Protein AF-0000000073936285 (afdb_homodimer)

Radius of gyration: 22.17 Å; Cα contacts (8 Å, |Δi|>4): 467; chains: 2; bounding box: 58×63×56 Å

Structure (mmCIF, N/CA/C/O backbone):
data_AF-0000000073936285-model_v1
#
loop_
_entity.id
_entity.type
_entity.pdbx_description
1 polymer 'Major facilitator superfamily (MFS) profile domain-containing protein'
#
loop_
_atom_site.group_PDB
_atom_site.id
_atom_site.type_symbol
_atom_site.label_atom_id
_atom_site.label_alt_id
_atom_site.label_comp_id
_atom_site.label_asym_id
_atom_site.label_entity_id
_atom_site.label_seq_id
_atom_site.pdbx_PDB_ins_code
_atom_site.Cartn_x
_atom_site.Cartn_y
_atom_site.Cartn_z
_atom_site.occupancy
_atom_site.B_iso_or_equiv
_atom_site.auth_seq_id
_atom_site.auth_comp_id
_atom_site.auth_asym_id
_atom_site.auth_atom_id
_atom_site.pdbx_PDB_model_num
ATOM 1 N N . MET A 1 1 ? -30.359 25.344 -19.719 1 20.16 1 MET A N 1
ATOM 2 C CA . MET A 1 1 ? -29.469 24.25 -20.062 1 20.16 1 MET A CA 1
ATOM 3 C C . MET A 1 1 ? -28.031 24.594 -19.719 1 20.16 1 MET A C 1
ATOM 5 O O . MET A 1 1 ? -27.344 25.266 -20.5 1 20.16 1 MET A O 1
ATOM 9 N N . ALA A 1 2 ? -27.672 24.922 -18.469 1 29.91 2 ALA A N 1
ATOM 10 C CA . ALA A 1 2 ? -26.406 25.422 -17.953 1 29.91 2 ALA A CA 1
ATOM 11 C C . ALA A 1 2 ? -25.25 24.484 -18.344 1 29.91 2 ALA A C 1
ATOM 13 O O . ALA A 1 2 ? -25.406 23.266 -18.297 1 29.91 2 ALA A O 1
ATOM 14 N N . ASP A 1 3 ? -24.359 24.953 -19.344 1 25.86 3 ASP A N 1
ATOM 15 C CA . ASP A 1 3 ? -23.375 24.266 -20.156 1 25.86 3 ASP A CA 1
ATOM 16 C C . ASP A 1 3 ? -22.453 23.422 -19.266 1 25.86 3 ASP A C 1
ATOM 18 O O . ASP A 1 3 ? -21.734 23.953 -18.406 1 25.86 3 ASP A O 1
ATOM 22 N N . SER A 1 4 ? -22.75 22.234 -18.969 1 29.05 4 SER A N 1
ATOM 23 C CA . SER A 1 4 ? -22.109 21.109 -18.281 1 29.05 4 SER A CA 1
ATOM 24 C C . SER A 1 4 ? -20.656 20.953 -18.75 1 29.05 4 SER A C 1
ATOM 26 O O . SER A 1 4 ? -19.891 20.203 -18.141 1 29.05 4 SER A O 1
ATOM 28 N N . SER A 1 5 ? -20.375 21.438 -19.953 1 30.8 5 SER A N 1
ATOM 29 C CA . SER A 1 5 ? -19.047 21.328 -20.547 1 30.8 5 SER A CA 1
ATOM 30 C C . SER A 1 5 ? -18.031 22.156 -19.797 1 30.8 5 SER A C 1
ATOM 32 O O . SER A 1 5 ? -16.844 21.812 -19.75 1 30.8 5 SER A O 1
ATOM 34 N N . SER A 1 6 ? -18.391 23.438 -19.438 1 29.97 6 SER A N 1
ATOM 35 C CA . SER A 1 6 ? -17.469 24.375 -18.812 1 29.97 6 SER A CA 1
ATOM 36 C C . SER A 1 6 ? -16.969 23.844 -17.469 1 29.97 6 SER A C 1
ATOM 38 O O . SER A 1 6 ? -15.875 24.188 -17.031 1 29.97 6 SER A O 1
ATOM 40 N N . TRP A 1 7 ? -17.859 23.125 -16.812 1 27.41 7 TRP A N 1
ATOM 41 C CA . TRP A 1 7 ? -17.5 22.641 -15.492 1 27.41 7 TRP A CA 1
ATOM 42 C C . TRP A 1 7 ? -16.438 21.547 -15.586 1 27.41 7 TRP A C 1
ATOM 44 O O . TRP A 1 7 ? -15.508 21.516 -14.773 1 27.41 7 TRP A O 1
ATOM 54 N N . TYR A 1 8 ? -16.484 20.656 -16.578 1 28.92 8 TYR A N 1
ATOM 55 C CA . TYR A 1 8 ? -15.469 19.641 -16.797 1 28.92 8 TYR A CA 1
ATOM 56 C C . TYR A 1 8 ? -14.133 20.266 -17.188 1 28.92 8 TYR A C 1
ATOM 58 O O . 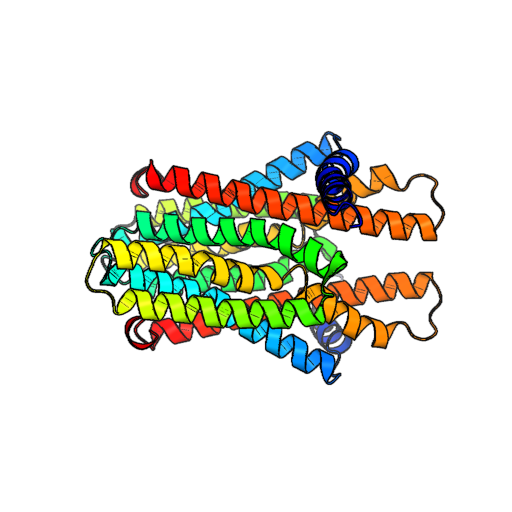TYR A 1 8 ? -13.07 19.766 -16.812 1 28.92 8 TYR A O 1
ATOM 66 N N . ALA A 1 9 ? -14.07 21.25 -18.047 1 30.59 9 ALA A N 1
ATOM 67 C CA . ALA A 1 9 ? -12.844 21.938 -18.469 1 30.59 9 ALA A CA 1
ATOM 68 C C . ALA A 1 9 ? -12.141 22.594 -17.281 1 30.59 9 ALA A C 1
ATOM 70 O O . ALA A 1 9 ? -10.906 22.594 -17.203 1 30.59 9 ALA A O 1
ATOM 71 N N . LYS A 1 10 ? -12.875 23.219 -16.359 1 33.16 10 LYS A N 1
ATOM 72 C CA . LYS A 1 10 ? -12.266 23.828 -15.18 1 33.16 10 LYS A CA 1
ATOM 73 C C . LYS A 1 10 ? -11.664 22.766 -14.266 1 33.16 10 LYS A C 1
ATOM 75 O O . LYS A 1 10 ? -10.609 23 -13.656 1 33.16 10 LYS A O 1
ATOM 80 N N . ARG A 1 11 ? -12.289 21.609 -14.242 1 31.84 11 ARG A N 1
ATOM 81 C CA . ARG A 1 11 ? -11.859 20.531 -13.359 1 31.84 11 ARG A CA 1
ATOM 82 C C . ARG A 1 11 ? -10.688 19.766 -13.961 1 31.84 11 ARG A C 1
ATOM 84 O O . ARG A 1 11 ? -9.844 19.234 -13.234 1 31.84 11 ARG A O 1
ATOM 91 N N . SER A 1 12 ? -10.594 19.516 -15.188 1 33.91 12 SER A N 1
ATOM 92 C CA . SER A 1 12 ? -9.414 18.984 -15.875 1 33.91 12 SER A CA 1
ATOM 93 C C . SER A 1 12 ? -8.227 19.922 -15.742 1 33.91 12 SER A C 1
ATOM 95 O O . SER A 1 12 ? -7.086 19.484 -15.594 1 33.91 12 SER A O 1
ATOM 97 N N . GLY A 1 13 ? -8.398 21.234 -15.969 1 33.59 13 GLY A N 1
ATOM 98 C CA . GLY A 1 13 ? -7.398 22.234 -15.672 1 33.59 13 GLY A CA 1
ATOM 99 C C . GLY A 1 13 ? -6.875 22.172 -14.25 1 33.59 13 GLY A C 1
ATOM 100 O O . GLY A 1 13 ? -5.746 22.578 -13.977 1 33.59 13 GLY A O 1
ATOM 101 N N . ALA A 1 14 ? -7.727 21.688 -13.414 1 37.19 14 ALA A N 1
ATOM 102 C CA . ALA A 1 14 ? -7.375 21.516 -12 1 37.19 14 ALA A CA 1
ATOM 103 C C . ALA A 1 14 ? -6.324 20.422 -11.82 1 37.19 14 ALA A C 1
ATOM 105 O O . ALA A 1 14 ? -5.406 20.562 -11.016 1 37.19 14 ALA A O 1
ATOM 106 N N . ILE A 1 15 ? -6.508 19.391 -12.523 1 38.44 15 ILE A N 1
ATOM 107 C CA . ILE A 1 15 ? -5.445 18.391 -12.43 1 38.44 15 ILE A CA 1
ATOM 108 C C . ILE A 1 15 ? -4.141 18.969 -12.969 1 38.44 15 ILE A C 1
ATOM 110 O O . ILE A 1 15 ? -3.082 18.797 -12.359 1 38.44 15 ILE A O 1
ATOM 114 N N . VAL A 1 16 ? -4.242 19.531 -14.227 1 37.66 16 VAL A N 1
ATOM 1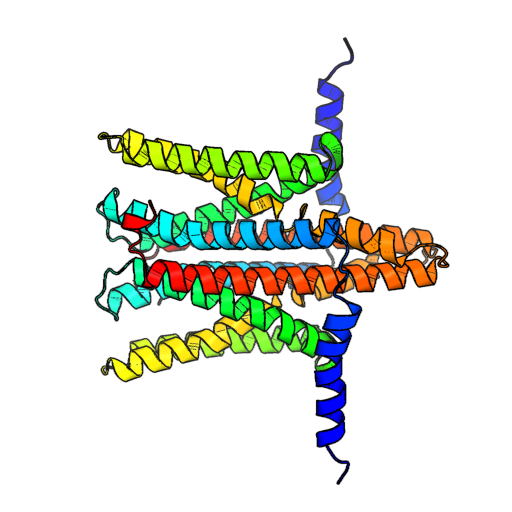15 C CA . VAL A 1 16 ? -3.045 20.125 -14.797 1 37.66 16 VAL A CA 1
ATOM 116 C C . VAL A 1 16 ? -2.58 21.281 -13.906 1 37.66 16 VAL A C 1
ATOM 118 O O . VAL A 1 16 ? -1.384 21.438 -13.641 1 37.66 16 VAL A O 1
ATOM 121 N N . GLY A 1 17 ? -3.49 22.219 -13.656 1 40.06 17 GLY A N 1
ATOM 122 C CA . GLY A 1 17 ? -3.125 23.266 -12.719 1 40.06 17 GLY A CA 1
ATOM 123 C C . GLY A 1 17 ? -2.584 22.719 -11.406 1 40.06 17 GLY A C 1
ATOM 124 O O . GLY A 1 17 ? -1.603 23.25 -10.875 1 40.06 17 GLY A O 1
ATOM 125 N N . TRP A 1 18 ? -3.23 21.672 -10.992 1 41.5 18 TRP A N 1
ATOM 126 C CA . TRP A 1 18 ? -2.725 20.984 -9.812 1 41.5 18 TRP A CA 1
ATOM 127 C C . TRP A 1 18 ? -1.338 20.406 -10.07 1 41.5 18 TRP A C 1
ATOM 129 O O . TRP A 1 18 ? -0.439 20.531 -9.234 1 41.5 18 TRP A O 1
ATOM 139 N N . PHE A 1 19 ? -1.228 19.734 -11.25 1 46.06 19 PHE A N 1
ATOM 140 C CA . PHE A 1 19 ? 0.096 19.25 -11.633 1 46.06 19 PHE A CA 1
ATOM 141 C C . PHE A 1 19 ? 1.099 20.406 -11.664 1 46.06 19 PHE A C 1
ATOM 143 O O . PHE A 1 19 ? 2.211 20.281 -11.148 1 46.06 19 PHE A O 1
ATOM 150 N N . ARG A 1 20 ? 0.818 21.453 -12.398 1 46.66 20 ARG A N 1
ATOM 151 C CA . ARG A 1 20 ? 1.728 22.578 -12.547 1 46.66 20 ARG A CA 1
ATOM 152 C C . ARG A 1 20 ? 1.992 23.25 -11.195 1 46.66 20 ARG A C 1
ATOM 154 O O . ARG A 1 20 ? 3.119 23.656 -10.914 1 46.66 20 ARG A O 1
ATOM 161 N N . ASN A 1 21 ? 0.961 23.344 -10.414 1 47.84 21 ASN A N 1
ATOM 162 C CA . ASN A 1 21 ? 1.114 24 -9.117 1 47.84 21 ASN A CA 1
ATOM 163 C C . ASN A 1 21 ? 1.777 23.062 -8.102 1 47.84 21 ASN A C 1
ATOM 165 O O . ASN A 1 21 ? 2.338 23.531 -7.105 1 47.84 21 ASN A O 1
ATOM 169 N N . ASN A 1 22 ? 1.659 21.812 -8.469 1 50.56 22 ASN A N 1
ATOM 170 C CA . ASN A 1 22 ? 2.162 20.875 -7.473 1 50.56 22 ASN A CA 1
ATOM 171 C C . ASN A 1 22 ? 3.52 20.312 -7.875 1 50.56 22 ASN A C 1
ATOM 173 O O . ASN A 1 22 ? 4.117 19.531 -7.125 1 50.56 22 ASN A O 1
ATOM 177 N N . VAL A 1 23 ? 3.928 20.547 -9.055 1 52.53 23 VAL A N 1
ATOM 178 C CA . VAL A 1 23 ? 5.23 20.031 -9.477 1 52.53 23 VAL A CA 1
ATOM 179 C C . VAL A 1 23 ? 6.32 21.047 -9.102 1 52.53 23 VAL A C 1
ATOM 181 O O . VAL A 1 23 ? 6.289 22.188 -9.539 1 52.53 23 VAL A O 1
ATOM 184 N N . VAL A 1 24 ? 6.91 20.859 -7.973 1 54.59 24 VAL A N 1
ATOM 185 C CA . VAL A 1 24 ? 8.078 21.625 -7.551 1 54.59 24 VAL A CA 1
ATOM 186 C C . VAL A 1 24 ? 9.344 21 -8.133 1 54.59 24 VAL A C 1
ATOM 188 O O . VAL A 1 24 ? 9.586 19.812 -7.965 1 54.59 24 VAL A O 1
ATOM 191 N N . PHE A 1 25 ? 9.906 21.734 -9.047 1 59.88 25 PHE A N 1
ATOM 192 C CA . PHE A 1 25 ? 11.07 21.25 -9.766 1 59.88 25 PHE A CA 1
ATOM 193 C C . PHE A 1 25 ? 12.352 21.578 -9.016 1 59.88 25 PHE A C 1
ATOM 195 O O . PHE A 1 25 ? 13.359 21.953 -9.633 1 59.88 25 PHE A O 1
ATOM 202 N N . ARG A 1 26 ? 12.445 21.469 -7.77 1 72.62 26 ARG A N 1
ATOM 203 C CA . ARG A 1 26 ? 13.734 21.516 -7.082 1 72.62 26 ARG A CA 1
ATOM 204 C C . ARG A 1 26 ? 14.461 20.172 -7.188 1 72.62 26 ARG A C 1
ATOM 206 O O . ARG A 1 26 ? 13.828 19.125 -7.23 1 72.62 26 ARG A O 1
ATOM 213 N N . LYS A 1 27 ? 15.781 20.375 -7.242 1 79.62 27 LYS A N 1
ATOM 214 C CA . LYS A 1 27 ? 16.625 19.203 -7.438 1 79.62 27 LYS A CA 1
ATOM 215 C C . LYS A 1 27 ? 16.312 18.125 -6.398 1 79.62 27 LYS A C 1
ATOM 217 O O . LYS A 1 27 ? 16.219 16.938 -6.73 1 79.62 27 LYS A O 1
ATOM 222 N N . ALA A 1 28 ? 16.188 18.516 -5.141 1 79.12 28 ALA A N 1
ATOM 223 C CA . ALA A 1 28 ? 15.922 17.578 -4.062 1 79.12 28 ALA A CA 1
ATOM 224 C C . ALA A 1 28 ? 14.586 16.859 -4.273 1 79.12 28 ALA A C 1
ATOM 226 O O . ALA A 1 28 ? 14.461 15.664 -4.008 1 79.12 28 ALA A O 1
ATOM 227 N N . VAL A 1 29 ? 13.664 17.547 -4.828 1 83.69 29 VAL A N 1
ATOM 228 C CA . VAL A 1 29 ? 12.344 16.984 -5.062 1 83.69 29 VAL A CA 1
ATOM 229 C C . VAL A 1 29 ? 12.398 15.992 -6.215 1 83.69 29 VAL A C 1
ATOM 231 O O . VAL A 1 29 ? 11.797 14.914 -6.145 1 83.69 29 VAL A O 1
ATOM 234 N N . VAL A 1 30 ? 13.172 16.359 -7.234 1 85.06 30 VAL A N 1
ATOM 235 C CA . VAL A 1 30 ? 13.32 15.469 -8.375 1 85.06 30 VAL A CA 1
ATOM 236 C C . VAL A 1 30 ? 14.023 14.188 -7.945 1 85.06 30 VAL A C 1
ATOM 238 O O . VAL A 1 30 ? 13.617 13.086 -8.328 1 85.06 30 VAL A O 1
ATOM 241 N N . PHE A 1 31 ? 15.055 14.336 -7.145 1 84.69 31 PHE A N 1
ATOM 242 C CA . PHE A 1 31 ? 15.781 13.172 -6.652 1 84.69 31 PHE A CA 1
ATOM 243 C C . PHE A 1 31 ? 14.883 12.289 -5.793 1 84.69 31 PHE A C 1
ATOM 245 O O . PHE A 1 31 ? 14.898 11.062 -5.926 1 84.69 31 PHE A O 1
ATOM 252 N N . MET A 1 32 ? 14.047 12.867 -4.977 1 85.94 32 MET A N 1
ATOM 253 C CA . MET A 1 32 ? 13.18 12.109 -4.082 1 85.94 32 MET A CA 1
ATOM 254 C C . MET A 1 32 ? 12.07 11.414 -4.867 1 85.94 32 MET A C 1
ATOM 256 O O . MET A 1 32 ? 11.672 10.297 -4.527 1 85.94 32 MET A O 1
ATOM 260 N N . THR A 1 33 ? 11.664 12.055 -5.875 1 87.69 33 THR A N 1
ATOM 261 C CA . THR A 1 33 ? 10.633 11.445 -6.699 1 87.69 33 THR A CA 1
ATOM 262 C C . THR A 1 33 ? 11.195 10.242 -7.461 1 87.69 33 THR A C 1
ATOM 264 O O . THR A 1 33 ? 10.523 9.219 -7.59 1 87.69 33 THR A O 1
ATOM 267 N N . ALA A 1 34 ? 12.398 10.391 -7.879 1 88.44 34 ALA A N 1
ATOM 268 C CA . ALA A 1 34 ? 13.055 9.266 -8.539 1 88.44 34 ALA A CA 1
ATOM 269 C C . ALA A 1 34 ? 13.242 8.094 -7.578 1 88.44 34 ALA A C 1
ATOM 271 O O . ALA A 1 34 ? 13.094 6.934 -7.969 1 88.44 34 ALA A O 1
ATOM 272 N N . LEU A 1 35 ? 13.578 8.461 -6.352 1 89.31 35 LEU A N 1
ATOM 273 C CA . LEU A 1 35 ? 13.742 7.426 -5.336 1 89.31 35 LEU A CA 1
ATOM 274 C C . LEU A 1 35 ? 12.414 6.75 -5.027 1 89.31 35 LEU A C 1
ATOM 276 O O . LEU A 1 35 ? 12.359 5.531 -4.836 1 89.31 35 LEU A O 1
ATOM 280 N N . LEU A 1 36 ? 11.375 7.547 -5.035 1 90.44 36 LEU A N 1
ATOM 281 C CA . LEU A 1 36 ? 10.039 7 -4.82 1 90.44 36 LEU A CA 1
ATOM 282 C C . LEU A 1 36 ? 9.664 6.035 -5.941 1 90.44 36 LEU A C 1
ATOM 284 O O . LEU A 1 36 ? 9.102 4.965 -5.684 1 90.44 36 LEU A O 1
ATOM 288 N N . PHE A 1 37 ? 10.016 6.402 -7.086 1 92.56 37 PHE A N 1
ATOM 289 C CA . PHE A 1 37 ? 9.742 5.543 -8.234 1 92.56 37 PHE A CA 1
ATOM 290 C C . PHE A 1 37 ? 10.539 4.246 -8.133 1 92.56 37 PHE A C 1
ATOM 292 O O . PHE A 1 37 ? 9.992 3.162 -8.352 1 92.56 37 PHE A O 1
ATOM 299 N N . SER A 1 38 ? 11.797 4.363 -7.852 1 90.94 38 SER A N 1
ATOM 300 C CA . SER A 1 38 ? 12.648 3.186 -7.723 1 90.94 38 SER A CA 1
ATOM 301 C C . SER A 1 38 ? 12.133 2.25 -6.633 1 90.94 38 SER A C 1
ATOM 303 O O . SER A 1 38 ? 12.117 1.029 -6.812 1 90.94 38 SER A O 1
ATOM 305 N N . HIS A 1 39 ? 11.695 2.785 -5.559 1 89.38 39 HIS A N 1
ATOM 306 C CA . HIS A 1 39 ? 11.172 1.98 -4.457 1 89.38 39 HIS A CA 1
ATOM 307 C C . HIS A 1 39 ? 9.875 1.283 -4.852 1 89.38 39 HIS A C 1
ATOM 309 O O . HIS A 1 39 ? 9.648 0.128 -4.48 1 89.38 39 HIS A O 1
ATOM 315 N N . SER A 1 40 ? 9.07 2.004 -5.602 1 91.12 40 SER A N 1
ATOM 316 C CA . SER A 1 40 ? 7.828 1.402 -6.062 1 91.12 40 SER A CA 1
ATOM 317 C C . SER A 1 40 ? 8.094 0.252 -7.027 1 91.12 40 SER A C 1
ATOM 319 O O . SER A 1 40 ? 7.414 -0.777 -6.977 1 91.12 40 SER A O 1
ATOM 321 N N . LEU A 1 41 ? 9.031 0.459 -7.844 1 90.94 41 LEU A N 1
ATOM 322 C CA . LEU A 1 41 ? 9.383 -0.58 -8.805 1 90.94 41 LEU A CA 1
ATOM 323 C C . LEU A 1 41 ? 9.906 -1.823 -8.094 1 90.94 41 LEU A C 1
ATOM 325 O O . LEU A 1 41 ? 9.523 -2.945 -8.43 1 90.94 41 LEU A O 1
ATOM 329 N N . VAL A 1 42 ? 10.711 -1.612 -7.117 1 89.5 42 VAL A N 1
ATOM 330 C CA . VAL A 1 42 ? 11.273 -2.738 -6.379 1 89.5 42 VAL A CA 1
ATOM 331 C C . VAL A 1 42 ? 10.164 -3.443 -5.598 1 89.5 42 VAL A C 1
ATOM 333 O O . VAL A 1 42 ? 10.102 -4.676 -5.578 1 89.5 42 VAL A O 1
ATOM 336 N N . GLU A 1 43 ? 9.359 -2.682 -4.996 1 88.44 43 GLU A N 1
ATOM 337 C CA . GLU A 1 43 ? 8.266 -3.248 -4.215 1 88.44 43 GLU A CA 1
ATOM 338 C C . GLU A 1 43 ? 7.379 -4.145 -5.078 1 88.44 43 GLU A C 1
ATOM 340 O O . GLU A 1 43 ? 7.027 -5.254 -4.672 1 88.44 43 GLU A O 1
ATOM 345 N N . LYS A 1 44 ? 7.023 -3.682 -6.258 1 88.5 44 LYS A N 1
ATOM 346 C CA . LYS A 1 44 ? 6.176 -4.465 -7.152 1 88.5 44 LYS A CA 1
ATOM 347 C C . LYS A 1 44 ? 6.957 -5.617 -7.777 1 88.5 44 LYS A C 1
ATOM 349 O O . LYS A 1 44 ? 6.391 -6.68 -8.055 1 88.5 44 LYS A O 1
ATOM 354 N N . GLY A 1 45 ? 8.211 -5.395 -7.965 1 85.31 45 GLY A N 1
ATOM 355 C CA . GLY A 1 45 ? 9.062 -6.43 -8.523 1 85.31 45 GLY A CA 1
ATOM 356 C C . GLY A 1 45 ? 9.273 -7.602 -7.586 1 85.31 45 GLY A C 1
ATOM 357 O O . GLY A 1 45 ? 9.422 -8.742 -8.039 1 85.31 45 GLY A O 1
ATOM 358 N N . VAL A 1 46 ? 9.227 -7.379 -6.34 1 82.94 46 VAL A N 1
ATOM 359 C CA . VAL A 1 46 ? 9.453 -8.422 -5.34 1 82.94 46 VAL A CA 1
ATOM 360 C C . VAL A 1 46 ? 8.367 -9.484 -5.449 1 82.94 46 VAL A C 1
ATOM 362 O O . VAL A 1 46 ? 8.641 -10.68 -5.262 1 82.94 46 VAL A O 1
ATOM 365 N N . VAL A 1 47 ? 7.184 -9.094 -5.824 1 77.88 47 VAL A N 1
ATOM 366 C CA . VAL A 1 47 ? 6.07 -10.023 -5.949 1 77.88 47 VAL A CA 1
ATOM 367 C C . VAL A 1 47 ? 6.395 -11.086 -7.004 1 77.88 47 VAL A C 1
ATOM 369 O O . VAL A 1 47 ? 6.281 -12.281 -6.746 1 77.88 47 VAL A O 1
ATOM 372 N N . GLY A 1 48 ? 6.852 -10.664 -8.102 1 78.5 48 GLY A N 1
ATOM 373 C CA . GLY A 1 48 ? 7.211 -11.594 -9.164 1 78.5 48 GLY A CA 1
ATOM 374 C C . GLY A 1 48 ? 8.406 -12.461 -8.812 1 78.5 48 GLY A C 1
ATOM 375 O O . GLY A 1 48 ? 8.438 -13.648 -9.148 1 78.5 48 GLY A O 1
ATOM 376 N N . ILE A 1 49 ? 9.32 -11.875 -8.133 1 78.62 49 ILE A N 1
ATOM 377 C CA . ILE A 1 49 ? 10.531 -12.602 -7.77 1 78.62 49 ILE A CA 1
ATOM 378 C C . ILE A 1 49 ? 10.203 -13.695 -6.758 1 78.62 49 ILE A C 1
ATOM 380 O O . ILE A 1 49 ? 10.672 -14.828 -6.883 1 78.62 49 ILE A O 1
ATOM 384 N N . LEU A 1 50 ? 9.398 -13.352 -5.801 1 74.69 50 LEU A N 1
ATOM 385 C CA . LEU A 1 50 ? 9.039 -14.328 -4.781 1 74.69 50 LEU A CA 1
ATOM 386 C C . LEU A 1 50 ? 8.211 -15.461 -5.387 1 74.69 50 LEU A C 1
ATOM 388 O O . LEU A 1 50 ? 8.422 -16.625 -5.062 1 74.69 50 LEU A O 1
ATOM 392 N N . ILE A 1 51 ? 7.328 -15.109 -6.273 1 71.81 51 ILE A N 1
ATOM 393 C CA . ILE A 1 51 ? 6.496 -16.109 -6.934 1 71.81 51 ILE A CA 1
ATOM 394 C C . ILE A 1 51 ? 7.371 -17.047 -7.766 1 71.81 51 ILE A C 1
ATOM 396 O O . ILE A 1 51 ? 7.203 -18.266 -7.727 1 71.81 51 ILE A O 1
ATOM 400 N N . SER A 1 52 ? 8.32 -16.469 -8.445 1 72.81 52 SER A N 1
ATOM 401 C CA . SER A 1 52 ? 9.227 -17.266 -9.266 1 72.81 52 SER A CA 1
ATOM 402 C C . SER A 1 52 ? 10.117 -18.156 -8.406 1 72.81 52 SER A C 1
ATOM 404 O O . SER A 1 52 ? 10.391 -19.312 -8.766 1 72.81 52 SER A O 1
ATOM 406 N N . TYR A 1 53 ? 10.547 -17.625 -7.402 1 73.44 53 TYR A N 1
ATOM 407 C CA . TYR A 1 53 ? 11.398 -18.359 -6.484 1 73.44 53 TYR A CA 1
ATOM 408 C C . TYR A 1 53 ? 10.656 -19.562 -5.906 1 73.44 53 TYR A C 1
ATOM 410 O O . TYR A 1 53 ? 11.211 -20.672 -5.828 1 73.44 53 TYR A O 1
ATOM 418 N N . LEU A 1 54 ? 9.461 -19.375 -5.531 1 71.5 54 LEU A N 1
ATOM 419 C CA . LEU A 1 54 ? 8.672 -20.453 -4.941 1 71.5 54 LEU A CA 1
ATOM 420 C C . LEU A 1 54 ? 8.336 -21.516 -5.98 1 71.5 54 LEU A C 1
ATOM 422 O O . LEU A 1 54 ? 8.281 -22.703 -5.66 1 71.5 54 LEU A O 1
ATOM 426 N N . GLU A 1 55 ? 8.117 -21.078 -7.168 1 70.81 55 GLU A N 1
ATOM 427 C CA . GLU A 1 55 ? 7.836 -22.016 -8.25 1 70.81 55 GLU A CA 1
ATOM 428 C C . GLU A 1 55 ? 9.039 -22.906 -8.539 1 70.81 55 GLU A C 1
ATOM 430 O O . GLU A 1 55 ? 8.891 -24.109 -8.766 1 70.81 55 GLU A O 1
ATOM 435 N N . GLU A 1 56 ? 10.125 -22.375 -8.562 1 71.38 56 GLU A N 1
ATOM 436 C CA . GLU A 1 56 ? 11.328 -23.094 -8.961 1 71.38 56 GLU A CA 1
ATOM 437 C C . GLU A 1 56 ? 11.844 -23.969 -7.828 1 71.38 56 GLU A C 1
ATOM 439 O O . GLU A 1 56 ? 12.242 -25.125 -8.062 1 71.38 56 GLU A O 1
ATOM 444 N N . LYS A 1 57 ? 11.875 -23.422 -6.73 1 69.25 57 LYS A N 1
ATOM 445 C CA . LYS A 1 57 ? 12.594 -24.109 -5.664 1 69.25 57 LYS A CA 1
ATOM 446 C C . LYS A 1 57 ? 11.641 -24.922 -4.793 1 69.25 57 LYS A C 1
ATOM 448 O O . LYS A 1 57 ? 12.031 -25.953 -4.227 1 69.25 57 LYS A O 1
ATOM 453 N N . TRP A 1 58 ? 10.539 -24.375 -4.52 1 62.91 58 TRP A N 1
ATOM 454 C CA . TRP A 1 58 ? 9.688 -25.094 -3.58 1 62.91 58 TRP A CA 1
ATOM 455 C C . TRP A 1 58 ? 8.703 -25.984 -4.32 1 62.91 58 TRP A C 1
ATOM 457 O O . TRP A 1 58 ? 7.977 -26.766 -3.697 1 62.91 58 TRP A O 1
ATOM 467 N N . ASP A 1 59 ? 9.125 -26.5 -5.57 1 54.88 59 ASP A N 1
ATOM 468 C CA . ASP A 1 59 ? 8.391 -27.453 -6.395 1 54.88 59 ASP A CA 1
ATOM 469 C C . ASP A 1 59 ? 6.887 -27.219 -6.301 1 54.88 59 ASP A C 1
ATOM 471 O O . ASP A 1 59 ? 6.102 -27.938 -6.926 1 54.88 59 ASP A O 1
ATOM 475 N N . LYS A 1 60 ? 6.41 -26.641 -5.23 1 52.41 60 LYS A N 1
ATOM 476 C CA . LYS A 1 60 ? 4.969 -26.703 -5.023 1 52.41 60 LYS A CA 1
ATOM 477 C C . LYS A 1 60 ? 4.266 -25.516 -5.684 1 52.41 60 LYS A C 1
ATOM 479 O O . LYS A 1 60 ? 4.66 -24.359 -5.488 1 52.41 60 LYS A O 1
ATOM 484 N N . GLU A 1 61 ? 3.861 -25.766 -6.977 1 55.38 61 GLU A N 1
ATOM 485 C CA . GLU A 1 61 ? 2.832 -24.984 -7.641 1 55.38 61 GLU A CA 1
ATOM 486 C C . GLU A 1 61 ? 1.759 -24.531 -6.652 1 55.38 61 GLU A C 1
ATOM 488 O O . GLU A 1 61 ? 0.564 -24.609 -6.953 1 55.38 61 GLU A O 1
ATOM 493 N N . ASN A 1 62 ? 2.145 -24.5 -5.371 1 64.62 62 ASN A N 1
ATOM 494 C CA . ASN A 1 62 ? 1.06 -24.234 -4.438 1 64.62 62 ASN A CA 1
ATOM 495 C C . ASN A 1 62 ? 0.782 -22.734 -4.316 1 64.62 62 ASN A C 1
ATOM 497 O O . ASN A 1 62 ? 1.517 -22.016 -3.637 1 64.62 62 ASN A O 1
ATOM 501 N N . LEU A 1 63 ? -0.086 -22.359 -5.105 1 69 63 LEU A N 1
ATOM 502 C CA . LEU A 1 63 ? -0.578 -20.984 -5.176 1 69 63 LEU A CA 1
ATOM 503 C C . LEU A 1 63 ? -1.022 -20.5 -3.805 1 69 63 LEU A C 1
ATOM 505 O O . LEU A 1 63 ? -0.916 -19.312 -3.502 1 69 63 LEU A O 1
ATOM 509 N N . THR A 1 64 ? -1.321 -21.5 -2.945 1 73.12 64 THR A N 1
ATOM 510 C CA . THR A 1 64 ? -1.69 -21.125 -1.583 1 73.12 64 THR A CA 1
ATOM 511 C C . THR A 1 64 ? -0.467 -20.656 -0.799 1 73.12 64 THR A C 1
ATOM 513 O O . THR A 1 64 ? -0.557 -19.734 0.005 1 73.12 64 THR A O 1
ATOM 516 N N . LYS A 1 65 ? 0.615 -21.25 -1.117 1 77.75 65 LYS A N 1
ATOM 517 C CA . LYS A 1 65 ? 1.852 -20.859 -0.448 1 77.75 65 LYS A CA 1
ATOM 518 C C . LYS A 1 65 ? 2.332 -19.5 -0.937 1 77.75 65 LYS A C 1
ATOM 520 O O . LYS A 1 65 ? 2.832 -18.688 -0.15 1 77.75 65 LYS A O 1
ATOM 525 N N . VAL A 1 66 ? 2.113 -19.312 -2.225 1 79.19 66 VAL A N 1
ATOM 526 C CA . VAL A 1 66 ? 2.5 -18.016 -2.799 1 79.19 66 VAL A CA 1
ATOM 527 C C . VAL A 1 66 ? 1.686 -16.906 -2.154 1 79.19 66 VAL A C 1
ATOM 529 O O . VAL A 1 66 ? 2.238 -15.875 -1.748 1 79.19 66 VAL A O 1
ATOM 532 N N . ALA A 1 67 ? 0.374 -17.172 -2.053 1 80.62 67 ALA A N 1
ATOM 533 C CA . ALA A 1 67 ? -0.501 -16.172 -1.434 1 80.62 67 ALA A CA 1
ATOM 534 C C . ALA A 1 67 ? -0.124 -15.945 0.027 1 80.62 67 ALA A C 1
ATOM 536 O O . ALA A 1 67 ? -0.109 -14.805 0.5 1 80.62 67 ALA A O 1
ATOM 537 N N . SER A 1 68 ? 0.218 -17 0.703 1 84.56 68 SER A N 1
ATOM 538 C CA . SER A 1 68 ? 0.592 -16.891 2.111 1 84.56 68 SER A CA 1
ATOM 539 C C . SER A 1 68 ? 1.895 -16.125 2.285 1 84.56 68 SER A C 1
ATOM 541 O O . SER A 1 68 ? 1.997 -15.258 3.156 1 84.56 68 SER A O 1
ATOM 543 N N . VAL A 1 69 ? 2.85 -16.391 1.471 1 84.44 69 VAL A N 1
ATOM 544 C CA . VAL A 1 69 ? 4.156 -15.742 1.575 1 84.44 69 VAL A CA 1
ATOM 545 C C . VAL A 1 69 ? 4.043 -14.273 1.192 1 84.44 69 VAL A C 1
ATOM 547 O O . VAL A 1 69 ? 4.664 -13.414 1.817 1 84.44 69 VAL A O 1
ATOM 550 N N . THR A 1 70 ? 3.271 -14.031 0.166 1 84.62 70 THR A N 1
ATOM 551 C CA . THR A 1 70 ? 3.064 -12.648 -0.249 1 84.62 70 THR A CA 1
ATOM 552 C C . THR A 1 70 ? 2.395 -11.844 0.863 1 84.62 70 THR A C 1
ATOM 554 O O . THR A 1 70 ? 2.797 -10.711 1.146 1 84.62 70 THR A O 1
ATOM 557 N N . ASN A 1 71 ? 1.428 -12.445 1.513 1 88.69 71 ASN A N 1
ATOM 558 C CA . ASN A 1 71 ? 0.756 -11.766 2.613 1 88.69 71 ASN A CA 1
ATOM 559 C C . ASN A 1 71 ? 1.658 -11.656 3.84 1 88.69 71 ASN A C 1
ATOM 561 O O . ASN A 1 71 ? 1.584 -10.672 4.586 1 88.69 71 ASN A O 1
ATOM 565 N N . LEU A 1 72 ? 2.445 -12.625 4.012 1 89.75 72 LEU A N 1
ATOM 566 C CA . LEU A 1 72 ? 3.412 -12.547 5.102 1 89.75 72 LEU A CA 1
ATOM 567 C C . LEU A 1 72 ? 4.375 -11.383 4.887 1 89.75 72 LEU A C 1
ATOM 569 O O . LEU A 1 72 ? 4.691 -10.648 5.828 1 89.75 72 LEU A O 1
ATOM 573 N N . GLN A 1 73 ? 4.824 -11.297 3.719 1 91.44 73 GLN A N 1
ATOM 574 C CA . GLN A 1 73 ? 5.719 -10.195 3.381 1 91.44 73 GLN A CA 1
ATOM 575 C C . GLN A 1 73 ? 5.039 -8.852 3.613 1 91.44 73 GLN A C 1
ATOM 577 O O . GLN A 1 73 ? 5.648 -7.93 4.16 1 91.44 73 GLN A O 1
ATOM 582 N N . ASP A 1 74 ? 3.789 -8.727 3.229 1 90.5 74 ASP A N 1
ATOM 583 C CA . ASP A 1 74 ? 3.021 -7.5 3.422 1 90.5 74 ASP A CA 1
ATOM 584 C C . ASP A 1 74 ? 2.832 -7.199 4.906 1 90.5 74 ASP A C 1
ATOM 586 O O . ASP A 1 74 ? 2.924 -6.043 5.328 1 90.5 74 ASP A O 1
ATOM 590 N N . GLY A 1 75 ? 2.52 -8.25 5.594 1 92.81 75 GLY A N 1
ATOM 591 C CA . GLY A 1 75 ? 2.363 -8.078 7.027 1 92.81 75 GLY A CA 1
ATOM 592 C C . GLY A 1 75 ? 3.641 -7.637 7.719 1 92.81 75 GLY A C 1
ATOM 593 O O . GLY A 1 75 ? 3.621 -6.738 8.562 1 92.81 75 GLY A O 1
ATOM 594 N N . LEU A 1 76 ? 4.727 -8.195 7.367 1 94 76 LEU A N 1
ATOM 595 C CA . LEU A 1 76 ? 6.023 -7.824 7.918 1 94 76 LEU A CA 1
ATOM 596 C C . LEU A 1 76 ? 6.355 -6.375 7.59 1 94 76 LEU A C 1
ATOM 598 O O . LEU A 1 76 ? 6.863 -5.641 8.445 1 94 76 LEU A O 1
ATOM 602 N N . SER A 1 77 ? 6.07 -5.973 6.391 1 93.81 77 SER A N 1
ATOM 603 C CA . SER A 1 77 ? 6.324 -4.594 5.984 1 93.81 77 SER A CA 1
ATOM 604 C C . SER A 1 77 ? 5.48 -3.617 6.797 1 93.81 77 SER A C 1
ATOM 606 O O . SER A 1 77 ? 5.957 -2.547 7.18 1 93.81 77 SER A O 1
ATOM 608 N N . ALA A 1 78 ? 4.262 -4.004 7.094 1 92.69 78 ALA A N 1
ATOM 609 C CA . ALA A 1 78 ? 3.359 -3.131 7.836 1 92.69 78 ALA A CA 1
ATOM 610 C C . ALA A 1 78 ? 3.865 -2.9 9.258 1 92.69 78 ALA A C 1
ATOM 612 O O . ALA A 1 78 ? 3.818 -1.778 9.766 1 92.69 78 ALA A O 1
ATOM 613 N N . VAL A 1 79 ? 4.359 -3.893 9.82 1 93.12 79 VAL A N 1
ATOM 614 C CA . VAL A 1 79 ? 4.902 -3.768 11.164 1 93.12 79 VAL A CA 1
ATOM 615 C C . VAL A 1 79 ? 6.199 -2.959 11.133 1 93.12 79 VAL A C 1
ATOM 617 O O . VAL A 1 79 ? 6.434 -2.111 11.992 1 93.12 79 VAL A O 1
ATOM 620 N N . MET A 1 80 ? 6.941 -3.199 10.172 1 94.38 80 MET A N 1
ATOM 621 C CA . MET A 1 80 ? 8.211 -2.492 10.047 1 94.38 80 MET A CA 1
ATOM 622 C C . MET A 1 80 ? 7.988 -1.002 9.812 1 94.38 80 MET A C 1
ATOM 624 O O . MET A 1 80 ? 8.812 -0.176 10.211 1 94.38 80 MET A O 1
ATOM 628 N N . MET A 1 81 ? 6.887 -0.679 9.219 1 93.44 81 MET A N 1
ATOM 629 C CA . MET A 1 81 ? 6.57 0.731 9.008 1 93.44 81 MET A CA 1
ATOM 630 C C . MET A 1 81 ? 6.469 1.47 10.344 1 93.44 81 MET A C 1
ATOM 632 O O . MET A 1 81 ? 6.895 2.621 10.453 1 93.44 81 MET A O 1
ATOM 636 N N . ILE A 1 82 ? 5.918 0.796 11.281 1 90.62 82 ILE A N 1
ATOM 637 C CA . ILE A 1 82 ? 5.766 1.397 12.602 1 90.62 82 ILE A CA 1
ATOM 638 C C . ILE A 1 82 ? 7.141 1.604 13.234 1 90.62 82 ILE A C 1
ATOM 640 O O . ILE A 1 82 ? 7.445 2.689 13.734 1 90.62 82 ILE A O 1
ATOM 644 N N . VAL A 1 83 ? 7.922 0.655 13.117 1 91.75 83 VAL A N 1
ATOM 645 C CA . VAL A 1 83 ? 9.25 0.676 13.727 1 91.75 83 VAL A CA 1
ATOM 646 C C . VAL A 1 83 ? 10.125 1.717 13.031 1 91.75 83 VAL A C 1
ATOM 648 O O . VAL A 1 83 ? 10.773 2.533 13.688 1 91.75 83 VAL A O 1
ATOM 651 N N . ILE A 1 84 ? 10.055 1.725 11.75 1 92.06 84 ILE A N 1
ATOM 652 C CA . ILE A 1 84 ? 10.906 2.607 10.953 1 92.06 84 ILE A CA 1
ATOM 653 C C . ILE A 1 84 ? 10.492 4.059 11.18 1 92.06 84 ILE A C 1
ATOM 655 O O . ILE A 1 84 ? 11.344 4.945 11.273 1 92.06 84 ILE A O 1
ATOM 659 N N . ALA A 1 85 ? 9.188 4.25 11.273 1 88.69 85 ALA A N 1
ATOM 660 C CA . ALA A 1 85 ? 8.727 5.605 11.562 1 88.69 85 ALA A CA 1
ATOM 661 C C . ALA A 1 85 ? 9.305 6.117 12.875 1 88.69 85 ALA A C 1
ATOM 663 O O . ALA A 1 85 ? 9.781 7.25 12.953 1 88.69 85 ALA A O 1
ATOM 664 N N . HIS A 1 86 ? 9.234 5.281 13.82 1 87.25 86 HIS A N 1
ATOM 665 C CA . HIS A 1 86 ? 9.727 5.672 15.133 1 87.25 86 HIS A CA 1
ATOM 666 C C . HIS A 1 86 ? 11.234 5.895 15.117 1 87.25 86 HIS A C 1
ATOM 668 O O . HIS A 1 86 ? 11.719 6.906 15.625 1 87.25 86 HIS A O 1
ATOM 674 N N . ILE A 1 87 ? 11.969 5.066 14.547 1 89.62 87 ILE A N 1
ATOM 675 C CA . ILE A 1 87 ? 13.422 5.148 14.508 1 89.62 87 ILE A CA 1
ATOM 676 C C . ILE A 1 87 ? 13.852 6.379 13.711 1 89.62 87 ILE A C 1
ATOM 678 O O . ILE A 1 87 ? 14.766 7.098 14.109 1 89.62 87 ILE A O 1
ATOM 682 N N . SER A 1 88 ? 13.148 6.648 12.602 1 88.5 88 SER A N 1
ATOM 683 C CA . SER A 1 88 ? 13.492 7.781 11.742 1 88.5 88 SER A CA 1
ATOM 684 C C . SER A 1 88 ? 13.25 9.109 12.453 1 88.5 88 SER A C 1
ATOM 686 O O . SER A 1 88 ? 14.023 10.055 12.289 1 88.5 88 SER A O 1
ATOM 688 N N . ASP A 1 89 ? 12.289 9.125 13.242 1 83.69 89 ASP A N 1
ATOM 689 C CA . ASP A 1 89 ? 11.914 10.383 13.891 1 83.69 89 ASP A CA 1
ATOM 690 C C . ASP A 1 89 ? 12.75 10.617 15.148 1 83.69 89 ASP A C 1
ATOM 692 O O . ASP A 1 89 ? 12.938 11.758 15.57 1 83.69 89 ASP A O 1
ATOM 696 N N . THR A 1 90 ? 13.281 9.555 15.727 1 85.38 90 THR A N 1
ATOM 697 C CA . THR A 1 90 ? 13.883 9.727 17.047 1 85.38 90 THR A CA 1
ATOM 698 C C . THR A 1 90 ? 15.398 9.57 16.969 1 85.38 90 THR A C 1
ATOM 700 O O . THR A 1 90 ? 16.141 10.281 17.656 1 85.38 90 THR A O 1
ATOM 703 N N . TRP A 1 91 ? 15.898 8.672 16.141 1 86.81 91 TRP A N 1
ATOM 704 C CA . TRP A 1 91 ? 17.312 8.328 16.266 1 86.81 91 TRP A CA 1
ATOM 705 C C . TRP A 1 91 ? 18.078 8.703 15 1 86.81 91 TRP A C 1
ATOM 707 O O . TRP A 1 91 ? 19.109 9.383 15.07 1 86.81 91 TRP A O 1
ATOM 717 N N . THR A 1 92 ? 17.672 8.344 13.828 1 88.06 92 THR A N 1
ATOM 718 C CA . THR A 1 92 ? 18.516 8.352 12.633 1 88.06 92 THR A CA 1
ATOM 719 C C . THR A 1 92 ? 18.219 9.586 11.781 1 88.06 92 THR A C 1
ATOM 721 O O . THR A 1 92 ? 19.078 10.047 11.023 1 88.06 92 THR A O 1
ATOM 724 N N . GLY A 1 93 ? 17.016 10.133 11.945 1 87 93 GLY A N 1
ATOM 725 C CA . GLY A 1 93 ? 16.578 11.109 10.953 1 87 93 GLY A CA 1
ATOM 726 C C . GLY A 1 93 ? 16.047 10.469 9.68 1 87 93 GLY A C 1
ATOM 727 O O . GLY A 1 93 ? 16.25 9.273 9.445 1 87 93 GLY A O 1
ATOM 728 N N . ARG A 1 94 ? 15.406 11.242 8.875 1 85.69 94 ARG A N 1
ATOM 729 C CA . ARG A 1 94 ? 14.688 10.727 7.711 1 85.69 94 ARG A CA 1
ATOM 730 C C . ARG A 1 94 ? 15.656 10.398 6.578 1 85.69 94 ARG A C 1
ATOM 732 O O . ARG A 1 94 ? 15.516 9.367 5.91 1 85.69 94 ARG A O 1
ATOM 739 N N . PHE A 1 95 ? 16.656 11.234 6.379 1 84.44 95 PHE A N 1
ATOM 740 C CA . PHE A 1 95 ? 17.594 11 5.289 1 84.44 95 PHE A CA 1
ATOM 741 C C . PHE A 1 95 ? 18.391 9.719 5.523 1 84.44 95 PHE A C 1
ATOM 743 O O . PHE A 1 95 ? 18.5 8.883 4.625 1 84.44 95 PHE A O 1
ATOM 750 N N . MET A 1 96 ? 18.938 9.578 6.629 1 90.5 96 MET A N 1
ATOM 751 C CA . MET A 1 96 ? 19.75 8.398 6.934 1 90.5 96 MET A CA 1
ATOM 752 C C . MET A 1 96 ? 18.906 7.137 6.914 1 90.5 96 MET A C 1
ATOM 754 O O . MET A 1 96 ? 19.375 6.066 6.539 1 90.5 96 MET A O 1
ATOM 758 N N . MET A 1 97 ? 17.656 7.199 7.301 1 91 97 MET A N 1
ATOM 759 C CA . MET A 1 97 ? 16.781 6.027 7.281 1 91 97 MET A CA 1
ATOM 760 C C . MET A 1 97 ? 16.516 5.566 5.852 1 91 97 MET A C 1
ATOM 762 O O . MET A 1 97 ? 16.406 4.367 5.59 1 91 97 MET A O 1
ATOM 766 N N . VAL A 1 98 ? 16.422 6.535 4.965 1 88.19 98 VAL A N 1
ATOM 767 C CA . VAL A 1 98 ? 16.25 6.199 3.557 1 88.19 98 VAL A CA 1
ATOM 768 C C . VAL A 1 98 ? 17.469 5.43 3.057 1 88.19 98 VAL A C 1
ATOM 770 O O . VAL A 1 98 ? 17.344 4.434 2.344 1 88.19 98 VAL A O 1
ATOM 773 N N . VAL A 1 99 ? 18.656 5.871 3.461 1 88.75 99 VAL A N 1
ATOM 774 C CA . VAL A 1 99 ? 19.891 5.211 3.061 1 88.75 99 VAL A CA 1
ATOM 775 C C . VAL A 1 99 ? 19.938 3.799 3.641 1 88.75 99 VAL A C 1
ATOM 777 O O . VAL A 1 99 ? 20.203 2.834 2.924 1 88.75 99 VAL A O 1
ATOM 780 N N . TYR A 1 100 ? 19.594 3.676 4.898 1 91.75 100 TYR A N 1
ATOM 781 C CA . TYR A 1 100 ? 19.609 2.371 5.555 1 91.75 100 TYR A CA 1
ATOM 782 C C . TYR A 1 100 ? 18.625 1.419 4.879 1 91.75 100 TYR A C 1
ATOM 784 O O . TYR A 1 100 ? 18.922 0.235 4.703 1 91.75 100 TYR A O 1
ATOM 792 N N . SER A 1 101 ? 17.547 1.92 4.535 1 88.69 101 SER A N 1
ATOM 793 C CA . SER A 1 101 ? 16.531 1.069 3.939 1 88.69 101 SER A CA 1
ATOM 794 C C . SER A 1 101 ? 16.938 0.603 2.547 1 88.69 101 SER A C 1
ATOM 796 O O . SER A 1 101 ? 16.609 -0.518 2.143 1 88.69 101 SER A O 1
ATOM 798 N N . THR A 1 102 ? 17.594 1.457 1.82 1 88.56 102 THR A N 1
ATOM 799 C CA . THR A 1 102 ? 18.094 1.064 0.51 1 88.56 102 THR A CA 1
ATOM 800 C C . THR A 1 102 ? 19.141 -0.044 0.643 1 88.56 102 THR A C 1
ATOM 802 O O . THR A 1 102 ? 19.125 -1.01 -0.124 1 88.56 102 THR A O 1
ATOM 805 N N . VAL A 1 103 ? 19.953 0.112 1.596 1 93.38 103 VAL A N 1
ATOM 806 C CA . VAL A 1 103 ? 20.953 -0.917 1.863 1 93.38 103 VAL A CA 1
ATOM 807 C C . VAL A 1 103 ? 20.266 -2.215 2.27 1 93.38 103 VAL A C 1
ATOM 809 O O . VAL A 1 103 ? 20.672 -3.303 1.86 1 93.38 103 VAL A O 1
ATOM 812 N N . ALA A 1 104 ? 19.219 -2.123 3.025 1 94.62 104 ALA A N 1
ATOM 813 C CA . ALA A 1 104 ? 18.469 -3.301 3.449 1 94.62 104 ALA A CA 1
ATOM 814 C C . ALA A 1 104 ? 17.906 -4.059 2.246 1 94.62 104 ALA A C 1
ATOM 816 O O . ALA A 1 104 ? 17.969 -5.293 2.205 1 94.62 104 ALA A O 1
ATOM 817 N N . TYR A 1 105 ? 17.453 -3.328 1.235 1 91.81 105 TYR A N 1
ATOM 818 C CA . TYR A 1 105 ? 16.984 -3.963 0.011 1 91.81 105 TYR A CA 1
ATOM 819 C C . TYR A 1 105 ? 18.094 -4.766 -0.653 1 91.81 105 TYR A C 1
ATOM 821 O O . TYR A 1 105 ? 17.891 -5.91 -1.06 1 91.81 105 TYR A O 1
ATOM 829 N N . VAL A 1 106 ? 19.234 -4.113 -0.738 1 92.44 106 VAL A N 1
ATOM 830 C CA . VAL A 1 106 ? 20.359 -4.758 -1.416 1 92.44 106 VAL A CA 1
ATOM 831 C C . VAL A 1 106 ? 20.75 -6.031 -0.667 1 92.44 106 VAL A C 1
ATOM 833 O O . VAL A 1 106 ? 20.969 -7.078 -1.281 1 92.44 106 VAL A O 1
ATOM 836 N N . VAL A 1 107 ? 20.812 -5.949 0.604 1 95.56 107 VAL A N 1
ATOM 837 C CA . VAL A 1 107 ? 21.156 -7.102 1.426 1 95.56 107 VAL A CA 1
ATOM 838 C C . VAL A 1 107 ? 20.109 -8.188 1.267 1 95.56 107 VAL A C 1
ATOM 840 O O . VAL A 1 107 ? 20.438 -9.375 1.134 1 95.56 107 VAL A O 1
ATOM 843 N N . GLY A 1 108 ? 18.828 -7.82 1.331 1 94.44 108 GLY A N 1
ATOM 844 C CA . GLY A 1 108 ? 17.75 -8.781 1.176 1 94.44 108 GLY A CA 1
ATOM 845 C C . GLY A 1 108 ? 17.797 -9.523 -0.145 1 94.44 108 GLY A C 1
ATOM 846 O O . GLY A 1 108 ? 17.656 -10.75 -0.181 1 94.44 108 GLY A O 1
ATOM 847 N N . PHE A 1 109 ? 18.062 -8.805 -1.239 1 90.75 109 PHE A N 1
ATOM 848 C CA . PHE A 1 109 ? 18.125 -9.43 -2.553 1 90.75 109 PHE A CA 1
ATOM 849 C C . PHE A 1 109 ? 19.359 -10.312 -2.674 1 90.75 109 PHE A C 1
ATOM 851 O O . PHE A 1 109 ? 19.328 -11.352 -3.344 1 90.75 109 PHE A O 1
ATOM 858 N N . TRP A 1 110 ? 20.375 -9.828 -2.025 1 92.88 110 TRP A N 1
ATOM 859 C CA . TRP A 1 110 ? 21.578 -10.656 -2.021 1 92.88 110 TRP A CA 1
ATOM 860 C C . TRP A 1 110 ? 21.328 -11.969 -1.286 1 92.88 110 TRP A C 1
ATOM 862 O O . TRP A 1 110 ? 21.781 -13.023 -1.723 1 92.88 110 TRP A O 1
ATOM 872 N N . LEU A 1 111 ? 20.641 -11.977 -0.195 1 92.62 111 LEU A N 1
ATOM 873 C CA . LEU A 1 111 ? 20.281 -13.18 0.552 1 92.62 111 LEU A CA 1
ATOM 874 C C . LEU A 1 111 ? 19.391 -14.086 -0.274 1 92.62 111 LEU A C 1
ATOM 876 O O . LEU A 1 111 ? 19.531 -15.312 -0.237 1 92.62 111 LEU A O 1
ATOM 880 N N . LEU A 1 112 ? 18.469 -13.508 -0.972 1 87.25 112 LEU A N 1
ATOM 881 C CA . LEU A 1 112 ? 17.594 -14.289 -1.84 1 87.25 112 LEU A CA 1
ATOM 882 C C . LEU A 1 112 ? 18.391 -14.984 -2.938 1 87.25 112 LEU A C 1
ATOM 884 O O . LEU A 1 112 ? 18.125 -16.141 -3.27 1 87.25 112 LEU A O 1
ATOM 888 N N . TYR A 1 113 ? 19.297 -14.188 -3.477 1 85.62 113 TYR A N 1
ATOM 889 C CA . TYR A 1 113 ? 20.172 -14.75 -4.504 1 85.62 113 TYR A CA 1
ATOM 890 C C . TYR A 1 113 ? 20.984 -15.922 -3.953 1 85.62 113 TYR A C 1
ATOM 892 O O . TYR A 1 113 ? 21.094 -16.969 -4.602 1 85.62 113 TYR A O 1
ATOM 900 N N . LEU A 1 114 ? 21.531 -15.805 -2.793 1 88.5 114 LEU A N 1
ATOM 901 C CA . LEU A 1 114 ? 22.297 -16.859 -2.156 1 88.5 114 LEU A CA 1
ATOM 902 C C . LEU A 1 114 ? 21.422 -18.078 -1.886 1 88.5 114 LEU A C 1
ATOM 904 O O . LEU A 1 114 ? 21.891 -19.219 -1.994 1 88.5 114 LEU A O 1
ATOM 908 N N . SER A 1 115 ? 20.188 -17.812 -1.458 1 86.38 115 SER A N 1
ATOM 909 C CA . SER A 1 115 ? 19.266 -18.922 -1.182 1 86.38 115 SER A CA 1
ATOM 910 C C . SER A 1 115 ? 19.062 -19.797 -2.416 1 86.38 115 SER A C 1
ATOM 912 O O . SER A 1 115 ? 18.891 -21 -2.301 1 86.38 115 SER A O 1
ATOM 914 N N . ALA A 1 116 ? 19.094 -19.172 -3.576 1 81.56 116 ALA A N 1
ATOM 915 C CA . ALA A 1 116 ? 18.875 -19.891 -4.828 1 81.56 116 ALA A CA 1
ATOM 916 C C . ALA A 1 116 ? 20.078 -20.781 -5.172 1 81.56 116 ALA A C 1
ATOM 918 O O . ALA A 1 116 ? 19.953 -21.719 -5.965 1 81.56 116 ALA A O 1
ATOM 919 N N . LYS A 1 117 ? 21.188 -20.547 -4.594 1 85.12 117 LYS A N 1
ATOM 920 C CA . LYS A 1 117 ? 22.406 -21.297 -4.906 1 85.12 117 LYS A CA 1
ATOM 921 C C . LYS A 1 117 ? 22.547 -22.516 -4 1 85.12 117 LYS A C 1
ATOM 923 O O . LYS A 1 117 ? 23.297 -23.438 -4.309 1 85.12 117 LYS A O 1
ATOM 928 N N . PHE A 1 118 ? 21.766 -22.516 -2.93 1 85.44 118 PHE A N 1
ATOM 929 C CA . PHE A 1 118 ? 21.875 -23.641 -2.002 1 85.44 118 PHE A CA 1
ATOM 930 C C . PHE A 1 118 ? 21.188 -24.875 -2.564 1 85.44 118 PHE A C 1
ATOM 932 O O . PHE A 1 118 ? 20.234 -24.766 -3.32 1 85.44 118 PHE A O 1
ATOM 939 N N . LYS A 1 119 ? 21.703 -26.078 -2.232 1 82.81 119 LYS A N 1
ATOM 940 C CA . LYS A 1 119 ? 21.141 -27.344 -2.678 1 82.81 119 LYS A CA 1
ATOM 941 C C . LYS A 1 119 ? 20.203 -27.922 -1.627 1 82.81 119 LYS A C 1
ATOM 943 O O . LYS A 1 119 ? 19.188 -28.531 -1.965 1 82.81 119 LYS A O 1
ATOM 948 N N . SER A 1 120 ? 20.422 -27.609 -0.405 1 87.06 120 SER A N 1
ATOM 949 C CA . SER A 1 120 ? 19.594 -28.141 0.676 1 87.06 120 SER A CA 1
ATOM 950 C C . SER A 1 120 ? 18.297 -27.328 0.811 1 87.06 120 SER A C 1
ATOM 952 O O . SER A 1 120 ? 18.328 -26.109 0.89 1 87.06 120 SER A O 1
ATOM 954 N N . THR A 1 121 ? 17.219 -28.031 0.848 1 83.38 121 THR A N 1
ATOM 955 C CA . THR A 1 121 ? 15.906 -27.406 0.963 1 83.38 121 THR A CA 1
ATOM 956 C C . THR A 1 121 ? 15.805 -26.594 2.25 1 83.38 121 THR A C 1
ATOM 958 O O . THR A 1 121 ? 15.227 -25.516 2.256 1 83.38 121 THR A O 1
ATOM 961 N N . ASN A 1 122 ? 16.391 -27.109 3.26 1 86.94 122 ASN A N 1
ATOM 962 C CA . ASN A 1 122 ? 16.328 -26.391 4.535 1 86.94 122 ASN A CA 1
ATOM 963 C C . ASN A 1 122 ? 17.031 -25.047 4.465 1 86.94 122 ASN A C 1
ATOM 965 O O . ASN A 1 122 ? 16.531 -24.047 4.984 1 86.94 122 ASN A O 1
ATOM 969 N N . ASN A 1 123 ? 18.203 -25.062 3.84 1 88.12 123 ASN A N 1
ATOM 970 C CA . ASN A 1 123 ? 18.938 -23.812 3.701 1 88.12 123 ASN A CA 1
ATOM 971 C C . ASN A 1 123 ? 18.219 -22.828 2.787 1 88.12 123 ASN A C 1
ATOM 973 O O . ASN A 1 123 ? 18.219 -21.625 3.047 1 88.12 123 ASN A O 1
ATOM 977 N N . VAL A 1 124 ? 17.609 -23.375 1.76 1 85 124 VAL A N 1
ATOM 978 C CA . VAL A 1 124 ? 16.859 -22.531 0.825 1 85 124 VAL A CA 1
ATOM 979 C C . VAL A 1 124 ? 15.727 -21.828 1.56 1 85 124 VAL A C 1
ATOM 981 O O . VAL A 1 124 ? 15.586 -20.594 1.456 1 85 124 VAL A O 1
ATOM 984 N N . VAL A 1 125 ? 15.039 -22.562 2.41 1 85.12 125 VAL A N 1
ATOM 985 C CA . VAL A 1 125 ? 13.883 -22.031 3.127 1 85.12 125 VAL A CA 1
ATOM 986 C C . VAL A 1 125 ? 14.359 -21.031 4.184 1 85.12 125 VAL A C 1
ATOM 988 O O . VAL A 1 125 ? 13.781 -19.938 4.316 1 85.12 125 VAL A O 1
ATOM 991 N N . LEU A 1 126 ? 15.383 -21.328 4.82 1 89.94 126 LEU A N 1
ATOM 992 C CA . LEU A 1 126 ? 15.906 -20.453 5.871 1 89.94 126 LEU A CA 1
ATOM 993 C C . LEU A 1 126 ? 16.359 -19.125 5.297 1 89.94 126 LEU A C 1
ATOM 995 O O . LEU A 1 126 ? 15.969 -18.062 5.797 1 89.94 126 LEU A O 1
ATOM 999 N N . PHE A 1 127 ? 17.156 -19.203 4.254 1 90.5 127 PHE A N 1
ATOM 1000 C CA . PHE A 1 127 ? 17.688 -17.984 3.678 1 90.5 127 PHE A CA 1
ATOM 1001 C C . PHE A 1 127 ? 16.594 -17.188 2.967 1 90.5 127 PHE A C 1
ATOM 1003 O O . PHE A 1 127 ? 16.672 -15.969 2.857 1 90.5 127 PHE A O 1
ATOM 1010 N N . PHE A 1 128 ? 15.602 -17.875 2.529 1 87.94 128 PHE A N 1
ATOM 1011 C CA . PHE A 1 128 ? 14.445 -17.203 1.946 1 87.94 128 PHE A CA 1
ATOM 1012 C C . PHE A 1 128 ? 13.734 -16.359 2.99 1 87.94 128 PHE A C 1
ATOM 1014 O O . PHE A 1 128 ? 13.5 -15.156 2.777 1 87.94 128 PHE A O 1
ATOM 1021 N N . TYR A 1 129 ? 13.469 -16.938 4.07 1 90.25 129 TYR A N 1
ATOM 1022 C CA . TYR A 1 129 ? 12.75 -16.219 5.113 1 90.25 129 TYR A CA 1
ATOM 1023 C C . TYR A 1 129 ? 13.641 -15.156 5.746 1 90.25 129 TYR A C 1
ATOM 1025 O O . TYR A 1 129 ? 13.156 -14.094 6.148 1 90.25 129 TYR A O 1
ATOM 1033 N N . LEU A 1 130 ? 14.914 -15.398 5.809 1 94.69 130 LEU A N 1
ATOM 1034 C CA . LEU A 1 130 ? 15.844 -14.391 6.297 1 94.69 130 LEU A CA 1
ATOM 1035 C C . LEU A 1 130 ? 15.898 -13.195 5.352 1 94.69 130 LEU A C 1
ATOM 1037 O O . LEU A 1 130 ? 16.078 -12.055 5.793 1 94.69 130 LEU A O 1
ATOM 1041 N N . ALA A 1 131 ? 15.75 -13.445 4.07 1 93.75 131 ALA A N 1
ATOM 1042 C CA . ALA A 1 131 ? 15.766 -12.383 3.062 1 93.75 131 ALA A CA 1
ATOM 1043 C C . ALA A 1 131 ? 14.516 -11.523 3.15 1 93.75 131 ALA A C 1
ATOM 1045 O O . ALA A 1 131 ? 14.547 -10.328 2.838 1 93.75 131 ALA A O 1
ATOM 1046 N N . MET A 1 132 ? 13.484 -12.102 3.688 1 93.62 132 MET A N 1
ATOM 1047 C CA . MET A 1 132 ? 12.203 -11.398 3.73 1 93.62 132 MET A CA 1
ATOM 1048 C C . MET A 1 132 ? 12.25 -10.234 4.723 1 93.62 132 MET A C 1
ATOM 1050 O O . MET 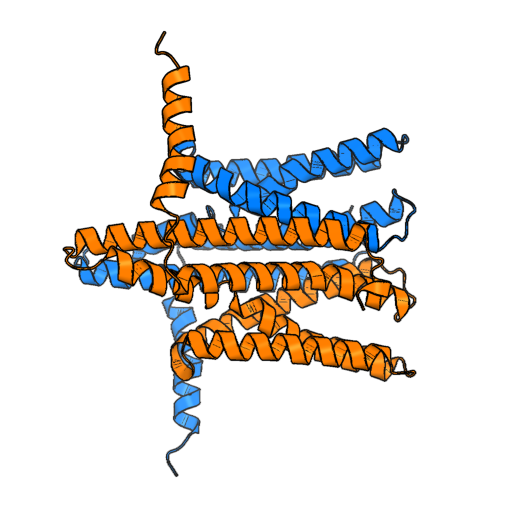A 1 132 ? 11.602 -9.211 4.52 1 93.62 132 MET A O 1
ATOM 1054 N N . VAL A 1 133 ? 13.055 -10.359 5.707 1 95.06 133 VAL A N 1
ATOM 1055 C CA . VAL A 1 133 ? 13.094 -9.367 6.777 1 95.06 133 VAL A CA 1
ATOM 1056 C C . VAL A 1 133 ? 13.727 -8.078 6.262 1 95.06 133 VAL A C 1
ATOM 1058 O O . VAL A 1 133 ? 13.117 -7.008 6.332 1 95.06 133 VAL A O 1
ATOM 1061 N N . PRO A 1 134 ? 14.914 -8.141 5.656 1 96.44 134 PRO A N 1
ATOM 1062 C CA . PRO A 1 134 ? 15.469 -6.895 5.129 1 96.44 134 PRO A CA 1
ATOM 1063 C C . PRO A 1 134 ? 14.672 -6.344 3.947 1 96.44 134 PRO A C 1
ATOM 1065 O O . PRO A 1 134 ? 14.594 -5.129 3.766 1 96.44 134 PRO A O 1
ATOM 1068 N N . ILE A 1 135 ? 14.055 -7.145 3.131 1 94.56 135 ILE A N 1
ATOM 1069 C CA . ILE A 1 135 ? 13.227 -6.668 2.029 1 94.56 135 ILE A CA 1
ATOM 1070 C C . ILE A 1 135 ? 12.008 -5.922 2.58 1 94.56 135 ILE A C 1
ATOM 1072 O O . ILE A 1 135 ? 11.641 -4.859 2.07 1 94.56 135 ILE A O 1
ATOM 1076 N N . ALA A 1 136 ? 11.469 -6.488 3.637 1 95 136 ALA A N 1
ATOM 1077 C CA . ALA A 1 136 ? 10.344 -5.812 4.285 1 95 136 ALA A CA 1
ATOM 1078 C C . ALA A 1 136 ? 10.766 -4.461 4.852 1 95 136 ALA A C 1
ATOM 1080 O O . ALA A 1 136 ? 10.016 -3.488 4.773 1 95 136 ALA A O 1
ATOM 1081 N N . ALA A 1 137 ? 11.938 -4.414 5.387 1 94.5 137 ALA A N 1
ATOM 1082 C CA . ALA A 1 137 ? 12.461 -3.158 5.922 1 94.5 137 ALA A CA 1
ATOM 1083 C C . ALA A 1 137 ? 12.68 -2.137 4.812 1 94.5 137 ALA A C 1
ATOM 1085 O O . ALA A 1 137 ? 12.383 -0.951 4.98 1 94.5 137 ALA A O 1
ATOM 1086 N N . GLY A 1 138 ? 13.242 -2.582 3.742 1 93.62 138 GLY A N 1
ATOM 1087 C CA . GLY A 1 138 ? 13.414 -1.699 2.598 1 93.62 138 GLY A CA 1
ATOM 1088 C C . GLY A 1 138 ? 12.102 -1.164 2.059 1 93.62 138 GLY A C 1
ATOM 1089 O O . GLY A 1 138 ? 12 0.016 1.718 1 93.62 138 GLY A O 1
ATOM 1090 N N . THR A 1 139 ? 11.102 -1.989 2.047 1 91.56 139 THR A N 1
ATOM 1091 C CA . THR A 1 139 ? 9.789 -1.623 1.525 1 91.56 139 THR A CA 1
ATOM 1092 C C . THR A 1 139 ? 9.078 -0.66 2.475 1 91.56 139 THR A C 1
ATOM 1094 O O . THR A 1 139 ? 8.383 0.252 2.031 1 91.56 139 THR A O 1
ATOM 1097 N N . ALA A 1 140 ? 9.273 -0.778 3.725 1 92.56 140 ALA A N 1
ATOM 1098 C CA . ALA A 1 140 ? 8.531 -0.085 4.773 1 92.56 140 ALA A CA 1
ATOM 1099 C C . ALA A 1 140 ? 8.945 1.382 4.859 1 92.56 140 ALA A C 1
ATOM 1101 O O . ALA A 1 140 ? 8.25 2.191 5.48 1 92.56 140 ALA A O 1
ATOM 1102 N N . VAL A 1 141 ? 10 1.803 4.266 1 90.75 141 VAL A N 1
ATOM 1103 C CA . VAL A 1 141 ? 10.516 3.16 4.418 1 90.75 141 VAL A CA 1
ATOM 1104 C C . VAL A 1 141 ? 9.688 4.121 3.564 1 90.75 141 VAL A C 1
ATOM 1106 O O . VAL A 1 141 ? 9.672 5.328 3.822 1 90.75 141 VAL A O 1
ATOM 1109 N N . ARG A 1 142 ? 8.93 3.676 2.664 1 85.44 142 ARG A N 1
ATOM 1110 C CA . ARG A 1 142 ? 8.281 4.496 1.645 1 85.44 142 ARG A CA 1
ATOM 1111 C C . ARG A 1 142 ? 7.273 5.453 2.271 1 85.44 142 ARG A C 1
ATOM 1113 O O . ARG A 1 142 ? 7.402 6.672 2.137 1 85.44 142 ARG A O 1
ATOM 1120 N N . ASP A 1 143 ? 6.383 4.996 3.057 1 81.31 143 ASP A N 1
ATOM 1121 C CA . ASP A 1 143 ? 5.258 5.805 3.51 1 81.31 143 ASP A CA 1
ATOM 1122 C C . ASP A 1 143 ? 5.664 6.711 4.668 1 81.31 143 ASP A C 1
ATOM 1124 O O . ASP A 1 143 ? 5.473 7.93 4.605 1 81.31 143 ASP A O 1
ATOM 1128 N N . PRO A 1 144 ? 6.324 6.23 5.613 1 84.94 144 PRO A N 1
ATOM 1129 C CA . PRO A 1 144 ? 6.543 7.102 6.77 1 84.94 144 PRO A CA 1
ATOM 1130 C C . PRO A 1 144 ? 7.758 8.008 6.602 1 84.94 144 PRO A C 1
ATOM 1132 O O . PRO A 1 144 ? 7.812 9.094 7.191 1 84.94 144 PRO A O 1
ATOM 1135 N N . THR A 1 145 ? 8.672 7.555 5.809 1 87.38 145 THR A N 1
ATOM 1136 C CA . THR A 1 145 ? 9.93 8.305 5.809 1 87.38 145 THR A CA 1
ATOM 1137 C C . THR A 1 145 ? 10.133 9.016 4.473 1 87.38 145 THR A C 1
ATOM 1139 O O . THR A 1 145 ? 10.367 10.227 4.441 1 87.38 145 THR A O 1
ATOM 1142 N N . LEU A 1 146 ? 9.961 8.328 3.375 1 89.44 146 LEU A N 1
ATOM 1143 C CA . LEU A 1 146 ? 10.18 8.953 2.074 1 89.44 146 LEU A CA 1
ATOM 1144 C C . LEU A 1 146 ? 9.141 10.039 1.803 1 89.44 146 LEU A C 1
ATOM 1146 O O . LEU A 1 146 ? 9.477 11.102 1.276 1 89.44 146 LEU A O 1
ATOM 1150 N N . HIS A 1 147 ? 7.906 9.758 2.211 1 86.69 147 HIS A N 1
ATOM 1151 C CA . HIS A 1 147 ? 6.84 10.742 2.053 1 86.69 147 HIS A CA 1
ATOM 1152 C C . HIS A 1 147 ? 7.109 11.984 2.896 1 86.69 147 HIS A C 1
ATOM 1154 O O . HIS A 1 147 ? 6.965 13.109 2.416 1 86.69 147 HIS A O 1
ATOM 1160 N N . ALA A 1 148 ? 7.453 11.727 4.098 1 84.12 148 ALA A N 1
ATOM 1161 C CA . ALA A 1 148 ? 7.73 12.852 4.996 1 84.12 148 ALA A CA 1
ATOM 1162 C C . ALA A 1 148 ? 8.938 13.656 4.516 1 84.12 148 ALA A C 1
ATOM 1164 O O . ALA A 1 148 ? 8.93 14.883 4.574 1 84.12 148 ALA A O 1
ATOM 1165 N N . PHE A 1 149 ? 9.93 12.984 4.086 1 86.12 149 PHE A N 1
ATOM 1166 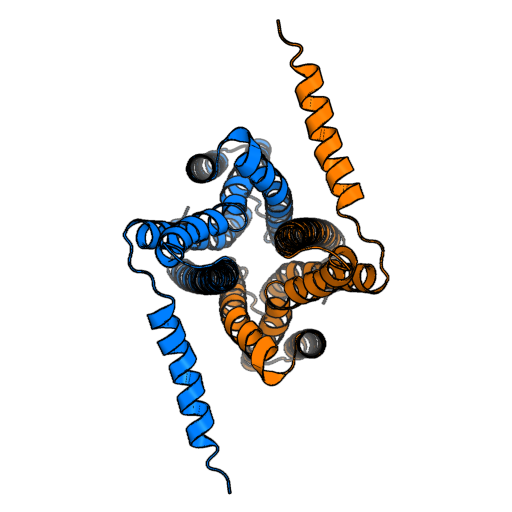C CA . PHE A 1 149 ? 11.125 13.648 3.598 1 86.12 149 PHE A CA 1
ATOM 1167 C C . PHE A 1 149 ? 10.82 14.477 2.355 1 86.12 149 PHE A C 1
ATOM 1169 O O . PHE A 1 149 ? 11.312 15.594 2.213 1 86.12 149 PHE A O 1
ATOM 1176 N N . LEU A 1 150 ? 10.07 13.961 1.445 1 86.38 150 LEU A N 1
ATOM 1177 C CA . LEU A 1 150 ? 9.641 14.695 0.261 1 86.38 150 LEU A CA 1
ATOM 1178 C C . LEU A 1 150 ? 8.836 15.93 0.652 1 86.38 150 LEU A C 1
ATOM 1180 O O . LEU A 1 150 ? 9.016 17 0.075 1 86.38 150 LEU A O 1
ATOM 1184 N N . GLY A 1 151 ? 7.965 15.75 1.61 1 84.81 151 GLY A N 1
ATOM 1185 C CA . GLY A 1 151 ? 7.199 16.875 2.115 1 84.81 151 GLY A CA 1
ATOM 1186 C C . GLY A 1 151 ? 8.07 17.984 2.682 1 84.81 151 GLY A C 1
ATOM 1187 O O . GLY A 1 151 ? 7.812 19.172 2.443 1 84.81 151 GLY A O 1
ATOM 1188 N N . ASP A 1 152 ? 9.039 17.547 3.424 1 82.62 152 ASP A N 1
ATOM 1189 C CA . ASP A 1 152 ? 9.961 18.531 3.996 1 82.62 152 ASP A CA 1
ATOM 1190 C C . ASP A 1 152 ? 10.672 19.312 2.9 1 82.62 152 ASP A C 1
ATOM 1192 O O . ASP A 1 152 ? 10.859 20.531 3.023 1 82.62 152 ASP A O 1
ATOM 1196 N N . GLN A 1 153 ? 11.039 18.641 1.935 1 79.44 153 GLN A N 1
ATOM 1197 C CA . GLN A 1 153 ? 11.742 19.297 0.835 1 79.44 153 GLN A CA 1
ATOM 1198 C C . GLN A 1 153 ? 10.82 20.25 0.076 1 79.44 153 GLN A C 1
ATOM 1200 O O . GLN A 1 153 ? 11.25 21.297 -0.391 1 79.44 153 GLN A O 1
ATOM 1205 N N . MET A 1 154 ? 9.586 19.953 0.013 1 81.62 154 MET A N 1
ATOM 1206 C CA . MET A 1 154 ? 8.625 20.781 -0.714 1 81.62 154 MET A CA 1
ATOM 1207 C C . MET A 1 154 ? 8.18 21.969 0.131 1 81.62 154 MET A C 1
ATOM 1209 O O . MET A 1 154 ? 7.852 23.031 -0.405 1 81.62 154 MET A O 1
ATOM 1213 N N . GLN A 1 155 ? 8.039 21.719 1.43 1 76.5 155 GLN A N 1
ATOM 1214 C CA . GLN A 1 155 ? 7.633 22.781 2.344 1 76.5 155 GLN A CA 1
ATOM 1215 C C . GLN A 1 155 ? 8.664 23.906 2.381 1 76.5 155 GLN A C 1
ATOM 1217 O O . GLN A 1 155 ? 8.312 25.078 2.418 1 76.5 155 GLN A O 1
ATOM 1222 N N . GLU A 1 156 ? 9.758 23.656 2.605 1 66.06 156 GLU A N 1
ATOM 1223 C CA . GLU A 1 156 ? 10.82 24.641 2.67 1 66.06 156 GLU A CA 1
ATOM 1224 C C . GLU A 1 156 ? 10.75 25.609 1.486 1 66.06 156 GLU A C 1
ATOM 1226 O O . GLU A 1 156 ? 11.031 26.797 1.63 1 66.06 156 GLU A O 1
ATOM 1231 N N . THR A 1 157 ? 10.203 25.188 0.556 1 61.53 157 THR A N 1
ATOM 1232 C CA . THR A 1 157 ? 10.148 25.969 -0.666 1 61.53 157 THR A CA 1
ATOM 1233 C C . THR A 1 157 ? 8.922 26.891 -0.663 1 61.53 157 THR A C 1
ATOM 1235 O O . THR A 1 157 ? 8.953 27.969 -1.246 1 61.53 157 THR A O 1
ATOM 1238 N N . ASN A 1 158 ? 7.949 26.5 0.103 1 60.03 158 ASN A N 1
ATOM 1239 C CA . ASN A 1 158 ? 6.676 27.203 -0.056 1 60.03 158 ASN A CA 1
ATOM 1240 C C . ASN A 1 158 ? 6.363 28.078 1.151 1 60.03 158 ASN A C 1
ATOM 1242 O O . ASN A 1 158 ? 5.422 28.875 1.117 1 60.03 158 ASN A O 1
ATOM 1246 N N . GLN A 1 159 ? 7.02 28.047 2.293 1 61.06 159 GLN A N 1
ATOM 1247 C CA . GLN A 1 159 ? 6.57 28.656 3.537 1 61.06 159 GLN A CA 1
ATOM 1248 C C . GLN A 1 159 ? 7.406 29.891 3.869 1 61.06 159 GLN A C 1
ATOM 1250 O O . GLN A 1 159 ? 7.102 30.625 4.82 1 61.06 159 GLN A O 1
ATOM 1255 N N . GLU A 1 160 ? 8.273 30.281 3.139 1 59.03 160 GLU A N 1
ATOM 1256 C CA . GLU A 1 160 ? 9.062 31.438 3.549 1 59.03 160 GLU A CA 1
ATOM 1257 C C . GLU A 1 160 ? 8.211 32.688 3.582 1 59.03 160 GLU A C 1
ATOM 1259 O O . GLU A 1 160 ? 7.547 33.031 2.6 1 59.03 160 GLU A O 1
ATOM 1264 N N . GLY A 1 161 ? 8.188 33.25 4.797 1 63.88 161 GLY A N 1
ATOM 1265 C CA . GLY A 1 161 ? 7.609 34.594 4.957 1 63.88 161 GLY A CA 1
ATOM 1266 C C . GLY A 1 161 ? 6.105 34.562 5.18 1 63.88 161 GLY A C 1
ATOM 1267 O O . GLY A 1 161 ? 5.465 35.594 5.25 1 63.88 161 GLY A O 1
ATOM 1268 N N . LEU A 1 162 ? 5.496 33.406 5.328 1 68.31 162 LEU A N 1
ATOM 1269 C CA . LEU A 1 162 ? 4.043 33.344 5.414 1 68.31 162 LEU A CA 1
ATOM 1270 C C . LEU A 1 162 ? 3.58 33.438 6.867 1 68.31 162 LEU A C 1
ATOM 1272 O O . LEU A 1 162 ? 4.328 33.062 7.777 1 68.31 162 LEU A O 1
ATOM 1276 N N . ASN A 1 163 ? 2.434 34.031 7.055 1 74.62 163 ASN A N 1
ATOM 1277 C CA . ASN A 1 163 ? 1.813 34 8.375 1 74.62 163 ASN A CA 1
ATOM 1278 C C . ASN A 1 163 ? 1.392 32.594 8.766 1 74.62 163 ASN A C 1
ATOM 1280 O O . ASN A 1 163 ? 1.453 31.672 7.949 1 74.62 163 ASN A O 1
ATOM 1284 N N . GLN A 1 164 ? 1.049 32.375 10.031 1 70.12 164 GLN A N 1
ATOM 1285 C CA . GLN A 1 164 ? 0.8 31.062 10.57 1 70.12 164 GLN A CA 1
ATOM 1286 C C . GLN A 1 164 ? -0.322 30.359 9.805 1 70.12 164 GLN A C 1
ATOM 1288 O O . GLN A 1 164 ? -0.23 29.156 9.516 1 70.12 164 GLN A O 1
ATOM 1293 N N . GLU A 1 165 ? -1.403 31.078 9.539 1 71.25 165 GLU A N 1
ATOM 1294 C CA . GLU A 1 165 ? -2.529 30.5 8.812 1 71.25 165 GLU A CA 1
ATOM 1295 C C . GLU A 1 165 ? -2.119 30.078 7.398 1 71.25 165 GLU A C 1
ATOM 1297 O O . GLU A 1 165 ? -2.494 29.016 6.93 1 71.25 165 GLU A O 1
ATOM 1302 N N . ASP A 1 166 ? -1.376 30.906 6.812 1 75.94 166 ASP A N 1
ATOM 1303 C CA . ASP A 1 166 ? -0.898 30.625 5.461 1 75.94 166 ASP A CA 1
ATOM 1304 C C . ASP A 1 166 ? 0.075 29.453 5.449 1 75.94 166 ASP A C 1
ATOM 1306 O O . ASP A 1 166 ? 0.085 28.656 4.504 1 75.94 166 ASP A O 1
ATOM 1310 N N . GLN A 1 167 ? 0.763 29.391 6.617 1 74.81 167 GLN A N 1
ATOM 1311 C CA . GLN A 1 167 ? 1.694 28.266 6.73 1 74.81 167 GLN A CA 1
ATOM 1312 C C . GLN A 1 167 ? 0.952 26.938 6.82 1 74.81 167 GLN A C 1
ATOM 1314 O O . GLN A 1 167 ? 1.361 25.953 6.211 1 74.81 167 GLN A O 1
ATOM 1319 N N . ASN A 1 168 ? -0.139 26.906 7.531 1 73.94 168 ASN A N 1
ATOM 1320 C CA . ASN A 1 168 ? -0.937 25.703 7.668 1 73.94 168 ASN A CA 1
ATOM 1321 C C . ASN A 1 168 ? -1.558 25.281 6.34 1 73.94 168 ASN A C 1
ATOM 1323 O O . ASN A 1 168 ? -1.576 24.094 6.004 1 73.94 168 ASN A O 1
ATOM 1327 N N . ASN A 1 169 ? -2.018 26.266 5.664 1 76.5 169 ASN A N 1
ATOM 1328 C CA . ASN A 1 169 ? -2.6 25.984 4.355 1 76.5 169 ASN A CA 1
ATOM 1329 C C . ASN A 1 169 ? -1.545 25.5 3.365 1 76.5 169 ASN A C 1
ATOM 1331 O O . ASN A 1 169 ? -1.807 24.609 2.562 1 76.5 169 ASN A O 1
ATOM 1335 N N . ALA A 1 170 ? -0.417 26.109 3.479 1 76 170 ALA A N 1
ATOM 1336 C CA . ALA A 1 170 ? 0.694 25.688 2.627 1 76 170 ALA A CA 1
ATOM 1337 C C . ALA A 1 170 ? 1.12 24.266 2.943 1 76 170 ALA A C 1
ATOM 1339 O O . ALA A 1 170 ? 1.419 23.484 2.037 1 76 170 ALA A O 1
ATOM 1340 N N . GLU A 1 171 ? 1.09 23.922 4.184 1 77.81 171 GLU A N 1
ATOM 1341 C CA . GLU A 1 171 ? 1.45 22.578 4.602 1 77.81 171 GLU A CA 1
ATOM 1342 C C . GLU A 1 171 ? 0.457 21.547 4.066 1 77.81 171 GLU A C 1
ATOM 1344 O O . GLU A 1 171 ? 0.851 20.453 3.631 1 77.81 171 GLU A O 1
ATOM 1349 N N . LYS A 1 172 ? -0.773 21.922 4.066 1 78.25 172 LYS A N 1
ATOM 1350 C CA . LYS A 1 172 ? -1.808 21.031 3.553 1 78.25 172 LYS A CA 1
ATOM 1351 C C . LYS A 1 172 ? -1.652 20.812 2.049 1 78.25 172 LYS A C 1
ATOM 1353 O O . LYS A 1 172 ? -1.848 19.703 1.549 1 78.25 172 LYS A O 1
ATOM 1358 N N . ARG A 1 173 ? -1.3 21.797 1.416 1 80.25 173 ARG A N 1
ATOM 1359 C CA . ARG A 1 173 ? -1.081 21.703 -0.024 1 80.25 173 ARG A CA 1
ATOM 1360 C C . ARG A 1 173 ? 0.12 20.828 -0.342 1 80.25 173 ARG A C 1
ATOM 1362 O O . ARG A 1 173 ? 0.08 20.031 -1.283 1 80.25 173 ARG A O 1
ATOM 1369 N N . VAL A 1 174 ? 1.127 21.016 0.447 1 82.25 174 VAL A N 1
ATOM 1370 C CA . VAL A 1 174 ? 2.328 20.219 0.26 1 82.25 174 VAL A CA 1
ATOM 1371 C C . VAL A 1 174 ? 2.006 18.734 0.504 1 82.25 174 VAL A C 1
ATOM 1373 O O . VAL A 1 174 ? 2.416 17.875 -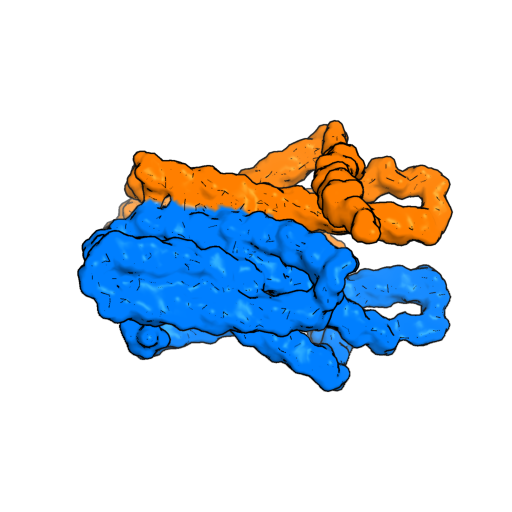0.269 1 82.25 174 VAL A O 1
ATOM 1376 N N . GLN A 1 175 ? 1.204 18.453 1.501 1 82.69 175 GLN A N 1
ATOM 1377 C CA . GLN A 1 175 ? 0.834 17.078 1.813 1 82.69 175 GLN A CA 1
ATOM 1378 C C . GLN A 1 175 ? 0.007 16.469 0.688 1 82.69 175 GLN A C 1
ATOM 1380 O O . GLN A 1 175 ? 0.174 15.289 0.362 1 82.69 175 GLN A O 1
ATOM 1385 N N . ALA A 1 176 ? -0.804 17.281 0.112 1 81.19 176 ALA A N 1
ATOM 1386 C CA . ALA A 1 176 ? -1.607 16.812 -1.014 1 81.19 176 ALA A CA 1
ATOM 1387 C C . ALA A 1 176 ? -0.728 16.484 -2.217 1 81.19 176 ALA A C 1
ATOM 1389 O O . ALA A 1 176 ? -0.965 15.492 -2.916 1 81.19 176 ALA A O 1
ATOM 1390 N N . ARG A 1 177 ? 0.244 17.234 -2.408 1 83.12 177 ARG A N 1
ATOM 1391 C CA . ARG A 1 177 ? 1.167 17.016 -3.518 1 83.12 177 ARG A CA 1
ATOM 1392 C C . ARG A 1 177 ? 2.002 15.766 -3.295 1 83.12 177 ARG A C 1
ATOM 1394 O O . ARG A 1 177 ? 2.225 14.992 -4.227 1 83.12 177 ARG A O 1
ATOM 1401 N N . VAL A 1 178 ? 2.418 15.648 -2.098 1 85.12 178 VAL A N 1
ATOM 1402 C CA . VAL A 1 178 ? 3.211 14.469 -1.764 1 85.12 178 VAL A CA 1
ATOM 1403 C C . VAL A 1 178 ? 2.387 13.203 -2.008 1 85.12 178 VAL A C 1
ATOM 1405 O O . VAL A 1 178 ? 2.881 12.234 -2.59 1 85.12 178 VAL A O 1
ATOM 1408 N N . LYS A 1 179 ? 1.15 13.242 -1.617 1 85.31 179 LYS A N 1
ATOM 1409 C CA . LYS A 1 179 ? 0.286 12.086 -1.802 1 85.31 179 LYS A CA 1
ATOM 1410 C C . LYS A 1 179 ? 0.028 11.82 -3.283 1 85.31 179 LYS A C 1
ATOM 1412 O O . LYS A 1 179 ? -0.007 10.664 -3.717 1 85.31 179 LYS A O 1
ATOM 1417 N N . PHE A 1 180 ? -0.105 12.898 -3.992 1 84.94 180 PHE A N 1
ATOM 1418 C CA . PHE A 1 180 ? -0.306 12.758 -5.43 1 84.94 180 PHE A CA 1
ATOM 1419 C C . PHE A 1 180 ? 0.907 12.109 -6.086 1 84.94 180 PHE A C 1
ATOM 1421 O O . PHE A 1 180 ? 0.771 11.133 -6.828 1 84.94 180 PHE A O 1
ATOM 1428 N N . TRP A 1 181 ? 2.049 12.555 -5.816 1 85.88 181 TRP A N 1
ATOM 1429 C CA . TRP A 1 181 ? 3.279 12.031 -6.402 1 85.88 181 TRP A CA 1
ATOM 1430 C C . TRP A 1 181 ? 3.518 10.594 -5.969 1 85.88 181 TRP A C 1
ATOM 1432 O O . TRP A 1 181 ? 3.994 9.773 -6.758 1 85.88 181 TRP A O 1
ATOM 1442 N N . SER A 1 182 ? 3.197 10.352 -4.73 1 87.88 182 SER A N 1
ATOM 1443 C CA . SER A 1 182 ? 3.383 8.992 -4.227 1 87.88 182 SER A CA 1
ATOM 1444 C C . SER A 1 182 ? 2.486 8 -4.965 1 87.88 182 SER A C 1
ATOM 1446 O O . SER A 1 182 ? 2.938 6.93 -5.367 1 87.88 182 SER A O 1
ATOM 1448 N N . ARG A 1 183 ? 1.26 8.398 -5.195 1 88.62 183 ARG A N 1
ATOM 1449 C CA . ARG A 1 183 ? 0.314 7.516 -5.875 1 88.62 183 ARG A CA 1
ATOM 1450 C C . ARG A 1 183 ? 0.663 7.371 -7.352 1 88.62 183 ARG A C 1
ATOM 1452 O O . ARG A 1 183 ? 0.512 6.289 -7.926 1 88.62 183 ARG A O 1
ATOM 1459 N N . LEU A 1 184 ? 1.129 8.398 -7.93 1 91.06 184 LEU A N 1
ATOM 1460 C CA . LEU A 1 184 ? 1.547 8.344 -9.328 1 91.06 184 LEU A CA 1
ATOM 1461 C C . LEU A 1 184 ? 2.746 7.414 -9.5 1 91.06 184 LEU A C 1
ATOM 1463 O O . LEU A 1 184 ? 2.797 6.629 -10.445 1 91.06 184 LEU A O 1
ATOM 1467 N N . ASN A 1 185 ? 3.674 7.531 -8.586 1 92.19 185 ASN A N 1
ATOM 1468 C CA . ASN A 1 185 ? 4.848 6.668 -8.664 1 92.19 185 ASN A CA 1
ATOM 1469 C C . ASN A 1 185 ? 4.492 5.211 -8.398 1 92.19 185 ASN A C 1
ATOM 1471 O O . ASN A 1 185 ? 5.094 4.305 -8.977 1 92.19 185 ASN A O 1
ATOM 1475 N N . LYS A 1 186 ? 3.58 4.98 -7.496 1 92.12 186 LYS A N 1
ATOM 1476 C CA . LYS A 1 186 ? 3.104 3.615 -7.277 1 92.12 186 LYS A CA 1
ATOM 1477 C C . LYS A 1 186 ? 2.475 3.043 -8.547 1 92.12 186 LYS A C 1
ATOM 1479 O O . LYS A 1 186 ? 2.709 1.882 -8.891 1 92.12 186 LYS A O 1
ATOM 1484 N N . PHE A 1 187 ? 1.741 3.875 -9.266 1 93.12 187 PHE A N 1
ATOM 1485 C CA . PHE A 1 187 ? 1.109 3.473 -10.516 1 93.12 187 PHE A CA 1
ATOM 1486 C C . PHE A 1 187 ? 2.158 3.166 -11.578 1 93.12 187 PHE A C 1
ATOM 1488 O O . PHE A 1 187 ? 2.113 2.113 -12.219 1 93.12 187 PHE A O 1
ATOM 1495 N N . LEU A 1 188 ? 3.068 4.035 -11.688 1 94.06 188 LEU A N 1
ATOM 1496 C CA . LEU A 1 188 ? 4.109 3.867 -12.695 1 94.06 188 LEU A CA 1
ATOM 1497 C C . LEU A 1 188 ? 4.961 2.639 -12.398 1 94.06 188 LEU A C 1
ATOM 1499 O O . LEU A 1 188 ? 5.324 1.891 -13.305 1 94.06 188 LEU A O 1
ATOM 1503 N N . GLY A 1 189 ? 5.301 2.482 -11.133 1 93 189 GLY A N 1
ATOM 1504 C CA . GLY A 1 189 ? 6.051 1.297 -10.75 1 93 189 GLY A CA 1
ATOM 1505 C C . GLY A 1 189 ? 5.328 0.003 -11.086 1 93 189 GLY A C 1
ATOM 1506 O O . GLY A 1 189 ? 5.941 -0.943 -11.586 1 93 189 GLY A O 1
ATOM 1507 N N . ALA A 1 190 ? 4.062 -0.01 -10.828 1 93 190 ALA A N 1
ATOM 1508 C CA . ALA A 1 190 ? 3.26 -1.2 -11.102 1 93 190 ALA A CA 1
ATOM 1509 C C . ALA A 1 190 ? 3.201 -1.496 -12.594 1 93 190 ALA A C 1
ATOM 1511 O O . ALA A 1 190 ? 3.314 -2.652 -13.016 1 93 190 ALA A O 1
ATOM 1512 N N . ILE A 1 191 ? 3.057 -0.485 -13.383 1 92.38 191 ILE A N 1
ATOM 1513 C CA . ILE A 1 191 ? 2.955 -0.656 -14.828 1 92.38 191 ILE A CA 1
ATOM 1514 C C . ILE A 1 191 ? 4.273 -1.188 -15.383 1 92.38 191 ILE A C 1
ATOM 1516 O O . ILE A 1 191 ? 4.285 -2.111 -16.203 1 92.38 191 ILE A O 1
ATOM 1520 N N . VAL A 1 192 ? 5.352 -0.644 -14.93 1 92.56 192 VAL A N 1
ATOM 1521 C CA . VAL A 1 192 ? 6.66 -1.1 -15.391 1 92.56 192 VAL A CA 1
ATOM 1522 C C . VAL A 1 192 ? 6.879 -2.551 -14.969 1 92.56 192 VAL A C 1
ATOM 1524 O O . VAL A 1 192 ? 7.414 -3.352 -15.742 1 92.56 192 VAL A O 1
ATOM 1527 N N . ALA A 1 193 ? 6.465 -2.857 -13.773 1 89.69 193 ALA A N 1
ATOM 1528 C CA . ALA A 1 193 ? 6.609 -4.23 -13.297 1 89.69 193 ALA A CA 1
ATOM 1529 C C . ALA A 1 193 ? 5.824 -5.203 -14.172 1 89.69 193 ALA A C 1
ATOM 1531 O O . ALA A 1 193 ? 6.297 -6.301 -14.469 1 89.69 193 ALA A O 1
ATOM 1532 N N . VAL A 1 194 ? 4.594 -4.816 -14.555 1 87.62 194 VAL A N 1
ATOM 1533 C CA . VAL A 1 194 ? 3.775 -5.656 -15.422 1 87.62 194 VAL A CA 1
ATOM 1534 C C . VAL A 1 194 ? 4.508 -5.906 -16.734 1 87.62 194 VAL A C 1
ATOM 1536 O O . VAL A 1 194 ? 4.57 -7.043 -17.219 1 87.62 194 VAL A O 1
ATOM 1539 N N . PHE A 1 195 ? 5.059 -4.855 -17.266 1 87.56 195 PHE A N 1
ATOM 1540 C CA . PHE A 1 195 ? 5.773 -4.973 -18.531 1 87.56 195 PHE A CA 1
ATOM 1541 C C . PHE A 1 195 ? 7 -5.863 -18.375 1 87.56 195 PHE A C 1
ATOM 1543 O O . PHE A 1 195 ? 7.297 -6.672 -19.266 1 87.56 195 PHE A O 1
ATOM 1550 N N . MET A 1 196 ? 7.715 -5.738 -17.344 1 83.44 196 MET A N 1
ATOM 1551 C CA . MET A 1 196 ? 8.914 -6.531 -17.094 1 83.44 196 MET A CA 1
ATOM 1552 C C . MET A 1 196 ? 8.562 -8.016 -16.969 1 83.44 196 MET A C 1
ATOM 1554 O O . MET A 1 196 ? 9.25 -8.867 -17.531 1 83.44 196 MET A O 1
ATOM 1558 N N . PHE A 1 197 ? 7.5 -8.32 -16.297 1 81.5 197 PHE A N 1
ATOM 1559 C CA . PHE A 1 197 ? 7.145 -9.719 -16.078 1 81.5 197 PHE A CA 1
ATOM 1560 C C . PHE A 1 197 ? 6.551 -10.328 -17.344 1 81.5 197 PHE A C 1
ATOM 1562 O O . PHE A 1 197 ? 6.66 -11.531 -17.562 1 81.5 197 PHE A O 1
ATOM 1569 N N . ARG A 1 198 ? 5.988 -9.547 -18.125 1 77.44 198 ARG A N 1
ATOM 1570 C CA . ARG A 1 198 ? 5.48 -10.055 -19.391 1 77.44 198 ARG A CA 1
ATOM 1571 C C . ARG A 1 198 ? 6.617 -10.305 -20.391 1 77.44 198 ARG A C 1
ATOM 1573 O O . ARG A 1 198 ? 6.535 -11.211 -21.219 1 77.44 198 ARG A O 1
ATOM 1580 N N . ARG A 1 199 ? 7.637 -9.562 -20.266 1 76.75 199 ARG A N 1
ATOM 1581 C CA . ARG A 1 199 ? 8.727 -9.656 -21.219 1 76.75 199 ARG A CA 1
ATOM 1582 C C . ARG A 1 199 ? 9.812 -10.617 -20.719 1 76.75 199 ARG A C 1
ATOM 1584 O O . ARG A 1 199 ? 10.406 -11.352 -21.516 1 76.75 199 ARG A O 1
ATOM 1591 N N . PHE A 1 200 ? 10.086 -10.383 -19.469 1 67.25 200 PHE A N 1
ATOM 1592 C CA . PHE A 1 200 ? 11.18 -11.18 -18.922 1 67.25 200 PHE A CA 1
ATOM 1593 C C . PHE A 1 200 ? 10.648 -12.273 -18 1 67.25 200 PHE A C 1
ATOM 1595 O O . PHE A 1 200 ? 9.703 -12.047 -17.25 1 67.25 200 PHE A O 1
ATOM 1602 N N . THR A 1 201 ? 10.953 -13.422 -18.438 1 57.62 201 THR A N 1
ATOM 1603 C CA . THR A 1 201 ? 10.594 -14.5 -17.516 1 57.62 201 THR A CA 1
ATOM 1604 C C . THR A 1 201 ? 11.195 -14.25 -16.141 1 57.62 201 THR A C 1
ATOM 1606 O O . THR A 1 201 ? 12.25 -13.625 -16.016 1 57.62 201 THR A O 1
ATOM 1609 N N . VAL A 1 202 ? 10.367 -14.492 -15.148 1 55.66 202 VAL A N 1
ATOM 1610 C CA . VAL A 1 202 ? 10.828 -14.32 -13.773 1 55.66 202 VAL A CA 1
ATOM 1611 C C . VAL A 1 202 ? 12.188 -15 -13.594 1 55.66 202 VAL A C 1
ATOM 1613 O O . VAL A 1 202 ? 13.023 -14.523 -12.82 1 55.66 202 VAL A O 1
ATOM 1616 N N . GLU A 1 203 ? 12.438 -16.016 -14.289 1 53.75 203 GLU A N 1
ATOM 1617 C CA . GLU A 1 203 ? 13.727 -16.703 -14.234 1 53.75 203 GLU A CA 1
ATOM 1618 C C . GLU A 1 203 ? 14.859 -15.781 -14.656 1 53.75 203 GLU A C 1
ATOM 1620 O O . GLU A 1 203 ? 15.945 -15.805 -14.062 1 53.75 203 GLU A O 1
ATOM 1625 N N . ARG A 1 204 ? 14.594 -15.039 -15.641 1 52.09 204 ARG A N 1
ATOM 1626 C CA . ARG A 1 204 ? 15.633 -14.164 -16.172 1 52.09 204 ARG A CA 1
ATOM 1627 C C . ARG A 1 204 ? 15.859 -12.961 -15.266 1 52.09 204 ARG A C 1
ATOM 1629 O O . ARG A 1 204 ? 16.953 -12.406 -15.227 1 52.09 204 ARG A O 1
ATOM 1636 N N . VAL A 1 205 ? 14.867 -12.648 -14.539 1 49.81 205 VAL A N 1
ATOM 1637 C CA . VAL A 1 205 ? 15.023 -11.484 -13.672 1 49.81 205 VAL A CA 1
ATOM 1638 C C . VAL A 1 205 ? 15.867 -11.852 -12.461 1 49.81 205 VAL A C 1
ATOM 1640 O O . VAL A 1 205 ? 16.672 -11.039 -11.984 1 49.81 205 VAL A O 1
ATOM 1643 N N . LEU A 1 206 ? 15.781 -13.039 -12.055 1 49.62 206 LEU A N 1
ATOM 1644 C CA . LEU A 1 206 ? 16.625 -13.484 -10.945 1 49.62 206 LEU A CA 1
ATOM 1645 C C . LEU A 1 206 ? 18.031 -13.82 -11.438 1 49.62 206 LEU A C 1
ATOM 1647 O O . LEU A 1 206 ? 18.984 -13.742 -10.672 1 49.62 206 LEU A O 1
ATOM 1651 N N . MET B 1 1 ? 28.891 6.012 33.625 1 20.31 1 MET B N 1
ATOM 1652 C CA . MET B 1 1 ? 28.234 4.895 32.938 1 20.31 1 MET B CA 1
ATOM 1653 C C . MET B 1 1 ? 26.719 5.105 32.875 1 20.31 1 MET B C 1
ATOM 1655 O O . MET B 1 1 ? 26.016 4.848 33.875 1 20.31 1 MET B O 1
ATOM 1659 N N . ALA B 1 2 ? 26.203 6.152 32.25 1 30.75 2 ALA B N 1
ATOM 1660 C CA . ALA B 1 2 ? 24.828 6.625 32.219 1 30.75 2 ALA B CA 1
ATOM 1661 C C . ALA B 1 2 ? 23.875 5.52 31.766 1 30.75 2 ALA B C 1
ATOM 1663 O O . ALA B 1 2 ? 24.188 4.766 30.844 1 30.75 2 ALA B O 1
ATOM 1664 N N . ASP B 1 3 ? 23.062 4.957 32.781 1 26.12 3 ASP B N 1
ATOM 1665 C CA . ASP B 1 3 ? 22.25 3.744 32.75 1 26.12 3 ASP B CA 1
ATOM 1666 C C . ASP B 1 3 ? 21.375 3.693 31.484 1 26.12 3 ASP B C 1
ATOM 1668 O O . ASP B 1 3 ? 20.531 4.566 31.281 1 26.12 3 ASP B O 1
ATOM 1672 N N . SER B 1 4 ? 21.812 3.156 30.422 1 29.44 4 SER B N 1
ATOM 1673 C CA . SER B 1 4 ? 21.25 2.791 29.125 1 29.44 4 SER B CA 1
ATOM 1674 C C . SER B 1 4 ? 19.875 2.15 29.266 1 29.44 4 SER B C 1
ATOM 1676 O O . SER B 1 4 ? 19.156 1.977 28.281 1 29.44 4 SER B O 1
ATOM 1678 N N . SER B 1 5 ? 19.641 1.525 30.422 1 30.77 5 SER B N 1
ATOM 1679 C CA . SER B 1 5 ? 18.375 0.839 30.688 1 30.77 5 SER B CA 1
ATOM 1680 C C . SER B 1 5 ? 17.219 1.82 30.75 1 30.77 5 SER B C 1
ATOM 1682 O O . SER B 1 5 ? 16.078 1.464 30.438 1 30.77 5 SER B O 1
ATOM 1684 N N . SER B 1 6 ? 17.422 2.969 31.453 1 29.83 6 SER B N 1
ATOM 1685 C CA . SER B 1 6 ? 16.344 3.938 31.672 1 29.83 6 SER B CA 1
ATOM 1686 C C . SER B 1 6 ? 15.828 4.492 30.344 1 29.83 6 SER B C 1
ATOM 1688 O O . SER B 1 6 ? 14.68 4.93 30.266 1 29.83 6 SER B O 1
ATOM 1690 N N . TRP B 1 7 ? 16.766 4.613 29.422 1 27.84 7 TRP B N 1
ATOM 1691 C CA . TRP B 1 7 ? 16.391 5.191 28.141 1 27.84 7 TRP B CA 1
ATOM 1692 C C . TRP B 1 7 ? 15.445 4.262 27.375 1 27.84 7 TRP B C 1
ATOM 1694 O O . TRP B 1 7 ? 14.484 4.715 26.75 1 27.84 7 TRP B O 1
ATOM 1704 N N . TYR B 1 8 ? 15.672 2.928 27.406 1 28.98 8 TYR B N 1
ATOM 1705 C CA . TYR B 1 8 ? 14.781 1.963 26.766 1 28.98 8 TYR B CA 1
ATOM 1706 C C . TYR B 1 8 ? 13.422 1.938 27.453 1 28.98 8 TYR B C 1
ATOM 1708 O O . TYR B 1 8 ? 12.406 1.649 26.812 1 28.98 8 TYR B O 1
ATOM 1716 N N . ALA B 1 9 ? 13.273 1.966 28.766 1 31.3 9 ALA B N 1
ATOM 1717 C CA . ALA B 1 9 ? 12.016 1.963 29.516 1 31.3 9 ALA B CA 1
ATOM 1718 C C . ALA B 1 9 ? 11.156 3.172 29.141 1 31.3 9 ALA B C 1
ATOM 1720 O O . ALA B 1 9 ? 9.938 3.062 29.047 1 31.3 9 ALA B O 1
ATOM 1721 N N . LYS B 1 10 ? 11.773 4.375 28.984 1 33.91 10 LYS B N 1
ATOM 1722 C CA . LYS B 1 10 ? 11.008 5.555 28.594 1 33.91 10 LYS B CA 1
ATOM 1723 C C . LYS B 1 10 ? 10.469 5.418 27.188 1 33.91 10 LYS B C 1
ATOM 1725 O O . LYS B 1 10 ? 9.359 5.867 26.891 1 33.91 10 LYS B O 1
ATOM 1730 N N . ARG B 1 11 ? 11.211 4.703 26.344 1 31.8 11 ARG B N 1
ATOM 1731 C CA . ARG B 1 11 ? 10.859 4.547 24.938 1 31.8 11 ARG B CA 1
ATOM 1732 C C . ARG B 1 11 ? 9.836 3.434 24.75 1 31.8 11 ARG B C 1
ATOM 1734 O O . ARG B 1 11 ? 8.984 3.512 23.859 1 31.8 11 ARG B O 1
ATOM 1741 N N . SER B 1 12 ? 9.875 2.375 25.406 1 34.03 12 SER B N 1
ATOM 1742 C CA . SER B 1 12 ? 8.828 1.359 25.422 1 34.03 12 SER B CA 1
ATOM 1743 C C . SER B 1 12 ? 7.527 1.922 25.984 1 34.03 12 SER B C 1
ATOM 1745 O O . SER B 1 12 ? 6.441 1.584 25.516 1 34.03 12 SER B O 1
ATOM 1747 N N . GLY B 1 13 ? 7.555 2.621 27.125 1 33.31 13 GLY B N 1
ATOM 1748 C CA . GLY B 1 13 ? 6.418 3.371 27.641 1 33.31 13 GLY B CA 1
ATOM 1749 C C . GLY B 1 13 ? 5.801 4.297 26.594 1 33.31 13 GLY B C 1
ATOM 1750 O O . GLY B 1 13 ? 4.617 4.625 26.688 1 33.31 13 GLY B O 1
ATOM 1751 N N . ALA B 1 14 ? 6.637 4.688 25.688 1 37.84 14 ALA B N 1
ATOM 1752 C CA . ALA B 1 14 ? 6.215 5.566 24.609 1 37.84 14 ALA B CA 1
ATOM 1753 C C . ALA B 1 14 ? 5.273 4.84 23.641 1 37.84 14 ALA B C 1
ATOM 1755 O O . ALA B 1 14 ? 4.293 5.418 23.172 1 37.84 14 ALA B O 1
ATOM 1756 N N . ILE B 1 15 ? 5.633 3.656 23.375 1 38.72 15 ILE B N 1
ATOM 1757 C CA . ILE B 1 15 ? 4.68 2.928 22.531 1 38.72 15 ILE B CA 1
ATOM 1758 C C . ILE B 1 15 ? 3.359 2.766 23.281 1 38.72 15 ILE B C 1
ATOM 1760 O O . ILE B 1 15 ? 2.285 2.969 22.703 1 38.72 15 ILE B O 1
ATOM 1764 N N . VAL B 1 16 ? 3.475 2.199 24.531 1 37.84 16 VAL B N 1
ATOM 1765 C CA . VAL B 1 16 ? 2.256 2.035 25.312 1 37.84 16 VAL B CA 1
ATOM 1766 C C . VAL B 1 16 ? 1.612 3.398 25.562 1 37.84 16 VAL B C 1
ATOM 1768 O O . VAL B 1 16 ? 0.393 3.545 25.453 1 37.84 16 VAL B O 1
ATOM 1771 N N . GLY B 1 17 ? 2.393 4.301 26.109 1 40.38 17 GLY B N 1
ATOM 1772 C CA . GLY B 1 17 ? 1.86 5.648 26.25 1 40.38 17 GLY B CA 1
ATOM 1773 C C . GLY B 1 17 ? 1.299 6.199 24.953 1 40.38 17 GLY B C 1
ATOM 1774 O O . GLY B 1 17 ? 0.235 6.82 24.953 1 40.38 17 GLY B O 1
ATOM 1775 N N . TRP B 1 18 ? 2.027 5.883 23.922 1 42.41 18 TRP B N 1
ATOM 1776 C CA . TRP B 1 18 ? 1.528 6.246 22.594 1 42.41 18 TRP B CA 1
ATOM 1777 C C . TRP B 1 18 ? 0.226 5.512 22.281 1 42.41 18 TRP B C 1
ATOM 1779 O O . TRP B 1 18 ? -0.729 6.117 21.797 1 42.41 18 TRP B O 1
ATOM 1789 N N . PHE B 1 19 ? 0.267 4.18 22.562 1 46.81 19 PHE B N 1
ATOM 1790 C CA . PHE B 1 19 ? -0.977 3.432 22.422 1 46.81 19 PHE B CA 1
ATOM 1791 C C . PHE B 1 19 ? -2.088 4.051 23.25 1 46.81 19 PHE B C 1
ATOM 1793 O O . PHE B 1 19 ? -3.211 4.227 22.781 1 46.81 19 PHE B O 1
ATOM 1800 N N . ARG B 1 20 ? -1.875 4.23 24.531 1 47.12 20 ARG B N 1
ATOM 1801 C CA . ARG B 1 20 ? -2.887 4.766 25.438 1 47.12 20 ARG B CA 1
ATOM 1802 C C . ARG B 1 20 ? -3.309 6.168 25.016 1 47.12 20 ARG B C 1
ATOM 1804 O O . ARG B 1 20 ? -4.488 6.52 25.094 1 47.12 20 ARG B O 1
ATOM 1811 N N . ASN B 1 21 ? -2.357 6.934 24.594 1 48.25 21 ASN B N 1
ATOM 1812 C CA . ASN B 1 21 ? -2.656 8.305 24.188 1 48.25 21 ASN B CA 1
ATOM 1813 C C . ASN B 1 21 ? -3.279 8.359 22.797 1 48.25 21 ASN B C 1
ATOM 1815 O O . ASN B 1 21 ? -3.934 9.344 22.438 1 48.25 21 ASN B O 1
ATOM 1819 N N . ASN B 1 22 ? -3.023 7.258 22.156 1 51.59 22 ASN B N 1
ATOM 1820 C CA . ASN B 1 22 ? -3.477 7.32 20.766 1 51.59 22 ASN B CA 1
ATOM 1821 C C . ASN B 1 22 ? -4.742 6.492 20.547 1 51.59 22 ASN B C 1
ATOM 1823 O O . ASN B 1 22 ? -5.301 6.48 19.453 1 51.59 22 ASN B O 1
ATOM 1827 N N . VAL B 1 23 ? -5.121 5.73 21.5 1 53.5 23 VAL B N 1
ATOM 1828 C CA . VAL B 1 23 ? -6.336 4.938 21.344 1 53.5 23 VAL B CA 1
ATOM 1829 C C . VAL B 1 23 ? -7.543 5.75 21.812 1 53.5 23 VAL B C 1
ATOM 1831 O O . VAL B 1 23 ? -7.609 6.188 22.953 1 53.5 23 VAL B O 1
ATOM 1834 N N . VAL B 1 24 ? -8.219 6.355 20.906 1 56.06 24 VAL B N 1
ATOM 1835 C CA . VAL B 1 24 ? -9.484 7.047 21.141 1 56.06 24 VAL B CA 1
ATOM 1836 C C . VAL B 1 24 ? -10.648 6.066 21.016 1 56.06 24 VAL B C 1
ATOM 1838 O O . VAL B 1 24 ? -10.758 5.359 20.016 1 56.06 24 VAL B O 1
ATOM 1841 N N . PHE B 1 25 ? -11.273 5.852 22.125 1 61.12 25 PHE B N 1
ATOM 1842 C CA . PHE B 1 25 ? -12.336 4.855 22.172 1 61.12 25 PHE B CA 1
ATOM 1843 C C . PHE B 1 25 ? -13.688 5.492 21.891 1 61.12 25 PHE B C 1
ATOM 1845 O O . PHE B 1 25 ? -14.703 5.09 22.469 1 61.12 25 PHE B O 1
ATOM 1852 N N . ARG B 1 26 ? -13.852 6.371 21.031 1 74.06 26 ARG B N 1
ATOM 1853 C CA . ARG B 1 26 ? -15.172 6.793 20.578 1 74.06 26 ARG B CA 1
ATOM 1854 C C . ARG B 1 26 ? -15.75 5.797 19.578 1 74.06 26 ARG B C 1
ATOM 1856 O O . ARG B 1 26 ? -15.008 5.164 18.828 1 74.06 26 ARG B O 1
ATOM 1863 N N . LYS B 1 27 ? -17.109 5.754 19.703 1 80.12 27 LYS B N 1
ATOM 1864 C CA . LYS B 1 27 ? -17.812 4.77 18.875 1 80.12 27 LYS B CA 1
ATOM 1865 C C . LYS B 1 27 ? -17.438 4.906 17.406 1 80.12 27 LYS B C 1
ATOM 1867 O O . LYS B 1 27 ? -17.203 3.906 16.734 1 80.12 27 LYS B O 1
ATOM 1872 N N . ALA B 1 28 ? -17.438 6.145 16.891 1 79.75 28 ALA B N 1
ATOM 1873 C CA . ALA B 1 28 ? -17.125 6.387 15.492 1 79.75 28 ALA B CA 1
ATOM 1874 C C . ALA B 1 28 ? -15.703 5.914 15.156 1 79.75 28 ALA B C 1
ATOM 1876 O O . ALA B 1 28 ? -15.469 5.363 14.078 1 79.75 28 ALA B O 1
ATOM 1877 N N . VAL B 1 29 ? -14.836 6.02 16.078 1 84.06 29 VAL B N 1
ATOM 1878 C CA . VAL B 1 29 ? -13.445 5.625 15.867 1 84.06 29 VAL B CA 1
ATOM 1879 C C . VAL B 1 29 ? -13.336 4.102 15.852 1 84.06 29 VAL B C 1
ATOM 1881 O O . VAL B 1 29 ? -12.633 3.529 15.023 1 84.06 29 VAL B O 1
ATOM 1884 N N . VAL B 1 30 ? -14.094 3.492 16.75 1 85.5 30 VAL B N 1
ATOM 1885 C CA . VAL B 1 30 ? -14.086 2.035 16.812 1 85.5 30 VAL B CA 1
ATOM 1886 C C . VAL B 1 30 ? -14.672 1.466 15.516 1 85.5 30 VAL B C 1
ATOM 1888 O O . VAL B 1 30 ? -14.133 0.513 14.953 1 85.5 30 VAL B O 1
ATOM 1891 N N . PHE B 1 31 ? -15.75 2.064 15.055 1 85 31 PHE B N 1
ATOM 1892 C CA . PHE B 1 31 ? -16.375 1.613 13.82 1 85 31 PHE B CA 1
ATOM 1893 C C . PHE B 1 31 ? -15.43 1.796 12.633 1 85 31 PHE B C 1
ATOM 1895 O O . PHE B 1 31 ? -15.305 0.909 11.789 1 85 31 PHE B O 1
ATOM 1902 N N . MET B 1 32 ? -14.703 2.881 12.586 1 86.12 32 MET B N 1
ATOM 1903 C CA . MET B 1 32 ? -13.805 3.16 11.477 1 86.12 32 MET B CA 1
ATOM 1904 C C . MET B 1 32 ? -12.594 2.236 11.508 1 86.12 32 MET B C 1
ATOM 1906 O O . MET B 1 32 ? -12.094 1.822 10.461 1 86.12 32 MET B O 1
ATOM 1910 N N . THR B 1 33 ? -12.203 1.937 12.672 1 87.81 33 THR B N 1
ATOM 1911 C CA . THR B 1 33 ? -11.07 1.023 12.797 1 87.81 33 THR B CA 1
ATOM 1912 C C . THR B 1 33 ? -11.461 -0.384 12.352 1 87.81 33 THR B C 1
ATOM 1914 O O . THR B 1 33 ? -10.68 -1.071 11.688 1 87.81 33 THR B O 1
ATOM 1917 N N . ALA B 1 34 ? -12.656 -0.741 12.664 1 88.56 34 ALA B N 1
ATOM 1918 C CA . ALA B 1 34 ? -13.156 -2.037 12.211 1 88.56 34 ALA B CA 1
ATOM 1919 C C . ALA B 1 34 ? -13.266 -2.08 10.688 1 88.56 34 ALA B C 1
ATOM 1921 O O . ALA B 1 34 ? -12.977 -3.107 10.07 1 88.56 34 ALA B O 1
ATOM 1922 N N . LEU B 1 35 ? -13.688 -0.946 10.156 1 89.38 35 LEU B N 1
ATOM 1923 C CA . LEU B 1 35 ? -13.789 -0.859 8.703 1 89.38 35 LEU B CA 1
ATOM 1924 C C . LEU B 1 35 ? -12.406 -0.918 8.055 1 89.38 35 LEU B C 1
ATOM 1926 O O . LEU B 1 35 ? -12.234 -1.546 7.012 1 89.38 35 LEU B O 1
ATOM 1930 N N . LEU B 1 36 ? -11.469 -0.294 8.719 1 90.38 36 LEU B N 1
ATOM 1931 C CA . LEU B 1 36 ? -10.094 -0.343 8.234 1 90.38 36 LEU B CA 1
ATOM 1932 C C . LEU B 1 36 ? -9.562 -1.772 8.25 1 90.38 36 LEU B C 1
ATOM 1934 O O . LEU B 1 36 ? -8.906 -2.205 7.301 1 90.38 36 LEU B O 1
ATOM 1938 N N . PHE B 1 37 ? -9.891 -2.445 9.258 1 92.62 37 PHE B N 1
ATOM 1939 C CA . PHE B 1 37 ? -9.477 -3.838 9.367 1 92.62 37 PHE B CA 1
ATOM 1940 C C . PHE B 1 37 ? -10.125 -4.684 8.273 1 92.62 37 PHE B C 1
ATOM 1942 O O . PHE B 1 37 ? -9.461 -5.48 7.617 1 92.62 37 PHE B O 1
ATOM 1949 N N . SER B 1 38 ? -11.406 -4.523 8.109 1 90.94 38 SER B N 1
ATOM 1950 C CA . SER B 1 38 ? -12.133 -5.273 7.086 1 90.94 38 SER B CA 1
ATOM 1951 C C . SER B 1 38 ? -11.578 -4.992 5.695 1 90.94 38 SER B C 1
ATOM 1953 O O . SER B 1 38 ? -11.414 -5.91 4.887 1 90.94 38 SER B O 1
ATOM 1955 N N . HIS B 1 39 ? -11.25 -3.787 5.43 1 89.44 39 HIS B N 1
ATOM 1956 C CA . HIS B 1 39 ? -10.695 -3.412 4.133 1 89.44 39 HIS B CA 1
ATOM 1957 C C . HIS B 1 39 ? -9.312 -4.02 3.924 1 89.44 39 HIS B C 1
ATOM 1959 O O . HIS B 1 39 ? -8.984 -4.457 2.82 1 89.44 39 HIS B O 1
ATOM 1965 N N . SER B 1 40 ? -8.555 -4.035 5.004 1 91.19 40 SER B N 1
ATOM 1966 C CA . SER B 1 40 ? -7.227 -4.641 4.91 1 91.19 40 SER B CA 1
ATOM 1967 C C . SER B 1 40 ? -7.324 -6.141 4.652 1 91.19 40 SER B C 1
ATOM 1969 O O . SER B 1 40 ? -6.543 -6.695 3.873 1 91.19 40 SER B O 1
ATOM 1971 N N . LEU B 1 41 ? -8.234 -6.73 5.289 1 90.94 41 LEU B N 1
ATOM 1972 C CA . LEU B 1 41 ? -8.43 -8.164 5.105 1 90.94 41 LEU B CA 1
ATOM 1973 C C . LEU B 1 41 ? -8.844 -8.484 3.674 1 90.94 41 LEU B C 1
ATOM 1975 O O . LEU B 1 41 ? -8.328 -9.422 3.064 1 90.94 41 LEU B O 1
ATOM 1979 N N . VAL B 1 42 ? -9.719 -7.695 3.158 1 89.44 42 VAL B N 1
ATOM 1980 C CA . VAL B 1 42 ? -10.188 -7.918 1.793 1 89.44 42 VAL B CA 1
ATOM 1981 C C . VAL B 1 42 ? -9.047 -7.66 0.808 1 89.44 42 VAL B C 1
ATOM 1983 O O . VAL B 1 42 ? -8.852 -8.43 -0.134 1 89.44 42 VAL B O 1
ATOM 1986 N N . GLU B 1 43 ? -8.359 -6.629 1.042 1 88.44 43 GLU B N 1
ATOM 1987 C CA . GLU B 1 43 ? -7.242 -6.281 0.164 1 88.44 43 GLU B CA 1
ATOM 1988 C C . GLU B 1 43 ? -6.223 -7.418 0.091 1 88.44 43 GLU B C 1
ATOM 1990 O O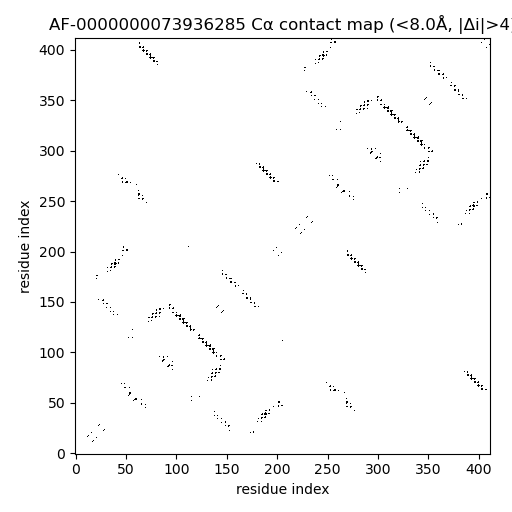 . GLU B 1 43 ? -5.77 -7.781 -0.996 1 88.44 43 GLU B O 1
ATOM 1995 N N . LYS B 1 44 ? -5.867 -7.98 1.232 1 88.38 44 LYS B N 1
ATOM 1996 C CA . LYS B 1 44 ? -4.898 -9.07 1.261 1 88.38 44 LYS B CA 1
ATOM 1997 C C . LYS B 1 44 ? -5.516 -10.367 0.756 1 88.38 44 LYS B C 1
ATOM 1999 O O . LYS B 1 44 ? -4.824 -11.195 0.155 1 88.38 44 LYS B O 1
ATOM 2004 N N . GLY B 1 45 ? -6.77 -10.5 0.975 1 85.12 45 GLY B N 1
ATOM 2005 C CA . GLY B 1 45 ? -7.48 -11.688 0.518 1 85.12 45 GLY B CA 1
ATOM 2006 C C . GLY B 1 45 ? -7.605 -11.758 -0.992 1 85.12 45 GLY B C 1
ATOM 2007 O O . GLY B 1 45 ? -7.617 -12.852 -1.565 1 85.12 45 GLY B O 1
ATOM 2008 N N . VAL B 1 46 ? -7.641 -10.664 -1.638 1 82.75 46 VAL B N 1
ATOM 2009 C CA . VAL B 1 46 ? -7.809 -10.609 -3.086 1 82.75 46 VAL B CA 1
ATOM 2010 C C . VAL B 1 46 ? -6.613 -11.266 -3.771 1 82.75 46 VAL B C 1
ATOM 2012 O O . VAL B 1 46 ? -6.766 -11.914 -4.812 1 82.75 46 VAL B O 1
ATOM 2015 N N . VAL B 1 47 ? -5.457 -11.172 -3.164 1 77.81 47 VAL B N 1
ATOM 2016 C CA . VAL B 1 47 ? -4.246 -11.75 -3.732 1 77.81 47 VAL B CA 1
ATOM 2017 C C . VAL B 1 47 ? -4.406 -13.266 -3.865 1 77.81 47 VAL B C 1
ATOM 2019 O O . VAL B 1 47 ? -4.176 -13.828 -4.938 1 77.81 47 VAL B O 1
ATOM 2022 N N . GLY B 1 48 ? -4.859 -13.875 -2.857 1 78.44 48 GLY B N 1
ATOM 2023 C CA . GLY B 1 48 ? -5.062 -15.312 -2.893 1 78.44 48 GLY B CA 1
ATOM 2024 C C . GLY B 1 48 ? -6.172 -15.734 -3.834 1 78.44 48 GLY B C 1
ATOM 2025 O O . GLY B 1 48 ? -6.062 -16.75 -4.516 1 78.44 48 GLY B O 1
ATOM 2026 N N . ILE B 1 49 ? -7.172 -14.938 -3.881 1 78.5 49 ILE B N 1
ATOM 2027 C CA . ILE B 1 49 ? -8.32 -15.258 -4.727 1 78.5 49 ILE B CA 1
ATOM 2028 C C . ILE B 1 49 ? -7.918 -15.156 -6.195 1 78.5 49 ILE B C 1
ATOM 2030 O O . ILE B 1 49 ? -8.258 -16.031 -7 1 78.5 49 ILE B O 1
ATOM 2034 N N . LEU B 1 50 ? -7.207 -14.133 -6.516 1 74.56 50 LEU B N 1
ATOM 2035 C CA . LEU B 1 50 ? -6.789 -13.953 -7.902 1 74.56 50 LEU B CA 1
ATOM 2036 C C . LEU B 1 50 ? -5.82 -15.055 -8.32 1 74.56 50 LEU B C 1
ATOM 2038 O O . LEU B 1 50 ? -5.918 -15.586 -9.43 1 74.56 50 LEU B O 1
ATOM 2042 N N . ILE B 1 51 ? -4.934 -15.398 -7.43 1 71.81 51 ILE B N 1
ATOM 2043 C CA . ILE B 1 51 ? -3.969 -16.453 -7.707 1 71.81 51 ILE B CA 1
ATOM 2044 C C . ILE B 1 51 ? -4.703 -17.781 -7.918 1 71.81 51 ILE B C 1
ATOM 2046 O O . ILE B 1 51 ? -4.406 -18.516 -8.859 1 71.81 51 ILE B O 1
ATOM 2050 N N . SER B 1 52 ? -5.684 -18.031 -7.098 1 72.94 52 SER B N 1
ATOM 2051 C CA . SER B 1 52 ? -6.457 -19.266 -7.211 1 72.94 52 SER B CA 1
ATOM 2052 C C . SER B 1 52 ? -7.277 -19.281 -8.492 1 72.94 52 SER B C 1
ATOM 2054 O O . SER B 1 52 ? -7.406 -20.328 -9.141 1 72.94 52 SER B O 1
ATOM 2056 N N . TYR B 1 53 ? -7.801 -18.219 -8.758 1 73.5 53 TYR B N 1
ATOM 2057 C CA . TYR B 1 53 ? -8.609 -18.094 -9.969 1 73.5 53 TYR B CA 1
ATOM 2058 C C . TYR B 1 53 ? -7.766 -18.359 -11.211 1 73.5 53 TYR B C 1
ATOM 2060 O O . TYR B 1 53 ? -8.203 -19.062 -12.125 1 73.5 53 TYR B O 1
ATOM 2068 N N . LEU B 1 54 ? -6.629 -17.828 -11.25 1 71.5 54 LEU B N 1
ATOM 2069 C CA . LEU B 1 54 ? -5.746 -18 -12.406 1 71.5 54 LEU B CA 1
ATOM 2070 C C . LEU B 1 54 ? -5.254 -19.438 -12.508 1 71.5 54 LEU B C 1
ATOM 2072 O O . LEU B 1 54 ? -5.082 -19.953 -13.617 1 71.5 54 LEU B O 1
ATOM 2076 N N . GLU B 1 55 ? -5.035 -20.016 -11.391 1 70.81 55 GLU B N 1
ATOM 2077 C CA . GLU B 1 55 ? -4.605 -21.422 -11.375 1 70.81 55 GLU B CA 1
ATOM 2078 C C . GLU B 1 55 ? -5.691 -22.344 -11.922 1 70.81 55 GLU B C 1
ATOM 2080 O O . GLU B 1 55 ? -5.402 -23.266 -12.672 1 70.81 55 GLU B O 1
ATOM 2085 N N . GLU B 1 56 ? -6.812 -22.141 -11.57 1 71.5 56 GLU B N 1
ATOM 2086 C CA . GLU B 1 56 ? -7.914 -23.031 -11.914 1 71.5 56 GLU B CA 1
ATOM 2087 C C . GLU B 1 56 ? -8.383 -22.797 -13.344 1 71.5 56 GLU B C 1
ATOM 2089 O O . GLU B 1 56 ? -8.648 -23.766 -14.078 1 71.5 56 GLU B O 1
ATOM 2094 N N . LYS B 1 57 ? -8.531 -21.609 -13.641 1 69.44 57 LYS B N 1
ATOM 2095 C CA . LYS B 1 57 ? -9.227 -21.328 -14.891 1 69.44 57 LYS B CA 1
ATOM 2096 C C . LYS B 1 57 ? -8.234 -21.109 -16.031 1 69.44 57 LYS B C 1
ATOM 2098 O O . LYS B 1 57 ? -8.539 -21.391 -17.188 1 69.44 57 LYS B O 1
ATOM 2103 N N . TRP B 1 58 ? -7.219 -20.422 -15.719 1 63.16 58 TRP B N 1
ATOM 2104 C CA . TRP B 1 58 ? -6.344 -20.078 -16.844 1 63.16 58 TRP B CA 1
ATOM 2105 C C . TRP B 1 58 ? -5.227 -21.109 -16.984 1 63.16 58 TRP B C 1
ATOM 2107 O O . TRP B 1 58 ? -4.445 -21.062 -17.938 1 63.16 58 TRP B O 1
ATOM 2117 N N . ASP B 1 59 ? -5.512 -22.406 -16.516 1 55.22 59 ASP B N 1
ATOM 2118 C CA . ASP B 1 59 ? -4.648 -23.578 -16.656 1 55.22 59 ASP B CA 1
ATOM 2119 C C . ASP B 1 59 ? -3.178 -23.203 -16.484 1 55.22 59 ASP B C 1
ATOM 2121 O O . ASP B 1 59 ? -2.303 -24.062 -16.5 1 55.22 59 ASP B O 1
ATOM 2125 N N . LYS B 1 60 ? -2.83 -21.969 -16.672 1 51.84 60 LYS B N 1
ATOM 2126 C CA . LYS B 1 60 ? -1.4 -21.703 -16.812 1 51.84 60 LYS B CA 1
ATOM 2127 C C . LYS B 1 60 ? -0.78 -21.344 -15.461 1 51.84 60 LYS B C 1
ATOM 2129 O O . LYS B 1 60 ? -1.296 -20.484 -14.742 1 51.84 60 LYS B O 1
ATOM 2134 N N . GLU B 1 61 ? -0.269 -22.438 -14.812 1 55.38 61 GLU B N 1
ATOM 2135 C CA . GLU B 1 61 ? 0.719 -22.312 -13.742 1 55.38 61 GLU B CA 1
ATOM 2136 C C . GLU B 1 61 ? 1.669 -21.156 -14.016 1 55.38 61 GLU B C 1
ATOM 2138 O O . GLU B 1 61 ? 2.889 -21.312 -13.93 1 55.38 61 GLU B O 1
ATOM 2143 N N . ASN B 1 62 ? 1.199 -20.203 -14.844 1 65 62 ASN B N 1
ATOM 2144 C CA . ASN B 1 62 ? 2.186 -19.188 -15.211 1 65 62 ASN B CA 1
ATOM 2145 C C . ASN B 1 62 ? 2.293 -18.109 -14.141 1 65 62 ASN B C 1
ATOM 2147 O O . ASN B 1 62 ? 1.452 -17.203 -14.07 1 65 62 ASN B O 1
ATOM 2151 N N . LEU B 1 63 ? 3.164 -18.359 -13.312 1 68.88 63 LEU B N 1
ATOM 2152 C CA . LEU B 1 63 ? 3.514 -17.484 -12.203 1 68.88 63 LEU B CA 1
ATOM 2153 C C . LEU B 1 63 ? 3.824 -16.078 -12.711 1 68.88 63 LEU B C 1
ATOM 2155 O O . LEU B 1 63 ? 3.568 -15.094 -12.008 1 68.88 63 LEU B O 1
ATOM 2159 N N . THR B 1 64 ? 4.176 -16.031 -14.008 1 73.25 64 THR B N 1
ATOM 2160 C CA . THR B 1 64 ? 4.426 -14.727 -14.602 1 73.25 64 THR B CA 1
ATOM 2161 C C . THR B 1 64 ? 3.119 -13.969 -14.812 1 73.25 64 THR B C 1
ATOM 2163 O O . THR B 1 64 ? 3.064 -12.758 -14.625 1 73.25 64 THR B O 1
ATOM 2166 N N . LYS B 1 65 ? 2.129 -14.727 -15.102 1 77.81 65 LYS B N 1
ATOM 2167 C CA . LYS B 1 65 ? 0.823 -14.102 -15.297 1 77.81 65 LYS B CA 1
ATOM 2168 C C . LYS B 1 65 ? 0.227 -13.648 -13.969 1 77.81 65 LYS B C 1
ATOM 2170 O O . LYS B 1 65 ? -0.397 -12.586 -13.898 1 77.81 65 LYS B O 1
ATOM 2175 N N . VAL B 1 66 ? 0.501 -14.461 -12.977 1 79.25 66 VAL B N 1
ATOM 2176 C CA . VAL B 1 66 ? 0.012 -14.109 -11.641 1 79.25 66 VAL B CA 1
ATOM 2177 C C . VAL B 1 66 ? 0.667 -12.812 -11.18 1 79.25 66 VAL B C 1
ATOM 2179 O O . VAL B 1 66 ? -0.013 -11.898 -10.695 1 79.25 66 VAL B O 1
ATOM 2182 N N . ALA B 1 67 ? 1.984 -12.758 -11.391 1 80.62 67 ALA B N 1
ATOM 2183 C CA . ALA B 1 67 ? 2.717 -11.555 -11 1 80.62 67 ALA B CA 1
ATOM 2184 C C . ALA B 1 67 ? 2.242 -10.344 -11.797 1 80.62 67 ALA B C 1
ATOM 2186 O O . ALA B 1 67 ? 2.08 -9.25 -11.242 1 80.62 67 ALA B O 1
ATOM 2187 N N . SER B 1 68 ? 1.979 -10.555 -13.047 1 84.75 68 SER B N 1
ATOM 2188 C CA . SER B 1 68 ? 1.524 -9.469 -13.914 1 84.75 68 SER B CA 1
ATOM 2189 C C . SER B 1 68 ? 0.139 -8.977 -13.508 1 84.75 68 SER B C 1
ATOM 2191 O O . SER B 1 68 ? -0.102 -7.773 -13.422 1 84.75 68 SER B O 1
ATOM 2193 N N . VAL B 1 69 ? -0.739 -9.875 -13.219 1 84.5 69 VAL B N 1
ATOM 2194 C CA . VAL B 1 69 ? -2.111 -9.523 -12.867 1 84.5 69 VAL B CA 1
ATOM 2195 C C . VAL B 1 69 ? -2.139 -8.852 -11.492 1 84.5 69 VAL B C 1
ATOM 2197 O O . VAL B 1 69 ? -2.883 -7.891 -11.281 1 84.5 69 VAL B O 1
ATOM 2200 N N . THR B 1 70 ? -1.349 -9.383 -10.602 1 84.62 70 THR B N 1
ATOM 2201 C CA . THR B 1 70 ? -1.274 -8.781 -9.273 1 84.62 70 THR B CA 1
ATOM 2202 C C . THR B 1 70 ? -0.753 -7.348 -9.359 1 84.62 70 THR B C 1
ATOM 2204 O O . THR B 1 70 ? -1.288 -6.449 -8.711 1 84.62 70 THR B O 1
ATOM 2207 N N . ASN B 1 71 ? 0.241 -7.141 -10.18 1 88.75 71 ASN B N 1
ATOM 2208 C CA . ASN B 1 71 ? 0.778 -5.793 -10.352 1 88.75 71 ASN B CA 1
ATOM 2209 C C . ASN B 1 71 ? -0.192 -4.895 -11.117 1 88.75 71 ASN B C 1
ATOM 2211 O O . ASN B 1 71 ? -0.262 -3.693 -10.859 1 88.75 71 ASN B O 1
ATOM 2215 N N . LEU B 1 72 ? -0.868 -5.473 -12.008 1 89.81 72 LEU B N 1
ATOM 2216 C CA . LEU B 1 72 ? -1.893 -4.699 -12.711 1 89.81 72 LEU B CA 1
ATOM 2217 C C . LEU B 1 72 ? -2.965 -4.219 -11.734 1 89.81 72 LEU B C 1
ATOM 2219 O O . LEU B 1 72 ? -3.404 -3.068 -11.812 1 89.81 72 LEU B O 1
ATOM 2223 N N . GLN B 1 73 ? -3.365 -5.094 -10.93 1 91.38 73 GLN B N 1
ATOM 2224 C CA . GLN B 1 73 ? -4.355 -4.734 -9.914 1 91.38 73 GLN B CA 1
ATOM 2225 C C . GLN B 1 73 ? -3.838 -3.615 -9.016 1 91.38 73 GLN B C 1
ATOM 2227 O O . GLN B 1 73 ? -4.57 -2.672 -8.711 1 91.38 73 GLN B O 1
ATOM 2232 N N . ASP B 1 74 ? -2.6 -3.691 -8.609 1 90.38 74 ASP B N 1
ATOM 2233 C CA . ASP B 1 74 ? -1.98 -2.672 -7.77 1 90.38 74 ASP B CA 1
ATOM 2234 C C . ASP B 1 74 ? -1.895 -1.334 -8.5 1 90.38 74 ASP B C 1
ATOM 2236 O O . ASP B 1 74 ? -2.127 -0.28 -7.906 1 90.38 74 ASP B O 1
ATOM 2240 N N . GLY B 1 75 ? -1.495 -1.454 -9.727 1 92.81 75 GLY B N 1
ATOM 2241 C CA . GLY B 1 75 ? -1.431 -0.241 -10.523 1 92.81 75 GLY B CA 1
ATOM 2242 C C . GLY B 1 75 ? -2.781 0.427 -10.703 1 92.81 75 GLY B C 1
ATOM 2243 O O . GLY B 1 75 ? -2.898 1.646 -10.57 1 92.81 75 GLY B O 1
ATOM 2244 N N . LEU B 1 76 ? -3.787 -0.319 -10.961 1 94 76 LEU B N 1
ATOM 2245 C CA . LEU B 1 76 ? -5.145 0.199 -11.094 1 94 76 LEU B CA 1
ATOM 2246 C C . LEU B 1 76 ? -5.613 0.85 -9.797 1 94 76 LEU B C 1
ATOM 2248 O O . LEU B 1 76 ? -6.23 1.915 -9.82 1 94 76 LEU B O 1
ATOM 2252 N N . SER B 1 77 ? -5.312 0.234 -8.703 1 93.81 77 SER B N 1
ATOM 2253 C CA . SER B 1 77 ? -5.691 0.788 -7.406 1 93.81 77 SER B CA 1
ATOM 2254 C C . SER B 1 77 ? -4.996 2.121 -7.148 1 93.81 77 SER B C 1
ATOM 2256 O O . SER B 1 77 ? -5.602 3.049 -6.609 1 93.81 77 SER B O 1
ATOM 2258 N N . ALA B 1 78 ? -3.762 2.232 -7.574 1 92.69 78 ALA B N 1
ATOM 2259 C CA . ALA B 1 78 ? -2.994 3.455 -7.352 1 92.69 78 ALA B CA 1
ATOM 2260 C C . ALA B 1 78 ? -3.594 4.625 -8.125 1 92.69 78 ALA B C 1
ATOM 2262 O O . ALA B 1 78 ? -3.684 5.742 -7.609 1 92.69 78 ALA B O 1
ATOM 2263 N N . VAL B 1 79 ? -4.016 4.359 -9.273 1 93.19 79 VAL B N 1
ATOM 2264 C CA . VAL B 1 79 ? -4.637 5.402 -10.078 1 93.19 79 VAL B CA 1
ATOM 2265 C C . VAL B 1 79 ? -6.008 5.754 -9.508 1 93.19 79 VAL B C 1
ATOM 2267 O O . VAL B 1 79 ? -6.371 6.93 -9.438 1 93.19 79 VAL B O 1
ATOM 2270 N N . MET B 1 80 ? -6.676 4.793 -9.094 1 94.5 80 MET B N 1
ATOM 2271 C CA . MET B 1 80 ? -8.008 5.012 -8.539 1 94.5 80 MET B CA 1
ATOM 2272 C C . MET B 1 80 ? -7.93 5.824 -7.25 1 94.5 80 MET B C 1
ATOM 2274 O O . MET B 1 80 ? -8.859 6.566 -6.922 1 94.5 80 MET B O 1
ATOM 2278 N N . MET B 1 81 ? -6.836 5.699 -6.559 1 93.5 81 MET B N 1
ATOM 2279 C CA . MET B 1 81 ? -6.668 6.48 -5.336 1 93.5 81 MET B CA 1
ATOM 2280 C C . MET B 1 81 ? -6.711 7.977 -5.637 1 93.5 81 MET B C 1
ATOM 2282 O O . MET B 1 81 ? -7.266 8.75 -4.859 1 93.5 81 MET B O 1
ATOM 2286 N N . ILE B 1 82 ? -6.137 8.312 -6.734 1 90.75 82 ILE B N 1
ATOM 2287 C CA . ILE B 1 82 ? -6.117 9.719 -7.129 1 90.75 82 ILE B CA 1
ATOM 2288 C C . ILE B 1 82 ? -7.535 10.188 -7.449 1 90.75 82 ILE B C 1
ATOM 2290 O O . ILE B 1 82 ? -7.977 11.227 -6.965 1 90.75 82 ILE B O 1
ATOM 2294 N N . VAL B 1 83 ? -8.203 9.406 -8.133 1 91.94 83 VAL B N 1
ATOM 2295 C CA . VAL B 1 83 ? -9.547 9.734 -8.578 1 91.94 83 VAL B CA 1
ATOM 2296 C C . VAL B 1 83 ? -10.492 9.781 -7.375 1 91.94 83 VAL B C 1
ATOM 2298 O O . VAL B 1 83 ? -11.258 10.734 -7.215 1 91.94 83 VAL B O 1
ATOM 2301 N N . ILE B 1 84 ? -10.375 8.828 -6.535 1 92.06 84 ILE B N 1
ATOM 2302 C CA . ILE B 1 84 ? -11.266 8.695 -5.391 1 92.06 84 ILE B CA 1
ATOM 2303 C C . ILE B 1 84 ? -11.023 9.844 -4.414 1 92.06 84 ILE B C 1
ATOM 2305 O O . ILE B 1 84 ? -11.969 10.398 -3.846 1 92.06 84 ILE B O 1
ATOM 2309 N N . ALA B 1 85 ? -9.758 10.188 -4.266 1 88.81 85 ALA B N 1
ATOM 2310 C CA . ALA B 1 85 ? -9.453 11.32 -3.402 1 88.81 85 ALA B CA 1
ATOM 2311 C C . ALA B 1 85 ? -10.148 12.586 -3.898 1 88.81 85 ALA B C 1
ATOM 2313 O O . ALA B 1 85 ? -10.75 13.32 -3.111 1 88.81 85 ALA B O 1
ATOM 2314 N N . HIS B 1 86 ? -10.039 12.766 -5.145 1 87.38 86 HIS B N 1
ATOM 2315 C CA . HIS B 1 86 ? -10.633 13.961 -5.73 1 87.38 86 HIS B CA 1
ATOM 2316 C C . HIS B 1 86 ? -12.156 13.93 -5.625 1 87.38 86 HIS B C 1
ATOM 2318 O O . HIS B 1 86 ? -12.773 14.914 -5.211 1 87.38 86 HIS B O 1
ATOM 2324 N N . ILE B 1 87 ? -12.766 12.891 -5.91 1 89.69 87 ILE B N 1
ATOM 2325 C CA . ILE B 1 87 ? -14.219 12.758 -5.898 1 89.69 87 ILE B CA 1
ATOM 2326 C C . ILE B 1 87 ? -14.734 12.898 -4.469 1 89.69 87 ILE B C 1
ATOM 2328 O O . ILE B 1 87 ? -15.742 13.57 -4.227 1 89.69 87 ILE B O 1
ATOM 2332 N N . SER B 1 88 ? -14.023 12.305 -3.502 1 88.56 88 SER B N 1
ATOM 2333 C CA . SER B 1 88 ? -14.438 12.344 -2.102 1 88.56 88 SER B CA 1
ATOM 2334 C C . SER B 1 88 ? -14.375 13.766 -1.549 1 88.56 88 SER B C 1
ATOM 2336 O O . SER B 1 88 ? -15.227 14.172 -0.761 1 88.56 88 SER B O 1
ATOM 2338 N N . ASP B 1 89 ? -13.453 14.484 -2 1 83.75 89 ASP B N 1
ATOM 2339 C CA . ASP B 1 89 ? -13.25 15.82 -1.453 1 83.75 89 ASP B CA 1
ATOM 2340 C C . ASP B 1 89 ? -14.164 16.844 -2.137 1 83.75 89 ASP B C 1
ATOM 2342 O O . ASP B 1 89 ? -14.492 17.875 -1.554 1 83.75 89 ASP B O 1
ATOM 2346 N N . THR B 1 90 ? -14.609 16.531 -3.342 1 85.38 90 THR B N 1
ATOM 2347 C CA . THR B 1 90 ? -15.281 17.578 -4.102 1 85.38 90 THR B CA 1
ATOM 2348 C C . THR B 1 90 ? -16.766 17.266 -4.246 1 85.38 90 THR B C 1
ATOM 2350 O O . THR B 1 90 ? -17.609 18.172 -4.191 1 85.38 90 THR B O 1
ATOM 2353 N N . TRP B 1 91 ? -17.125 16 -4.41 1 86.81 91 TRP B N 1
ATOM 2354 C CA . TRP B 1 91 ? -18.5 15.734 -4.828 1 86.81 91 TRP B CA 1
ATOM 2355 C C . TRP B 1 91 ? -19.25 14.93 -3.764 1 86.81 91 TRP B C 1
ATOM 2357 O O . TRP B 1 91 ? -20.344 15.312 -3.34 1 86.81 91 TRP B O 1
ATOM 2367 N N . THR B 1 92 ? -18.75 13.852 -3.25 1 88.19 92 THR B N 1
ATOM 2368 C CA . THR B 1 92 ? -19.516 12.867 -2.504 1 88.19 92 THR B CA 1
ATOM 2369 C C . THR B 1 92 ? -19.328 13.047 -1.001 1 88.19 92 THR B C 1
ATOM 2371 O O . THR B 1 92 ? -20.188 12.68 -0.206 1 88.19 92 THR B O 1
ATOM 2374 N N . GLY B 1 93 ? -18.203 13.648 -0.632 1 86.88 93 GLY B N 1
ATOM 2375 C CA . GLY B 1 93 ? -17.828 13.562 0.771 1 86.88 93 GLY B CA 1
ATOM 2376 C C . GLY B 1 93 ? -17.172 12.25 1.139 1 86.88 93 GLY B C 1
ATOM 2377 O O . GLY B 1 93 ? -17.234 11.281 0.375 1 86.88 93 GLY B O 1
ATOM 2378 N N . ARG B 1 94 ? -16.562 12.203 2.275 1 85.69 94 ARG B N 1
ATOM 2379 C CA . ARG B 1 94 ? -15.742 11.07 2.676 1 85.69 94 ARG B CA 1
ATOM 2380 C C . ARG B 1 94 ? -16.609 9.891 3.117 1 85.69 94 ARG B C 1
ATOM 2382 O O . ARG B 1 94 ? -16.328 8.742 2.773 1 85.69 94 ARG B O 1
ATOM 2389 N N . PHE B 1 95 ? -17.672 10.172 3.832 1 84.31 95 PHE B N 1
ATOM 2390 C CA . PHE B 1 95 ? -18.531 9.102 4.32 1 84.31 95 PHE B CA 1
ATOM 2391 C C . PHE B 1 95 ? -19.188 8.359 3.158 1 84.31 95 PHE B C 1
ATOM 2393 O O . PHE B 1 95 ? -19.156 7.129 3.1 1 84.31 95 PHE B O 1
ATOM 2400 N N . MET B 1 96 ? -19.781 9.031 2.305 1 90.56 96 MET B N 1
ATOM 2401 C CA . MET B 1 96 ? -20.469 8.422 1.173 1 90.56 96 MET B CA 1
ATOM 2402 C C . MET B 1 96 ? -19.484 7.684 0.268 1 90.56 96 MET B C 1
ATOM 2404 O O . MET B 1 96 ? -19.828 6.66 -0.324 1 90.56 96 MET B O 1
ATOM 2408 N N . MET B 1 97 ? -18.281 8.156 0.121 1 91.12 97 MET B N 1
ATOM 2409 C CA . MET B 1 97 ? -17.281 7.484 -0.708 1 91.12 97 MET B CA 1
ATOM 2410 C C . MET B 1 97 ? -16.906 6.133 -0.115 1 91.12 97 MET B C 1
ATOM 2412 O O . MET B 1 97 ? -16.656 5.172 -0.849 1 91.12 97 MET B O 1
ATOM 2416 N N . VAL B 1 98 ? -16.875 6.098 1.195 1 88.31 98 VAL B N 1
ATOM 2417 C CA . VAL B 1 98 ? -16.609 4.832 1.866 1 88.31 98 VAL B CA 1
ATOM 2418 C C . VAL B 1 98 ? -17.703 3.826 1.55 1 88.31 98 VAL B C 1
ATOM 2420 O O . VAL B 1 98 ? -17.438 2.66 1.259 1 88.31 98 VAL B O 1
ATOM 2423 N N . VAL B 1 99 ? -18.938 4.289 1.558 1 88.75 99 VAL B N 1
ATOM 2424 C CA . VAL B 1 99 ? -20.078 3.426 1.257 1 88.75 99 VAL B CA 1
ATOM 2425 C C . VAL B 1 99 ? -20 2.953 -0.193 1 88.75 99 VAL B C 1
ATOM 2427 O O . VAL B 1 99 ? -20.141 1.759 -0.471 1 88.75 99 VAL B O 1
ATOM 2430 N N . TYR B 1 100 ? -19.734 3.859 -1.096 1 91.75 100 TYR B N 1
ATOM 2431 C CA . TYR B 1 100 ? -19.625 3.518 -2.51 1 91.75 100 TYR B CA 1
ATOM 2432 C C . TYR B 1 100 ? -18.516 2.5 -2.746 1 91.75 100 TYR B C 1
ATOM 2434 O O . TYR B 1 100 ? -18.688 1.573 -3.545 1 91.75 100 TYR B O 1
ATOM 2442 N N . SER B 1 101 ? -17.469 2.691 -2.078 1 88.88 101 SER B N 1
ATOM 2443 C CA . SER B 1 101 ? -16.344 1.805 -2.285 1 88.88 101 SER B CA 1
ATOM 2444 C C . SER B 1 101 ? -16.625 0.404 -1.755 1 88.88 101 SER B C 1
ATOM 2446 O O . SER B 1 101 ? -16.156 -0.588 -2.326 1 88.88 101 SER B O 1
ATOM 2448 N N . THR B 1 102 ? -17.328 0.329 -0.673 1 88.62 102 THR B N 1
ATOM 2449 C CA . THR B 1 102 ? -17.719 -0.972 -0.143 1 88.62 102 THR B CA 1
ATOM 2450 C C . THR B 1 102 ? -18.641 -1.698 -1.119 1 88.62 102 THR B C 1
ATOM 2452 O O . THR B 1 102 ? -18.484 -2.898 -1.351 1 88.62 102 THR B O 1
ATOM 2455 N N . VAL B 1 103 ? -19.516 -0.971 -1.666 1 93.44 103 VAL B N 1
ATOM 2456 C CA . VAL B 1 103 ? -20.406 -1.541 -2.668 1 93.44 103 VAL B CA 1
ATOM 2457 C C . VAL B 1 103 ? -19.609 -1.994 -3.883 1 93.44 103 VAL B C 1
ATOM 2459 O O . VAL B 1 103 ? -19.875 -3.049 -4.461 1 93.44 103 VAL B O 1
ATOM 2462 N N . ALA B 1 104 ? -18.625 -1.252 -4.25 1 94.56 104 ALA B N 1
ATOM 2463 C CA . ALA B 1 104 ? -17.766 -1.609 -5.379 1 94.56 104 ALA B CA 1
ATOM 2464 C C . ALA B 1 104 ? -17.078 -2.949 -5.141 1 94.56 104 ALA B C 1
ATOM 2466 O O . ALA B 1 104 ? -17 -3.781 -6.047 1 94.56 104 ALA B O 1
ATOM 2467 N N . TYR B 1 105 ? -16.641 -3.184 -3.906 1 91.81 105 TYR B N 1
ATOM 2468 C CA . TYR B 1 105 ? -16.031 -4.469 -3.562 1 91.81 105 TYR B CA 1
ATOM 2469 C C . TYR B 1 105 ? -17.016 -5.609 -3.787 1 91.81 105 TYR B C 1
ATOM 2471 O O . TYR B 1 105 ? -16.672 -6.633 -4.379 1 91.81 105 TYR B O 1
ATOM 2479 N N . VAL B 1 106 ? -18.219 -5.375 -3.299 1 92.44 106 VAL B N 1
ATOM 2480 C CA . VAL B 1 106 ? -19.234 -6.426 -3.396 1 92.44 106 VAL B CA 1
ATOM 2481 C C . VAL B 1 106 ? -19.531 -6.727 -4.863 1 92.44 106 VAL B C 1
ATOM 2483 O O . VAL B 1 106 ? -19.594 -7.891 -5.266 1 92.44 106 VAL B O 1
ATOM 2486 N N . VAL B 1 107 ? -19.656 -5.723 -5.641 1 95.56 107 VAL B N 1
ATOM 2487 C CA . VAL B 1 107 ? -19.922 -5.887 -7.066 1 95.56 107 VAL B CA 1
ATOM 2488 C C . VAL B 1 107 ? -18.75 -6.598 -7.734 1 95.56 107 VAL B C 1
ATOM 2490 O O . VAL B 1 107 ? -18.938 -7.496 -8.555 1 95.56 107 VAL B O 1
ATOM 2493 N N . GLY B 1 108 ? -17.531 -6.184 -7.43 1 94.38 108 GLY B N 1
ATOM 2494 C CA . GLY B 1 108 ? -16.344 -6.805 -8 1 94.38 108 GLY B CA 1
ATOM 2495 C C . GLY B 1 108 ? -16.25 -8.289 -7.703 1 94.38 108 GLY B C 1
ATOM 2496 O O . GLY B 1 108 ? -15.969 -9.094 -8.594 1 94.38 108 GLY B O 1
ATOM 2497 N N . PHE B 1 109 ? -16.531 -8.672 -6.461 1 90.69 109 PHE B N 1
ATOM 2498 C CA . PHE B 1 109 ? -16.469 -10.078 -6.078 1 90.69 109 PHE B CA 1
ATOM 2499 C C . PHE B 1 109 ? -17.594 -10.867 -6.73 1 90.69 109 PHE B C 1
ATOM 2501 O O . PHE B 1 109 ? -17.422 -12.039 -7.07 1 90.69 109 PHE B O 1
ATOM 2508 N N . TRP B 1 110 ? -18.688 -10.172 -6.828 1 92.81 110 TRP B N 1
ATOM 2509 C CA . TRP B 1 110 ? -19.797 -10.836 -7.512 1 92.81 110 TRP B CA 1
ATOM 2510 C C . TRP B 1 110 ? -19.438 -11.102 -8.969 1 92.81 110 TRP B C 1
ATOM 2512 O O . TRP B 1 110 ? -19.766 -12.164 -9.508 1 92.81 110 TRP B O 1
ATOM 2522 N N . LEU B 1 111 ? -18.812 -10.219 -9.648 1 92.44 111 LEU B N 1
ATOM 2523 C CA . LEU B 1 111 ? -18.375 -10.391 -11.031 1 92.44 111 LEU B CA 1
ATOM 2524 C C . LEU B 1 111 ? -17.344 -11.508 -11.133 1 92.44 111 LEU B C 1
ATOM 2526 O O . LEU B 1 111 ? -17.359 -12.289 -12.094 1 92.44 111 LEU B O 1
ATOM 2530 N N . LEU B 1 112 ? -16.453 -11.555 -10.203 1 87.25 112 LEU B N 1
ATOM 2531 C CA . LEU B 1 112 ? -15.453 -12.617 -10.18 1 87.25 112 LEU B CA 1
ATOM 2532 C C . LEU B 1 112 ? -16.125 -13.984 -10.023 1 87.25 112 LEU B C 1
ATOM 2534 O O . LEU B 1 112 ? -15.719 -14.953 -10.664 1 87.25 112 LEU B O 1
ATOM 2538 N N . TYR B 1 113 ? -17.078 -13.984 -9.133 1 85.62 113 TYR B N 1
ATOM 2539 C CA . TYR B 1 113 ? -17.828 -15.219 -8.922 1 85.62 113 TYR B CA 1
ATOM 2540 C C . TYR B 1 113 ? -18.531 -15.648 -10.211 1 85.62 113 TYR B C 1
ATOM 2542 O O . TYR B 1 113 ? -18.516 -16.828 -10.57 1 85.62 113 TYR B O 1
ATOM 2550 N N . LEU B 1 114 ? -19.141 -14.742 -10.898 1 88.31 114 LEU B N 1
ATOM 2551 C CA . LEU B 1 114 ? -19.828 -15.031 -12.156 1 88.31 114 LEU B CA 1
ATOM 2552 C C . LEU B 1 114 ? -18.844 -15.523 -13.211 1 88.31 114 LEU B C 1
ATOM 2554 O O . LEU B 1 114 ? -19.172 -16.391 -14.023 1 88.31 114 LEU B O 1
ATOM 2558 N N . SER B 1 115 ? -17.672 -14.906 -13.234 1 86.38 115 SER B N 1
ATOM 2559 C CA . SER B 1 115 ? -16.656 -15.305 -14.195 1 86.38 115 SER B CA 1
ATOM 2560 C C . SER B 1 115 ? -16.297 -16.781 -14.039 1 86.38 115 SER B C 1
ATOM 2562 O O . SER B 1 115 ? -15.992 -17.453 -15.023 1 86.38 115 SER B O 1
ATOM 2564 N N . ALA B 1 116 ? -16.312 -17.266 -12.828 1 81.5 116 ALA B N 1
ATOM 2565 C CA . ALA B 1 116 ? -15.961 -18.641 -12.539 1 81.5 116 ALA B CA 1
ATOM 2566 C C . ALA B 1 116 ? -17.047 -19.609 -13.039 1 81.5 116 ALA B C 1
ATOM 2568 O O . ALA B 1 116 ? -16.781 -20.797 -13.219 1 81.5 116 ALA B O 1
ATOM 2569 N N . LYS B 1 117 ? -18.203 -19.156 -13.297 1 84.94 117 LYS B N 1
ATOM 2570 C CA . LYS B 1 117 ? -19.312 -20 -13.711 1 84.94 117 LYS B CA 1
ATOM 2571 C C . LYS B 1 117 ? -19.375 -20.125 -15.234 1 84.94 117 LYS B C 1
ATOM 2573 O O . LYS B 1 117 ? -20.016 -21.016 -15.766 1 84.94 117 LYS B O 1
ATOM 2578 N N . PHE B 1 118 ? -18.641 -19.219 -15.898 1 85.5 118 PHE B N 1
ATOM 2579 C CA . PHE B 1 118 ? -18.688 -19.25 -17.359 1 85.5 118 PHE B CA 1
ATOM 2580 C C . PHE B 1 118 ? -17.844 -20.406 -17.891 1 85.5 118 PHE B C 1
ATOM 2582 O O . PHE B 1 118 ? -16.859 -20.812 -17.266 1 85.5 118 PHE B O 1
ATOM 2589 N N . LYS B 1 119 ? -18.234 -21 -19.047 1 82.75 119 LYS B N 1
ATOM 2590 C CA . LYS B 1 119 ? -17.516 -22.094 -19.688 1 82.75 119 LYS B CA 1
ATOM 2591 C C . LYS B 1 119 ? -16.578 -21.562 -20.766 1 82.75 119 LYS B C 1
ATOM 2593 O O . LYS B 1 119 ? -15.484 -22.109 -20.953 1 82.75 119 LYS B O 1
ATOM 2598 N N . SER B 1 120 ? -16.891 -20.469 -21.328 1 87.12 120 SER B N 1
ATOM 2599 C CA . SER B 1 120 ? -16.062 -19.906 -22.391 1 87.12 120 SER B CA 1
ATOM 2600 C C . SER B 1 120 ? -14.875 -19.141 -21.812 1 87.12 120 SER B C 1
ATOM 2602 O O . SER B 1 120 ? -15.047 -18.281 -20.953 1 87.12 120 SER B O 1
ATOM 2604 N N . THR B 1 121 ? -13.734 -19.438 -22.312 1 83.56 121 THR B N 1
ATOM 2605 C CA . THR B 1 121 ? -12.5 -18.812 -21.859 1 83.56 121 THR B CA 1
ATOM 2606 C C . THR B 1 121 ? -12.555 -17.312 -22.078 1 83.56 121 THR B C 1
ATOM 2608 O O . THR B 1 121 ? -12.102 -16.531 -21.234 1 83.56 121 THR B O 1
ATOM 2611 N N . ASN B 1 122 ? -13.133 -16.938 -23.141 1 87 122 ASN B N 1
ATOM 2612 C CA . ASN B 1 122 ? -13.203 -15.508 -23.438 1 87 122 ASN B CA 1
ATOM 2613 C C . ASN B 1 122 ? -14.047 -14.766 -22.406 1 87 122 ASN B C 1
ATOM 2615 O O . ASN B 1 122 ? -13.68 -13.68 -21.969 1 87 122 ASN B O 1
ATOM 2619 N N . ASN B 1 123 ? -15.172 -15.375 -22.078 1 88.38 123 ASN B N 1
ATOM 2620 C CA . ASN B 1 123 ? -16.031 -14.75 -21.078 1 88.38 123 ASN B CA 1
ATOM 2621 C C . ASN B 1 123 ? -15.375 -14.727 -19.703 1 88.38 123 ASN B C 1
ATOM 2623 O O . ASN B 1 123 ? -15.516 -13.75 -18.953 1 88.38 123 ASN B O 1
ATOM 2627 N N . VAL B 1 124 ? -14.68 -15.773 -19.406 1 85 124 VA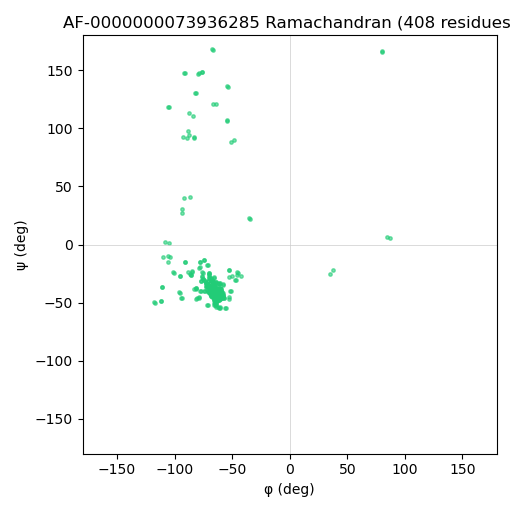L B N 1
ATOM 2628 C CA . VAL B 1 124 ? -13.984 -15.859 -18.125 1 85 124 VAL B CA 1
ATOM 2629 C C . VAL B 1 124 ? -12.969 -14.719 -18.016 1 85 124 VAL B C 1
ATOM 2631 O O . VAL B 1 124 ? -12.953 -13.992 -17.016 1 85 124 VAL B O 1
ATOM 2634 N N . VAL B 1 125 ? -12.234 -14.484 -19.094 1 85.19 125 VAL B N 1
ATOM 2635 C CA . VAL B 1 125 ? -11.188 -13.469 -19.094 1 85.19 125 VAL B CA 1
ATOM 2636 C C . VAL B 1 125 ? -11.812 -12.078 -19.047 1 85.19 125 VAL B C 1
ATOM 2638 O O . VAL B 1 125 ? -11.367 -11.211 -18.297 1 85.19 125 VAL B O 1
ATOM 2641 N N . LEU B 1 126 ? -12.828 -11.898 -19.75 1 89.94 126 LEU B N 1
ATOM 2642 C CA . LEU B 1 126 ? -13.484 -10.602 -19.797 1 89.94 126 LEU B CA 1
ATOM 2643 C C . LEU B 1 126 ? -14.055 -10.219 -18.438 1 89.94 126 LEU B C 1
ATOM 2645 O O . LEU B 1 126 ? -13.805 -9.117 -17.953 1 89.94 126 LEU B O 1
ATOM 2649 N N . PHE B 1 127 ? -14.797 -11.148 -17.859 1 90.5 127 PHE B N 1
ATOM 2650 C CA . PHE B 1 127 ? -15.43 -10.852 -16.578 1 90.5 127 PHE B CA 1
ATOM 2651 C C . PHE B 1 127 ? -14.391 -10.766 -15.477 1 90.5 127 PHE B C 1
ATOM 2653 O O . PHE B 1 127 ? -14.586 -10.055 -14.484 1 90.5 127 PHE B O 1
ATOM 2660 N N . PHE B 1 128 ? -13.305 -11.414 -15.648 1 88 128 PHE B N 1
ATOM 2661 C CA . PHE B 1 128 ? -12.203 -11.297 -14.703 1 88 128 PHE B CA 1
ATOM 2662 C C . PHE B 1 128 ? -11.633 -9.883 -14.703 1 88 128 PHE B C 1
ATOM 2664 O O . PHE B 1 128 ? -11.523 -9.25 -13.656 1 88 128 PHE B O 1
ATOM 2671 N N . TYR B 1 129 ? -11.367 -9.422 -15.852 1 90.19 129 TYR B N 1
ATOM 2672 C CA . TYR B 1 129 ? -10.781 -8.094 -15.945 1 90.19 129 TYR B CA 1
ATOM 2673 C C . TYR B 1 129 ? -11.805 -7.016 -15.594 1 90.19 129 TYR B C 1
ATOM 2675 O O . TYR B 1 129 ? -11.453 -5.977 -15.031 1 90.19 129 TYR B O 1
ATOM 2683 N N . LEU B 1 130 ? -13.039 -7.258 -15.875 1 94.62 130 LEU B N 1
ATOM 2684 C CA . LEU B 1 130 ? -14.102 -6.332 -15.484 1 94.62 130 LEU B CA 1
ATOM 2685 C C . LEU B 1 130 ? -14.234 -6.281 -13.961 1 94.62 130 LEU B C 1
ATOM 2687 O O . LEU B 1 130 ? -14.547 -5.23 -13.398 1 94.62 130 LEU B O 1
ATOM 2691 N N . ALA B 1 131 ? -14.008 -7.391 -13.312 1 93.69 131 ALA B N 1
ATOM 2692 C CA . ALA B 1 131 ? -14.094 -7.477 -11.859 1 93.69 131 ALA B CA 1
ATOM 2693 C C . ALA B 1 131 ? -12.938 -6.719 -11.195 1 93.69 131 ALA B C 1
ATOM 2695 O O . ALA B 1 131 ? -13.086 -6.188 -10.094 1 93.69 131 ALA B O 1
ATOM 2696 N N . MET B 1 132 ? -11.883 -6.574 -11.922 1 93.62 132 MET B N 1
ATOM 2697 C CA . MET B 1 132 ? -10.688 -5.949 -11.359 1 93.62 132 MET B CA 1
ATOM 2698 C C . MET B 1 132 ? -10.914 -4.457 -11.133 1 93.62 132 MET B C 1
ATOM 2700 O O . MET B 1 132 ? -10.367 -3.877 -10.195 1 93.62 132 MET B O 1
ATOM 2704 N N . VAL B 1 133 ? -11.742 -3.879 -11.914 1 95.12 133 VAL B N 1
ATOM 2705 C CA . VAL B 1 133 ? -11.945 -2.434 -11.867 1 95.12 133 VAL B CA 1
ATOM 2706 C C . VAL B 1 133 ? -12.688 -2.059 -10.586 1 95.12 133 VAL B C 1
ATOM 2708 O O . VAL B 1 133 ? -12.203 -1.249 -9.789 1 95.12 133 VAL B O 1
ATOM 2711 N N . PRO B 1 134 ? -13.82 -2.689 -10.289 1 96.38 134 PRO B N 1
ATOM 2712 C CA . PRO B 1 134 ? -14.484 -2.34 -9.031 1 96.38 134 PRO B CA 1
ATOM 2713 C C . PRO B 1 134 ? -13.695 -2.793 -7.805 1 96.38 134 PRO B C 1
ATOM 2715 O O . PRO B 1 134 ? -13.742 -2.137 -6.762 1 96.38 134 PRO B O 1
ATOM 2718 N N . ILE B 1 135 ? -12.961 -3.85 -7.848 1 94.5 135 ILE B N 1
ATOM 2719 C CA . ILE B 1 135 ? -12.133 -4.285 -6.73 1 94.5 135 ILE B CA 1
ATOM 2720 C C . ILE B 1 135 ? -11.039 -3.258 -6.465 1 94.5 135 ILE B C 1
ATOM 2722 O O . ILE B 1 135 ? -10.758 -2.918 -5.312 1 94.5 135 ILE B O 1
ATOM 2726 N N . ALA B 1 136 ? -10.484 -2.762 -7.555 1 94.94 136 ALA B N 1
ATOM 2727 C CA . ALA B 1 136 ? -9.469 -1.715 -7.414 1 94.94 136 ALA B CA 1
ATOM 2728 C C . ALA B 1 136 ? -10.07 -0.46 -6.781 1 94.94 136 ALA B C 1
ATOM 2730 O O . ALA B 1 136 ? -9.422 0.193 -5.957 1 94.94 136 ALA B O 1
ATOM 2731 N N . ALA B 1 137 ? -11.266 -0.157 -7.152 1 94.5 137 ALA B N 1
ATOM 2732 C CA . ALA B 1 137 ? -11.938 1.002 -6.578 1 94.5 137 ALA B CA 1
ATOM 2733 C C . ALA B 1 137 ? -12.219 0.796 -5.094 1 94.5 137 ALA B C 1
ATOM 2735 O O . ALA B 1 137 ? -12.055 1.72 -4.289 1 94.5 137 ALA B O 1
ATOM 2736 N N . GLY B 1 138 ? -12.672 -0.358 -4.758 1 93.56 138 GLY B N 1
ATOM 2737 C CA . GLY B 1 138 ? -12.875 -0.671 -3.354 1 93.56 138 GLY B CA 1
ATOM 2738 C C . GLY B 1 138 ? -11.602 -0.591 -2.533 1 93.56 138 GLY B C 1
ATOM 2739 O O . GLY B 1 138 ? -11.617 -0.076 -1.412 1 93.56 138 GLY B O 1
ATOM 2740 N N . THR B 1 139 ? -10.531 -1.023 -3.094 1 91.56 139 THR B N 1
ATOM 2741 C CA . THR B 1 139 ? -9.242 -1.04 -2.41 1 91.56 139 THR B CA 1
ATOM 2742 C C . THR B 1 139 ? -8.688 0.375 -2.264 1 91.56 139 THR B C 1
ATOM 2744 O O . THR B 1 139 ? -8.07 0.703 -1.249 1 91.56 139 THR B O 1
ATOM 2747 N N . ALA B 1 140 ? -8.922 1.219 -3.178 1 92.62 140 ALA B N 1
ATOM 2748 C CA . ALA B 1 140 ? -8.312 2.539 -3.299 1 92.62 140 ALA B CA 1
ATOM 2749 C C . ALA B 1 140 ? -8.891 3.506 -2.266 1 92.62 140 ALA B C 1
ATOM 2751 O O . ALA B 1 140 ? -8.32 4.574 -2.021 1 92.62 140 ALA B O 1
ATOM 2752 N N . VAL B 1 141 ? -9.953 3.209 -1.61 1 90.81 141 VAL B N 1
ATOM 2753 C CA . VAL B 1 141 ? -10.617 4.141 -0.705 1 90.81 141 VAL B CA 1
ATOM 2754 C C . VAL B 1 141 ? -9.859 4.203 0.62 1 90.81 141 VAL B C 1
ATOM 2756 O O . VAL B 1 141 ? -9.977 5.18 1.365 1 90.81 141 VAL B O 1
ATOM 2759 N N . ARG B 1 142 ? -9.008 3.326 0.907 1 85.62 142 ARG B N 1
ATOM 2760 C CA . ARG B 1 142 ? -8.406 3.148 2.225 1 85.62 142 ARG B CA 1
ATOM 2761 C C . ARG B 1 142 ? -7.539 4.348 2.596 1 85.62 142 ARG B C 1
ATOM 2763 O O . ARG B 1 142 ? -7.797 5.02 3.594 1 85.62 142 ARG B O 1
ATOM 2770 N N . ASP B 1 143 ? -6.637 4.742 1.781 1 81.25 143 ASP B N 1
ATOM 2771 C CA . ASP B 1 143 ? -5.629 5.727 2.16 1 81.25 143 ASP B CA 1
ATOM 2772 C C . ASP B 1 143 ? -6.184 7.148 2.072 1 81.25 143 ASP B C 1
ATOM 2774 O O . ASP B 1 143 ? -6.129 7.902 3.045 1 81.25 143 ASP B O 1
ATOM 2778 N N . PRO B 1 144 ? -6.828 7.465 1.058 1 85 144 PRO B N 1
ATOM 2779 C CA . PRO B 1 144 ? -7.199 8.875 0.951 1 85 144 PRO B CA 1
ATOM 2780 C C . PRO B 1 144 ? -8.5 9.203 1.684 1 85 144 PRO B C 1
ATOM 2782 O O . PRO B 1 144 ? -8.695 10.344 2.117 1 85 144 PRO B O 1
ATOM 2785 N N . THR B 1 145 ? -9.32 8.211 1.805 1 87.5 145 THR B N 1
ATOM 2786 C CA . THR B 1 145 ? -10.648 8.555 2.309 1 87.5 145 THR B CA 1
ATOM 2787 C C . THR B 1 145 ? -10.859 7.98 3.707 1 87.5 145 THR B C 1
ATOM 2789 O O . THR B 1 145 ? -11.219 8.711 4.633 1 87.5 145 THR B O 1
ATOM 2792 N N . LEU B 1 146 ? -10.57 6.73 3.918 1 89.69 146 LEU B N 1
ATOM 2793 C CA . LEU B 1 146 ? -10.789 6.117 5.223 1 89.69 146 LEU B CA 1
ATOM 2794 C C . LEU B 1 146 ? -9.867 6.719 6.273 1 89.69 146 LEU B C 1
ATOM 2796 O O . LEU B 1 146 ? -10.281 6.977 7.406 1 89.69 146 LEU B O 1
ATOM 2800 N N . HIS B 1 147 ? -8.625 6.988 5.859 1 86.88 147 HIS B N 1
ATOM 2801 C CA . HIS B 1 147 ? -7.66 7.609 6.762 1 86.88 147 HIS B CA 1
ATOM 2802 C C . HIS B 1 147 ? -8.094 9.023 7.141 1 86.88 147 HIS B C 1
ATOM 2804 O O . HIS B 1 147 ? -8.055 9.398 8.312 1 86.88 147 HIS B O 1
ATOM 2810 N N . ALA B 1 148 ? -8.477 9.734 6.145 1 84.38 148 ALA B N 1
ATOM 2811 C CA . ALA B 1 148 ? -8.914 11.109 6.391 1 84.38 148 ALA B CA 1
ATOM 2812 C C . ALA B 1 148 ? -10.172 11.133 7.254 1 84.38 148 ALA B C 1
ATOM 2814 O O . ALA B 1 148 ? -10.297 11.977 8.148 1 84.38 148 ALA B O 1
ATOM 2815 N N . PHE B 1 149 ? -11.062 10.273 6.969 1 86.38 149 PHE B N 1
ATOM 2816 C CA . PHE B 1 149 ? -12.305 10.211 7.734 1 86.38 149 PHE B CA 1
ATOM 2817 C C . PHE B 1 149 ? -12.023 9.836 9.188 1 86.38 149 PHE B C 1
ATOM 2819 O O . PHE B 1 149 ? -12.625 10.398 10.102 1 86.38 149 PHE B O 1
ATOM 2826 N N . LEU B 1 150 ? -11.195 8.906 9.43 1 86.75 150 LEU B N 1
ATOM 2827 C CA . LEU B 1 150 ? -10.797 8.523 10.781 1 86.75 150 LEU B CA 1
ATOM 2828 C C . LEU B 1 150 ? -10.141 9.703 11.5 1 86.75 150 LEU B C 1
ATOM 2830 O O . LEU B 1 150 ? -10.406 9.938 12.68 1 86.75 150 LEU B O 1
ATOM 2834 N N . GLY B 1 151 ? -9.289 10.391 10.789 1 85.19 151 GLY B N 1
ATOM 2835 C CA . GLY B 1 151 ? -8.672 11.578 11.352 1 85.19 151 GLY B CA 1
ATOM 2836 C C . GLY B 1 151 ? -9.68 12.625 11.781 1 85.19 151 GLY B C 1
ATOM 2837 O O . GLY B 1 151 ? -9.539 13.234 12.844 1 85.19 151 GLY B O 1
ATOM 2838 N N . ASP B 1 152 ? -10.641 12.812 10.93 1 82.94 152 ASP B N 1
ATOM 2839 C CA . ASP B 1 152 ? -11.688 13.773 11.258 1 82.94 152 ASP B CA 1
ATOM 2840 C C . ASP B 1 152 ? -12.422 13.383 12.539 1 82.94 152 ASP B C 1
ATOM 2842 O O . ASP B 1 152 ? -12.734 14.234 13.367 1 82.94 152 ASP B O 1
ATOM 2846 N N . GLN B 1 153 ? -12.664 12.188 12.656 1 80.31 153 GLN B N 1
ATOM 2847 C CA . GLN B 1 153 ? -13.375 11.703 13.828 1 80.31 153 GLN B CA 1
ATOM 2848 C C . GLN B 1 153 ? -12.516 11.836 15.086 1 80.31 153 GLN B C 1
ATOM 2850 O O . GLN B 1 153 ? -13.031 12.109 16.172 1 80.31 153 GLN B O 1
ATOM 2855 N N . MET B 1 154 ? -11.25 11.719 14.961 1 82.62 154 MET B N 1
ATOM 2856 C CA . MET B 1 154 ? -10.344 11.805 16.109 1 82.62 154 MET B CA 1
ATOM 2857 C C . MET B 1 154 ? -10.055 13.258 16.469 1 82.62 154 MET B C 1
ATOM 2859 O O . MET B 1 154 ? -9.812 13.57 17.625 1 82.62 154 MET B O 1
ATOM 2863 N N . GLN B 1 155 ? -9.945 14.078 15.438 1 77.31 155 GLN B N 1
ATOM 2864 C CA . GLN B 1 155 ? -9.688 15.5 15.648 1 77.31 155 GLN B CA 1
ATOM 2865 C C . GLN B 1 155 ? -10.82 16.141 16.453 1 77.31 155 GLN B C 1
ATOM 2867 O O . GLN B 1 155 ? -10.57 16.953 17.344 1 77.31 155 GLN B O 1
ATOM 2872 N N . GLU B 1 156 ? -11.922 16.031 16.062 1 67.25 156 GLU B N 1
ATOM 2873 C CA . GLU B 1 156 ? -13.078 16.609 16.75 1 67.25 156 GLU B CA 1
ATOM 2874 C C . GLU B 1 156 ? -13.023 16.328 18.25 1 67.25 156 GLU B C 1
ATOM 2876 O O . GLU B 1 156 ? -13.367 17.188 19.062 1 67.25 156 GLU B O 1
ATOM 2881 N N . THR B 1 157 ? -12.438 15.383 18.547 1 64.38 157 THR B N 1
ATOM 2882 C CA . THR B 1 157 ? -12.391 14.961 19.953 1 64.38 157 THR B CA 1
ATOM 2883 C C . THR B 1 157 ? -11.25 15.664 20.688 1 64.38 157 THR B C 1
ATOM 2885 O O . THR B 1 157 ? -11.367 15.977 21.859 1 64.38 157 THR B O 1
ATOM 2888 N N . ASN B 1 158 ? -10.242 16.062 19.922 1 61.81 158 ASN B N 1
ATOM 2889 C CA . ASN B 1 158 ? -9.031 16.516 20.594 1 61.81 158 ASN B CA 1
ATOM 2890 C C . ASN B 1 158 ? -8.883 18.031 20.531 1 61.81 158 ASN B C 1
ATOM 2892 O O . ASN B 1 158 ? -8.047 18.609 21.219 1 61.81 158 ASN B O 1
ATOM 2896 N N . GLN B 1 159 ? -9.578 18.812 19.703 1 62.44 159 GLN B N 1
ATOM 2897 C CA . GLN B 1 159 ? -9.289 20.203 19.422 1 62.44 159 GLN B CA 1
ATOM 2898 C C . GLN B 1 159 ? -10.289 21.125 20.125 1 62.44 159 GLN B C 1
ATOM 2900 O O . GLN B 1 159 ? -10.133 22.344 20.109 1 62.44 159 GLN B O 1
ATOM 2905 N N . GLU B 1 160 ? -11.148 20.703 20.812 1 60.84 160 GLU B N 1
ATOM 2906 C CA . GLU B 1 160 ? -12.102 21.625 21.438 1 60.84 160 GLU B CA 1
ATOM 2907 C C . GLU B 1 160 ? -11.398 22.547 22.422 1 60.84 160 GLU B C 1
ATOM 2909 O O . GLU B 1 160 ? -10.695 22.094 23.312 1 60.84 160 GLU B O 1
ATOM 2914 N N . GLY B 1 161 ? -11.539 23.844 22.125 1 66.12 161 GLY B N 1
ATOM 2915 C CA . GLY B 1 161 ? -11.109 24.859 23.062 1 66.12 161 GLY B CA 1
ATOM 2916 C C . GLY B 1 161 ? -9.633 25.188 22.953 1 66.12 161 GLY B C 1
ATOM 2917 O O . GLY B 1 161 ? -9.102 25.969 23.75 1 66.12 161 GLY B O 1
ATOM 2918 N N . LEU B 1 162 ? -8.93 24.656 21.969 1 70.88 162 LEU B N 1
ATOM 2919 C CA . LEU B 1 162 ? -7.484 24.859 21.906 1 70.88 162 LEU B CA 1
ATOM 2920 C C . LEU B 1 162 ? -7.141 26.078 21.062 1 70.88 162 LEU B C 1
ATOM 2922 O O . LEU B 1 162 ? -7.91 26.453 20.172 1 70.88 162 LEU B O 1
ATOM 2926 N N . ASN B 1 163 ? -6.066 26.734 21.438 1 77.12 163 ASN B N 1
ATOM 2927 C CA . ASN B 1 163 ? -5.543 27.812 20.594 1 77.12 163 ASN B CA 1
ATOM 2928 C C . ASN B 1 163 ? -4.988 27.266 19.281 1 77.12 163 ASN B C 1
ATOM 2930 O O . ASN B 1 163 ? -4.898 26.047 19.109 1 77.12 163 ASN B O 1
ATOM 2934 N N . GLN B 1 164 ? -4.711 28.141 18.344 1 71.81 164 GLN B N 1
ATOM 2935 C CA . GLN B 1 164 ? -4.344 27.734 17 1 71.81 164 GLN B CA 1
ATOM 2936 C C . GLN B 1 164 ? -3.104 26.844 17 1 71.81 164 GLN B C 1
ATOM 2938 O O . GLN B 1 164 ? -3.039 25.844 16.281 1 71.81 164 GLN B O 1
ATOM 2943 N N . GLU B 1 165 ? -2.111 27.219 17.781 1 72.69 165 GLU B N 1
ATOM 2944 C CA . GLU B 1 165 ? -0.884 26.422 17.875 1 72.69 165 GLU B CA 1
ATOM 2945 C C . GLU B 1 165 ? -1.158 25.047 18.438 1 72.69 165 GLU B C 1
ATOM 2947 O O . GLU B 1 165 ? -0.637 24.047 17.938 1 72.69 165 GLU B O 1
ATOM 2952 N N . ASP B 1 166 ? -1.958 25.031 19.422 1 77.12 166 ASP B N 1
ATOM 2953 C CA . ASP B 1 166 ? -2.322 23.766 20.047 1 77.12 166 ASP B CA 1
ATOM 2954 C C . ASP B 1 166 ? -3.15 22.891 19.109 1 77.12 166 ASP B C 1
ATOM 2956 O O . ASP B 1 166 ? -3.021 21.672 19.109 1 77.12 166 ASP B O 1
ATOM 2960 N N . GLN B 1 167 ? -3.902 23.656 18.297 1 75.69 167 GLN B N 1
ATOM 2961 C CA . GLN B 1 167 ? -4.711 22.938 17.312 1 75.69 167 GLN B CA 1
ATOM 2962 C C . GLN B 1 167 ? -3.83 22.25 16.281 1 75.69 167 GLN B C 1
ATOM 2964 O O . GLN B 1 167 ? -4.09 21.094 15.898 1 75.69 167 GLN B O 1
ATOM 2969 N N . ASN B 1 168 ? -2.787 22.891 15.859 1 75.06 168 ASN B N 1
ATOM 2970 C CA . ASN B 1 168 ? -1.867 22.312 14.883 1 75.06 168 ASN B CA 1
ATOM 2971 C C . ASN B 1 168 ? -1.129 21.109 15.453 1 75.06 168 ASN B C 1
ATOM 2973 O O . ASN B 1 168 ? -0.961 20.094 14.766 1 75.06 168 ASN B O 1
ATOM 2977 N N . ASN B 1 169 ? -0.753 21.266 16.656 1 77.31 169 ASN B N 1
ATOM 2978 C CA . ASN B 1 169 ? -0.069 20.156 17.312 1 77.31 169 ASN B CA 1
ATOM 2979 C C . ASN B 1 169 ? -1.007 18.969 17.531 1 77.31 169 ASN B C 1
ATOM 2981 O O . ASN B 1 169 ? -0.603 17.812 17.391 1 77.31 169 ASN B O 1
ATOM 2985 N N . ALA B 1 170 ? -2.203 19.312 17.875 1 76.88 170 ALA B N 1
ATOM 2986 C CA . ALA B 1 170 ? -3.209 18.281 18.062 1 76.88 170 ALA B CA 1
ATOM 2987 C C . ALA B 1 170 ? -3.49 17.547 16.734 1 76.88 170 ALA B C 1
ATOM 2989 O O . ALA B 1 170 ? -3.652 16.328 16.719 1 76.88 170 ALA B O 1
ATOM 2990 N N . GLU B 1 171 ? -3.508 18.297 15.688 1 78.88 171 GLU B N 1
ATOM 2991 C CA . GLU B 1 171 ? -3.736 17.703 14.367 1 78.88 171 GLU B CA 1
ATOM 2992 C C . GLU B 1 171 ? -2.607 16.75 13.992 1 78.88 171 GLU B C 1
ATOM 2994 O O . GLU B 1 171 ? -2.854 15.68 13.43 1 78.88 171 GLU B O 1
ATOM 2999 N N . LYS B 1 172 ? -1.422 17.141 14.336 1 78.88 172 LYS B N 1
ATOM 3000 C CA . LYS B 1 172 ? -0.268 16.297 14.047 1 78.88 172 LYS B CA 1
ATOM 3001 C C . LYS B 1 172 ? -0.322 14.992 14.844 1 78.88 172 LYS B C 1
ATOM 3003 O O . LYS B 1 172 ? 0.022 13.922 14.336 1 78.88 172 LYS B O 1
ATOM 3008 N N . ARG B 1 173 ? -0.753 15.109 15.992 1 81.19 173 ARG B N 1
ATOM 3009 C CA . ARG B 1 173 ? -0.884 13.93 16.844 1 81.19 173 ARG B CA 1
ATOM 3010 C C . ARG B 1 173 ? -1.963 12.992 16.312 1 81.19 173 ARG B C 1
ATOM 3012 O O . ARG B 1 173 ? -1.79 11.766 16.328 1 81.19 173 ARG B O 1
ATOM 3019 N N . VAL B 1 174 ? -3.031 13.609 15.914 1 82.81 174 VAL B N 1
ATOM 3020 C CA . VAL B 1 174 ? -4.125 12.82 15.359 1 82.81 174 VAL B CA 1
ATOM 3021 C C . VAL B 1 174 ? -3.658 12.102 14.094 1 82.81 174 VAL B C 1
ATOM 3023 O O . VAL B 1 174 ? -3.938 10.914 13.914 1 82.81 174 VAL B O 1
ATOM 3026 N N . GLN B 1 175 ? -2.873 12.758 13.266 1 83 175 GLN B N 1
ATOM 3027 C CA . GLN B 1 175 ? -2.367 12.156 12.039 1 83 175 GLN B CA 1
ATOM 3028 C C . GLN B 1 175 ? -1.427 10.992 12.344 1 83 175 GLN B C 1
ATOM 3030 O O . GLN B 1 175 ? -1.449 9.977 11.656 1 83 175 GLN B O 1
ATOM 3035 N N . ALA B 1 176 ? -0.677 11.164 13.391 1 81.75 176 ALA B N 1
ATOM 3036 C CA . ALA B 1 176 ? 0.224 10.086 13.805 1 81.75 176 ALA B CA 1
ATOM 3037 C C . ALA B 1 176 ? -0.559 8.875 14.289 1 81.75 176 ALA B C 1
ATOM 3039 O O . ALA B 1 176 ? -0.184 7.73 14.008 1 81.75 176 ALA B O 1
ATOM 3040 N N . ARG B 1 177 ? -1.604 9.117 14.938 1 83.56 177 ARG B N 1
ATOM 3041 C CA . ARG B 1 177 ? -2.445 8.031 15.445 1 83.56 177 ARG B CA 1
ATOM 3042 C C . ARG B 1 177 ? -3.145 7.305 14.297 1 83.56 177 ARG B C 1
ATOM 3044 O O . ARG B 1 177 ? -3.232 6.074 14.305 1 83.56 177 ARG B O 1
ATOM 3051 N N . VAL B 1 178 ? -3.594 8.086 13.398 1 85.38 178 VAL B N 1
ATOM 3052 C CA . VAL B 1 178 ? -4.27 7.496 12.25 1 85.38 178 VAL B CA 1
ATOM 3053 C C . VAL B 1 178 ? -3.301 6.586 11.492 1 85.38 178 VAL B C 1
ATOM 3055 O O . VAL B 1 178 ? -3.66 5.469 11.109 1 85.38 178 VAL B O 1
ATOM 3058 N N . LYS B 1 179 ? -2.092 7.043 11.336 1 85.56 179 LYS B N 1
ATOM 3059 C CA . LYS B 1 179 ? -1.099 6.25 10.617 1 85.56 179 LYS B CA 1
ATOM 3060 C C . LYS B 1 179 ? -0.744 4.984 11.398 1 85.56 179 LYS B C 1
ATOM 3062 O O . LYS B 1 179 ? -0.56 3.92 10.805 1 85.56 179 LYS B O 1
ATOM 3067 N N . PHE B 1 180 ? -0.697 5.156 12.688 1 85.06 180 PHE B N 1
ATOM 3068 C CA . PHE B 1 180 ? -0.415 3.996 13.523 1 85.06 180 PHE B CA 1
ATOM 3069 C C . PHE B 1 180 ? -1.519 2.953 13.398 1 85.06 180 PHE B C 1
ATOM 3071 O O . PHE B 1 180 ? -1.242 1.778 13.141 1 85.06 180 PHE B O 1
ATOM 3078 N N . TRP B 1 181 ? -2.709 3.322 13.5 1 86.12 181 TRP B N 1
ATOM 3079 C CA . TRP B 1 181 ? -3.846 2.41 13.422 1 86.12 181 TRP B CA 1
ATOM 3080 C C . TRP B 1 181 ? -3.945 1.786 12.031 1 86.12 181 TRP B C 1
ATOM 3082 O O . TRP B 1 181 ? -4.293 0.611 11.891 1 86.12 181 TRP B O 1
ATOM 3092 N N . SER B 1 182 ? -3.668 2.604 11.062 1 88.06 182 SER B N 1
ATOM 3093 C CA . SER B 1 182 ? -3.727 2.096 9.695 1 88.06 182 SER B CA 1
ATOM 3094 C C . SER B 1 182 ? -2.695 0.995 9.469 1 88.06 182 SER B C 1
ATOM 3096 O O . SER B 1 182 ? -3.01 -0.049 8.891 1 88.06 182 SER B O 1
ATOM 3098 N N . ARG B 1 183 ? -1.508 1.2 9.977 1 88.75 183 ARG B N 1
ATOM 3099 C CA . ARG B 1 183 ? -0.441 0.22 9.797 1 88.75 183 ARG B CA 1
ATOM 3100 C C . ARG B 1 183 ? -0.701 -1.029 10.633 1 88.75 183 ARG B C 1
ATOM 3102 O O . ARG B 1 183 ? -0.404 -2.145 10.203 1 88.75 183 ARG B O 1
ATOM 3109 N N . LEU B 1 184 ? -1.235 -0.858 11.758 1 91.06 184 LEU B N 1
ATOM 3110 C CA . LEU B 1 184 ? -1.578 -1.997 12.602 1 91.06 184 LEU B CA 1
ATOM 3111 C C . LEU B 1 184 ? -2.66 -2.85 11.945 1 91.06 184 LEU B C 1
ATOM 3113 O O . LEU B 1 184 ? -2.584 -4.082 11.969 1 91.06 184 LEU B O 1
ATOM 3117 N N . ASN B 1 185 ? -3.646 -2.186 11.406 1 92.25 185 ASN B N 1
ATOM 3118 C CA . ASN B 1 185 ? -4.715 -2.924 10.742 1 92.25 185 ASN B CA 1
ATOM 3119 C C . ASN B 1 185 ? -4.215 -3.627 9.484 1 92.25 185 ASN B C 1
ATOM 3121 O O . ASN B 1 185 ? -4.691 -4.711 9.141 1 92.25 185 ASN B O 1
ATOM 3125 N N . LYS B 1 186 ? -3.338 -2.988 8.766 1 92.12 186 LYS B N 1
ATOM 3126 C CA . LYS B 1 186 ? -2.729 -3.648 7.613 1 92.12 186 LYS B CA 1
ATOM 3127 C C . LYS B 1 186 ? -1.978 -4.906 8.039 1 92.12 186 LYS B C 1
ATOM 3129 O O . LYS B 1 186 ? -2.064 -5.941 7.371 1 92.12 186 LYS B O 1
ATOM 3134 N N . PHE B 1 187 ? -1.294 -4.836 9.18 1 93.12 187 PHE B N 1
ATOM 3135 C CA . PHE B 1 187 ? -0.561 -5.973 9.719 1 93.12 187 PHE B CA 1
ATOM 3136 C C . PHE B 1 187 ? -1.516 -7.09 10.125 1 93.12 187 PHE B C 1
ATOM 3138 O O . PHE B 1 187 ? -1.327 -8.242 9.75 1 93.12 187 PHE B O 1
ATOM 3145 N N . LEU B 1 188 ? -2.506 -6.715 10.805 1 94.06 188 LEU B N 1
ATOM 3146 C CA . LEU B 1 188 ? -3.471 -7.699 11.281 1 94.06 188 LEU B CA 1
ATOM 3147 C C . LEU B 1 188 ? -4.199 -8.352 10.109 1 94.06 188 LEU B C 1
ATOM 3149 O O . LEU B 1 188 ? -4.434 -9.562 10.117 1 94.06 188 LEU B O 1
ATOM 3153 N N . GLY B 1 189 ? -4.582 -7.535 9.156 1 92.94 189 GLY B N 1
ATOM 3154 C CA . GLY B 1 189 ? -5.215 -8.086 7.969 1 92.94 189 GLY B CA 1
ATOM 3155 C C . GLY B 1 189 ? -4.348 -9.094 7.238 1 92.94 189 GLY B C 1
ATOM 3156 O O . GLY B 1 189 ? -4.828 -10.141 6.812 1 92.94 189 GLY B O 1
ATOM 3157 N N . ALA B 1 190 ? -3.1 -8.773 7.137 1 93.06 190 ALA B N 1
ATOM 3158 C CA . ALA B 1 190 ? -2.162 -9.656 6.453 1 93.06 190 ALA B CA 1
ATOM 3159 C C . ALA B 1 190 ? -2.002 -10.977 7.203 1 93.06 190 ALA B C 1
ATOM 3161 O O . ALA B 1 190 ? -1.967 -12.047 6.594 1 93.06 190 ALA B O 1
ATOM 3162 N N . ILE B 1 191 ? -1.924 -10.898 8.492 1 92.38 191 ILE B N 1
ATOM 3163 C CA . ILE B 1 191 ? -1.735 -12.094 9.312 1 92.38 191 ILE B CA 1
ATOM 3164 C C . ILE B 1 191 ? -2.963 -13 9.195 1 92.38 191 ILE B C 1
ATOM 3166 O O . ILE B 1 191 ? -2.836 -14.211 9.031 1 92.38 191 ILE B O 1
ATOM 3170 N N . VAL B 1 192 ? -4.117 -12.414 9.258 1 92.56 192 VAL B N 1
ATOM 3171 C CA . VAL B 1 192 ? -5.344 -13.203 9.141 1 92.56 192 VAL B CA 1
ATOM 3172 C C . VAL B 1 192 ? -5.426 -13.844 7.762 1 92.56 192 VAL B C 1
ATOM 3174 O O . VAL B 1 192 ? -5.828 -15 7.629 1 92.56 192 VAL B O 1
ATOM 3177 N N . ALA B 1 193 ? -5.047 -13.094 6.766 1 89.69 193 ALA B N 1
ATOM 3178 C CA . ALA B 1 193 ? -5.062 -13.625 5.406 1 89.69 193 ALA B CA 1
ATOM 3179 C C . ALA B 1 193 ? -4.137 -14.828 5.281 1 89.69 193 ALA B C 1
ATOM 3181 O O . ALA B 1 193 ? -4.473 -15.82 4.621 1 89.69 193 ALA B O 1
ATOM 3182 N N . VAL B 1 194 ? -2.932 -14.734 5.898 1 87.56 194 VAL B N 1
ATOM 3183 C CA . VAL B 1 194 ? -1.986 -15.844 5.871 1 87.56 194 VAL B CA 1
ATOM 3184 C C . VAL B 1 194 ? -2.623 -17.078 6.5 1 87.56 194 VAL B C 1
ATOM 3186 O O . VAL B 1 194 ? -2.541 -18.188 5.945 1 87.56 194 VAL B O 1
ATOM 3189 N N . PHE B 1 195 ? -3.26 -16.859 7.605 1 87.5 195 PHE B N 1
ATOM 3190 C CA . PHE B 1 195 ? -3.896 -17.969 8.305 1 87.5 195 PHE B CA 1
ATOM 3191 C C . PHE B 1 195 ? -5.023 -18.562 7.469 1 87.5 195 PHE B C 1
ATOM 3193 O O . PHE B 1 195 ? -5.188 -19.781 7.41 1 87.5 195 PHE B O 1
ATOM 3200 N N . MET B 1 196 ? -5.801 -17.781 6.84 1 83.44 196 MET B N 1
ATOM 3201 C CA . MET B 1 196 ? -6.918 -18.234 6.012 1 83.44 196 MET B CA 1
ATOM 3202 C C . MET B 1 196 ? -6.422 -19.047 4.824 1 83.44 196 MET B C 1
ATOM 3204 O O . MET B 1 196 ? -6.98 -20.094 4.508 1 83.44 196 MET B O 1
ATOM 3208 N N . PHE B 1 197 ? -5.363 -18.625 4.207 1 81.38 197 PHE B N 1
ATOM 3209 C CA . PHE B 1 197 ? -4.871 -19.312 3.023 1 81.38 197 PHE B CA 1
ATOM 3210 C C . PHE B 1 197 ? -4.156 -20.609 3.412 1 81.38 197 PHE B C 1
ATOM 3212 O O . PHE B 1 197 ? -4.137 -21.562 2.641 1 81.38 197 PHE B O 1
ATOM 3219 N N . ARG B 1 198 ? -3.629 -20.641 4.547 1 77.19 198 ARG B N 1
ATOM 3220 C CA . A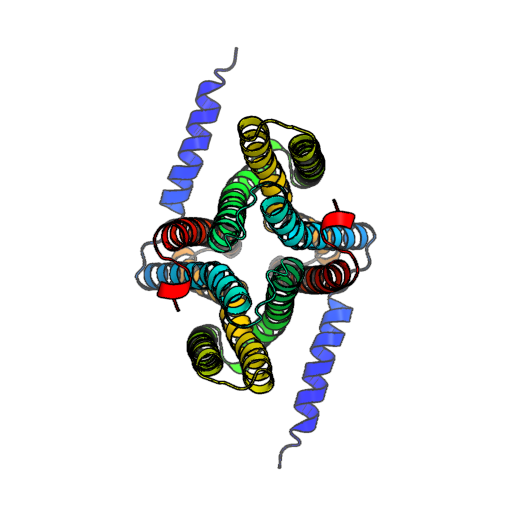RG B 1 198 ? -3.004 -21.875 5.008 1 77.19 198 ARG B CA 1
ATOM 3221 C C . ARG B 1 198 ? -4.059 -22.906 5.41 1 77.19 198 ARG B C 1
ATOM 3223 O O . ARG B 1 198 ? -3.842 -24.109 5.266 1 77.19 198 ARG B O 1
ATOM 3230 N N . ARG B 1 199 ? -5.156 -22.453 5.84 1 76.5 199 ARG B N 1
ATOM 3231 C CA . ARG B 1 199 ? -6.184 -23.359 6.34 1 76.5 199 ARG B CA 1
ATOM 3232 C C . ARG B 1 199 ? -7.184 -23.703 5.246 1 76.5 199 ARG B C 1
ATOM 3234 O O . ARG B 1 199 ? -7.652 -24.844 5.172 1 76.5 199 ARG B O 1
ATOM 3241 N N . PHE B 1 200 ? -7.562 -22.625 4.598 1 66.81 200 PHE B N 1
ATOM 3242 C CA . PHE B 1 200 ? -8.594 -22.844 3.594 1 66.81 200 PHE B CA 1
ATOM 3243 C C . PHE B 1 200 ? -8 -22.797 2.189 1 66.81 200 PHE B C 1
ATOM 3245 O O . PHE B 1 200 ? -7.117 -21.984 1.912 1 66.81 200 PHE B O 1
ATOM 3252 N N . THR B 1 201 ? -8.148 -23.906 1.583 1 57.19 201 THR B N 1
ATOM 3253 C CA . THR B 1 201 ? -7.73 -23.875 0.187 1 57.19 201 THR B CA 1
ATOM 3254 C C . THR B 1 201 ? -8.422 -22.734 -0.558 1 57.19 201 THR B C 1
ATOM 3256 O O . THR B 1 201 ? -9.547 -22.359 -0.222 1 57.19 201 THR B O 1
ATOM 3259 N N . VAL B 1 202 ? -7.625 -22.047 -1.335 1 55.22 202 VAL B N 1
ATOM 3260 C CA . VAL B 1 202 ? -8.164 -20.953 -2.129 1 55.22 202 VAL B CA 1
ATOM 3261 C C . VAL B 1 202 ? -9.445 -21.406 -2.832 1 55.22 202 VAL B C 1
ATOM 3263 O O . VAL B 1 202 ? -10.367 -20.609 -3.02 1 55.22 202 VAL B O 1
ATOM 3266 N N . GLU B 1 203 ? -9.539 -22.625 -3.154 1 53.31 203 GLU B N 1
ATOM 3267 C CA . GLU B 1 203 ? -10.742 -23.172 -3.777 1 53.31 203 GLU B CA 1
ATOM 3268 C C . GLU B 1 203 ? -11.961 -23 -2.869 1 53.31 203 GLU B C 1
ATOM 3270 O O . GLU B 1 203 ? -13.055 -22.672 -3.34 1 53.31 203 GLU B O 1
ATOM 3275 N N . ARG B 1 204 ? -11.719 -23.219 -1.65 1 51.78 204 ARG B N 1
ATOM 3276 C CA . ARG B 1 204 ? -12.836 -23.156 -0.708 1 51.78 204 ARG B CA 1
ATOM 3277 C C . ARG B 1 204 ? -13.227 -21.719 -0.4 1 51.78 204 ARG B C 1
ATOM 3279 O O . ARG B 1 204 ? -14.375 -21.453 -0.048 1 51.78 204 ARG B O 1
ATOM 3286 N N . VAL B 1 205 ? -12.312 -20.859 -0.592 1 49.69 205 VAL B N 1
ATOM 3287 C CA . VAL B 1 205 ? -12.633 -19.469 -0.286 1 49.69 205 VAL B CA 1
ATOM 3288 C C . VAL B 1 205 ? -13.492 -18.875 -1.402 1 49.69 205 VAL B C 1
ATOM 3290 O O . VAL B 1 205 ? -14.391 -18.078 -1.142 1 49.69 205 VAL B O 1
ATOM 3293 N N . LEU B 1 206 ? -13.281 -19.344 -2.555 1 49.59 206 LEU B N 1
ATOM 3294 C CA . LEU B 1 206 ? -14.109 -18.891 -3.66 1 49.59 206 LEU B CA 1
ATOM 3295 C C . LEU B 1 206 ? -15.445 -19.625 -3.678 1 49.59 206 LEU B C 1
ATOM 3297 O O . LEU B 1 206 ? -16.453 -19.094 -4.148 1 49.59 206 LEU B O 1
#

Organism: Camellia sinensis var. sinensis (NCBI:txid542762)

pLDDT: mean 77.68, std 18.15, range [20.16, 96.44]

Solvent-accessible surface area (backbone atoms only — not comparable to full-atom values): 20347 Å² total; per-residue (Å²): 131,83,70,69,63,62,58,52,54,56,51,53,46,40,52,49,49,41,44,62,71,48,56,65,87,45,69,69,44,52,54,45,49,50,50,47,29,52,51,27,29,49,54,46,39,46,54,32,47,53,41,38,49,39,46,67,69,60,68,46,84,42,52,46,54,46,34,23,49,55,25,44,47,51,16,49,16,26,50,33,27,56,53,49,39,50,43,21,73,72,72,61,33,47,69,53,42,53,53,52,21,54,50,26,33,54,51,13,52,49,34,40,54,52,20,70,70,47,86,50,66,66,54,26,53,50,31,40,57,58,15,46,54,31,37,19,42,28,56,23,40,48,69,58,32,51,43,48,48,47,30,52,60,50,38,69,71,67,45,77,89,53,55,72,69,53,35,53,53,47,50,51,50,35,51,52,34,41,53,50,53,51,32,50,24,40,22,51,13,12,50,51,34,25,53,46,34,74,72,35,52,45,73,72,73,103,132,82,69,67,64,60,59,51,54,58,52,53,45,38,52,50,48,42,46,63,72,46,58,64,85,46,69,72,44,50,53,46,51,52,48,47,28,52,51,28,28,49,55,46,39,45,53,32,47,53,42,39,48,37,46,67,69,60,67,46,83,41,53,45,54,46,34,23,51,54,24,44,48,51,17,49,16,26,51,34,27,54,52,49,38,52,43,23,74,72,71,60,33,46,68,53,42,53,53,52,22,53,50,27,32,52,51,12,51,50,33,39,55,52,21,70,71,48,84,49,67,66,55,25,53,50,31,40,58,58,15,47,54,31,36,20,44,28,58,22,38,48,68,58,32,50,44,50,48,46,32,52,61,51,37,68,70,65,43,74,90,51,52,71,69,53,34,54,53,46,48,51,50,34,50,52,32,41,51,48,52,51,31,50,24,41,22,51,12,13,50,51,34,25,52,44,34,73,70,36,50,45,74,72,73,105

Nearest PDB structures (foldseek):
  4u4w-assembly2_B  TM=6.587E-01  e=8.392E-01  Escherichia coli str. K-12 substr. MG1655
  4u4w-assembly1_A  TM=6.370E-01  e=1.170E+00  Escherichia coli str. K-12 substr. MG1655
  4ja3-assembly2_B  TM=4.397E-01  e=6.449E+00  Escherichia coli K-12
  8btk-assembly1_TC  TM=2.319E-01  e=2.066E+00  Canis lupus familiaris
  4u4w-assembly2_B  TM=6.180E-01  e=8.598E-01  Escherichia coli str. K-12 substr. MG1655

Secondary structure (DSSP, 8-state):
---THHHHHHHHHHHHHHHHHH----HHHHHHHHHHHHHHHHHHHHHHHHHHHHHHHS----HHHHHHHHHHHHHHHHHHHHHHHHHIIIII-HHHHHHHHHHHHHHHHHHHHHHHH--SHHHHHHHHHHHHHHHHHHHHTIIIIIHHHHHHHHHHHH-TT--HHHHHHHHHHHHHHHHHHHHHHHHHHHHHHHHHHHHS-HHHH-/---THHHHHHHHHHHHHHHHHH----HHHHHHHHHHHHHHHHHHHHHHHHHHHHHHHS----HHHHHHHHHHHHHHHHHHHHHHHHHIIIII-HHHHHHHHHHHHHHHHHHHHHHHH--SHHHHHHHHHHHHHHHHHHHHTIIIIIHHHHHHHHHHHH-TT--HHHHHHHHHHHHHHHHHHHHHHHHHHHHHHHHHHHHS-HHHH-

Foldseek 3Di:
DPPPPVVVVVVVVCVVVLVVVLDDPDPQLVVLLVLLLVLLLLVLLVLLLLLVLCVPQVVDPPVVVSVVVVVVLVVLLVVLLVVLLVCCVPPQHLVRLLVQLVVLLVVLVVLQVVLSVDPDSVSVVVSNVVSSNSNSNSNSSNPRRSLVSSLVVQLVVPPPPDDPVVSVVSSVSSSVSSVVSSVVSNVVSNVVSVVCVVVDPSVRVD/DPPPPVVVVVVVVCVVVLVVVLDDPDPVLVVLLVLLLVLLLLVLLVLLLLLVLCVPQVVDPPVVVSVVVNVVLVVLLVVLLVVLLVCCVPPQHLVRLLVQLVVLLVVLVVLQVVLSVDPDSVSVVVSNVVSSNSNSNSNSSNPRRSLVVSLVVQLVVQPPPDDPVVSVVSSVSSNVSSVVSSVVSNVVSNVVSVVCVVVDPSVRVD

InterPro domains:
  IPR000109 Proton-dependent oligopeptide transporter family [PF00854] (95-164)
  IPR036259 MFS transporter superfamily [G3DSA:1.20.1250.20] (20-199)
  IPR036259 MFS transporter superfamily [SSF103473] (25-153)

Sequence (412 aa):
MADSSSWYAKRSGAIVGWFRNNVVFRKAVVFMTALLFSHSLVEKGVVGILISYLEEKWDKENLTKVASVTNLQDGLSAVMMIVIAHISDTWTGRFMMVVYSTVAYVVGFWLLYLSAKFKSTNNVVLFFYLAMVPIAAGTAVRDPTLHAFLGDQMQETNQEGLNQEDQNNAEKRVQARVKFWSRLNKFLGAIVAVFMFRRFTVERVLMADSSSWYAKRSGAIVGWFRNNVVFRKAVVFMTALLFSHSLVEKGVVGILISYLEEKWDKENLTKVASVTNLQDGLSAVMMIVIAHISDTWTGRFMMVVYSTVAYVVGFWLLYLSAKFKSTNNVVLFFYLAMVPIAAGTAVRDPTLHAFLGDQMQETNQEGLNQEDQNNAEKRVQARVKFWSRLNKFLGAIVAVFMFRRFTVERVL